Protein AF-0000000076748325 (afdb_homodimer)

InterPro domains:
  IPR000847 LysR, HTH, N-terminal domain [PF00126] (6-63)
  IPR000847 LysR, HTH, N-terminal domain [PS50931] (1-59)
  IPR005119 LysR, substrate-binding [PF03466] (88-290)
  IPR036388 Winged helix-like DNA-binding domain superfamily [G3DSA:1.10.10.10] (3-88)
  IPR036390 Winged helix DNA-binding domain superfamily [SSF46785] (4-88)
  IPR058163 LysR-type transcriptional regulator, proteobacterial-type [PTHR30537] (1-292)

Nearest PDB structures (foldseek):
  3hhg-assembly1_D  TM=6.243E-01  e=2.743E-26  Neisseria meningitidis serogroup B
  3hhf-assembly1_A  TM=8.424E-01  e=1.883E-18  Neisseria meningitidis serogroup B
  3hhf-assembly1_B  TM=8.241E-01  e=3.201E-18  Neisseria meningitidis serogroup B
  5y2v-assembly1_C  TM=5.889E-01  e=2.391E-19  Synechocystis sp. PCC 6803 substr. Kazusa
  5y2w-assembly1_A-2  TM=7.971E-01  e=2.790E-11  Synechocystis sp. PCC 6803 substr. Kazusa

pLDDT: mean 82.69, std 15.55, range [30.55, 98.56]

Foldseek 3Di:
DDLLVLLVLLLVCQLVVDLVVSCVVVVHDSVVSVVSQVVVCVVVVHHQWDDDPPGIDGDPVVVVSSLVSVVVVVVVLLVVLVVVVVVVQDADEAEEEEADLCCVLPVVVLVVVVCVVRVRYHYHYHHDPDDDDQSSDPHQKYKDWFDDDPDLKDKDFLDWWFKFKKAFPVLCVVDDHDAALACLLVWAEEAEDDPDPPPPVVVVLVHPCRDPPNHPHYYNDPVVSVVCRLVNNTMYIDTCSNCVVCCVVRSMDTDPVVRTGDIITMIMIGNDPSDRSNNVSVVVSSNVPSNVVVVD/DDLLVLLVLLLVCQLVVDLVVSCVVVVHDSVVSVVSQVVVCVVVVHHQWDDDPPGIDGDPVVVVSSLVSVVVVVVVLLVVLVVVVVVVQDADEAEEEEADLCCVLPVVVLVVVVCVVRVRYHYHYHHDPDDDDQSSDPHQKYKDWFDDDPDLKDKDFLDWWFKFKKAFPVLCVVDDHDAALACLLVWAEEAEDDPDPPPPVVVVPVHPCRDPPNHPHYYNDPVVSVVCRLVNNTMYIDTCSNCVVCCVVRSMDTDPVVRTGDIIIMIMIGNDPSDRSNNVSVVVSSNVPSNVVVVD

Secondary structure (DSSP, 8-state):
--HHHHHHHHHHHHHH--HHHHHHHHT--HHHHHHHHHHHHHHHTS--EEE-SS-EEE-HHHHHHHHHHHHHHHHHHHHHHHHHHHHT---EEEEEEE-HHHIIIIIHHHHHHHHHH-TTEEEEEEE--SPP-TTT---SEEEEESPPPS-SSEEEEEEEE-EEEEE-HHHHHHS----SGGGGGGS-EEEE---TTS-------S-GGGSTTSSSEEES-HHHHHHHHHTT--EEEEEHHHHHHHHHTTSSEEE-GGGPPPPEEEEEEES-SS--HHHHHHHHHHHHHHHHHT--/--HHHHHHHHHHHHHH--HHHHHHHHT--HHHHHHHHHHHHHHHTS--EEE-SS-EEE-HHHHHHHHHHHHHHHHHHHHHHHHHHHHT---EEEEEEE-HHHIIIIIHHHHHHHHHH-TTEEEEEEE--SPP-TTT---SEEEEESPPPS-SSEEEEEEEE-EEEEE-HHHHHHS----SGGGGGGS-EEEE---TTS-------S-GGGSTTSSSEEES-HHHHHHHHHTT--EEEEEHHHHHHHHHTTSSEEE-GGGPPPPEEEEEEES-SS--HHHHHHHHHHHHHHHHHT--

Organism: NCBI:txid190893

Solvent-accessible surface area (backbone atoms only — not comparable to full-atom values): 31972 Å² total; per-residue (Å²): 130,62,64,64,58,24,42,51,51,44,45,45,26,65,72,65,72,28,59,63,58,40,11,65,72,69,73,42,50,50,68,54,47,52,45,30,44,48,48,50,22,58,76,66,71,43,67,36,64,45,76,52,102,83,52,80,43,70,31,74,60,19,51,53,47,41,54,48,40,52,49,48,53,47,48,49,50,35,51,53,23,50,55,35,50,72,67,70,55,56,56,47,74,43,32,36,34,24,37,46,67,56,30,54,68,51,46,23,56,49,48,29,54,47,42,73,75,32,83,51,41,24,39,36,43,41,63,44,81,63,75,70,54,77,88,74,46,88,47,59,30,33,45,45,77,43,85,76,68,100,53,89,48,44,74,41,85,50,48,72,47,46,49,39,36,33,26,11,58,67,37,55,70,74,45,79,84,70,80,49,71,75,48,40,69,80,45,49,17,37,15,76,42,74,65,94,77,38,68,66,74,54,56,74,56,89,44,75,33,43,34,88,90,54,23,47,34,32,22,63,40,70,65,37,50,50,46,18,19,61,66,40,59,26,36,33,75,43,47,47,82,80,42,46,68,37,45,75,69,58,51,27,41,80,42,53,79,86,71,45,62,77,61,30,44,27,29,44,34,29,67,56,90,80,54,34,46,43,50,43,54,49,51,50,51,49,59,65,50,45,56,52,55,78,70,101,130,63,63,65,59,24,42,50,51,42,45,44,25,65,73,65,70,28,59,63,58,39,11,64,73,69,73,41,51,52,67,53,48,51,44,31,44,47,50,51,22,58,73,67,69,42,68,35,62,45,76,53,101,85,53,81,42,70,31,74,60,21,51,54,47,42,54,48,40,52,50,48,53,48,48,50,51,36,52,54,22,51,56,36,50,72,66,70,55,56,55,47,74,44,32,36,34,24,36,46,68,56,31,55,67,50,46,24,57,50,48,28,53,48,42,72,74,32,83,51,40,24,38,38,43,40,65,45,83,64,75,71,54,76,90,73,46,87,48,59,29,33,45,45,78,42,86,76,67,101,52,88,47,44,75,41,83,50,49,72,48,44,48,39,36,34,27,11,58,67,36,56,70,75,45,77,84,69,80,49,69,77,46,40,68,81,44,49,16,36,14,76,44,72,65,93,75,40,68,66,74,54,55,76,57,88,43,76,32,42,34,88,90,55,23,45,34,31,22,61,41,69,65,39,48,50,45,19,19,62,67,40,56,24,36,34,74,45,47,47,81,80,42,47,68,36,45,76,68,57,48,28,41,82,41,52,80,87,70,45,62,80,63,29,44,28,30,45,32,30,67,56,90,82,55,36,45,43,50,43,54,48,51,51,50,49,57,65,51,43,57,53,54,76,70,101

Structure (mmCIF, N/CA/C/O backbone):
data_AF-0000000076748325-model_v1
#
loop_
_entity.id
_entity.type
_entity.pdbx_description
1 polymer 'LysR family transcriptional regulator'
#
loop_
_atom_site.group_PDB
_atom_site.id
_atom_site.type_symbol
_atom_site.label_atom_id
_atom_site.label_alt_id
_atom_site.label_comp_id
_atom_site.label_asym_id
_atom_site.label_entity_id
_atom_site.label_seq_id
_atom_site.pdbx_PDB_ins_code
_atom_site.Cartn_x
_atom_site.Cartn_y
_atom_site.Cartn_z
_atom_site.occupancy
_atom_site.B_iso_or_equiv
_atom_site.auth_seq_id
_atom_site.auth_comp_id
_atom_site.auth_asym_id
_atom_site.auth_atom_id
_atom_site.pdbx_PDB_model_num
ATOM 1 N N . MET A 1 1 ? 10.641 -13 -40.312 1 70.88 1 MET A N 1
ATOM 2 C CA . MET A 1 1 ? 10.609 -12.828 -38.875 1 70.88 1 MET A CA 1
ATOM 3 C C . MET A 1 1 ? 9.453 -13.594 -38.25 1 70.88 1 MET A C 1
ATOM 5 O O . MET A 1 1 ? 8.422 -13.797 -38.906 1 70.88 1 MET A O 1
ATOM 9 N N . ASP A 1 2 ? 9.656 -14.18 -37.125 1 73.12 2 ASP A N 1
ATOM 10 C CA . ASP A 1 2 ? 8.633 -14.961 -36.406 1 73.12 2 ASP A CA 1
ATOM 11 C C . ASP A 1 2 ? 7.492 -14.062 -35.938 1 73.12 2 ASP A C 1
ATOM 13 O O . ASP A 1 2 ? 7.719 -13.094 -35.219 1 73.12 2 ASP A O 1
ATOM 17 N N . LYS A 1 3 ? 6.336 -14.352 -36.531 1 76.25 3 LYS A N 1
ATOM 18 C CA . LYS A 1 3 ? 5.156 -13.523 -36.312 1 76.25 3 LYS A CA 1
ATOM 19 C C . LYS A 1 3 ? 4.801 -13.492 -34.812 1 76.25 3 LYS A C 1
ATOM 21 O O . LYS A 1 3 ? 4.41 -12.445 -34.281 1 76.25 3 LYS A O 1
ATOM 26 N N . PHE A 1 4 ? 5.066 -14.539 -34.219 1 74.44 4 PHE A N 1
ATOM 27 C CA . PHE A 1 4 ? 4.719 -14.633 -32.812 1 74.44 4 PHE A CA 1
ATOM 28 C C . PHE A 1 4 ? 5.602 -13.711 -31.969 1 74.44 4 PHE A C 1
ATOM 30 O O . PHE A 1 4 ? 5.105 -12.992 -31.094 1 74.44 4 PHE A O 1
ATOM 37 N N . THR A 1 5 ? 6.781 -13.781 -32.25 1 78.56 5 THR A N 1
ATOM 38 C CA . THR A 1 5 ? 7.711 -12.891 -31.562 1 78.56 5 THR A CA 1
ATOM 39 C C . THR A 1 5 ? 7.383 -11.43 -31.859 1 78.56 5 THR A C 1
ATOM 41 O O . THR A 1 5 ? 7.438 -10.586 -30.969 1 78.56 5 THR A O 1
ATOM 44 N N . SER A 1 6 ? 7.031 -11.219 -33.094 1 85.5 6 SER A N 1
ATOM 45 C CA . SER A 1 6 ? 6.688 -9.852 -33.469 1 85.5 6 SER A CA 1
ATOM 46 C C . SER A 1 6 ? 5.449 -9.359 -32.719 1 85.5 6 SER A C 1
ATOM 48 O O . SER A 1 6 ? 5.383 -8.203 -32.312 1 85.5 6 SER A O 1
ATOM 50 N N . MET A 1 7 ? 4.504 -10.273 -32.531 1 81.38 7 MET A N 1
ATOM 51 C CA . MET A 1 7 ? 3.291 -9.93 -31.781 1 81.38 7 MET A CA 1
ATOM 52 C C . MET A 1 7 ? 3.605 -9.617 -30.328 1 81.38 7 MET A C 1
ATOM 54 O O . MET A 1 7 ? 3.061 -8.672 -29.766 1 81.38 7 MET A O 1
ATOM 58 N N . LYS A 1 8 ? 4.484 -10.383 -29.766 1 82.06 8 LYS A N 1
ATOM 59 C CA . LYS A 1 8 ? 4.898 -10.164 -28.391 1 82.06 8 LYS A CA 1
ATOM 60 C C . LYS A 1 8 ? 5.605 -8.82 -28.219 1 82.06 8 LYS A C 1
ATOM 62 O O . LYS A 1 8 ? 5.344 -8.086 -27.266 1 82.06 8 LYS A O 1
ATOM 67 N N . VAL A 1 9 ? 6.508 -8.602 -29.156 1 85.56 9 VAL A N 1
ATOM 68 C CA . VAL A 1 9 ? 7.27 -7.359 -29.141 1 85.56 9 VAL A CA 1
ATOM 69 C C . VAL A 1 9 ? 6.32 -6.172 -29.25 1 85.56 9 VAL A C 1
ATOM 71 O O . VAL A 1 9 ? 6.434 -5.203 -28.5 1 85.56 9 VAL A O 1
ATOM 74 N N . PHE A 1 10 ? 5.375 -6.281 -30.141 1 86.31 10 PHE A N 1
ATOM 75 C CA . PHE A 1 10 ? 4.398 -5.223 -30.359 1 86.31 10 PHE A CA 1
ATOM 76 C C . PHE A 1 10 ? 3.578 -4.977 -29.094 1 86.31 10 PHE A C 1
ATOM 78 O O . PHE A 1 10 ? 3.453 -3.836 -28.641 1 86.31 10 PHE A O 1
ATOM 85 N N . ALA A 1 11 ? 3.082 -6.008 -28.609 1 82.38 11 ALA A N 1
ATOM 86 C CA . ALA A 1 11 ? 2.258 -5.895 -27.406 1 82.38 11 ALA A CA 1
ATOM 87 C C . ALA A 1 11 ? 3.043 -5.254 -26.266 1 82.38 11 ALA A C 1
ATOM 89 O O . ALA A 1 11 ? 2.52 -4.398 -25.547 1 82.38 11 ALA A O 1
ATOM 90 N N . TYR A 1 12 ? 4.258 -5.66 -26.172 1 80.81 12 TYR A N 1
ATOM 91 C CA . TYR A 1 12 ? 5.121 -5.133 -25.125 1 80.81 12 TYR A CA 1
ATOM 92 C C . TYR A 1 12 ? 5.379 -3.643 -25.328 1 80.81 12 TYR A C 1
ATOM 94 O O . TYR A 1 12 ? 5.32 -2.861 -24.375 1 80.81 12 TYR A O 1
ATOM 102 N N . VAL A 1 13 ? 5.699 -3.277 -26.516 1 82.12 13 VAL A N 1
ATOM 103 C CA . VAL A 1 13 ? 6.012 -1.89 -26.844 1 82.12 13 VAL A CA 1
ATOM 104 C C . VAL A 1 13 ? 4.797 -1.009 -26.562 1 82.12 13 VAL A C 1
ATOM 106 O O . VAL A 1 13 ? 4.938 0.119 -26.094 1 82.12 13 VAL A O 1
ATOM 109 N N . VAL A 1 14 ? 3.676 -1.522 -26.844 1 79.44 14 VAL A N 1
ATOM 110 C CA . VAL A 1 14 ? 2.447 -0.765 -26.625 1 79.44 14 VAL A CA 1
ATOM 111 C C . VAL A 1 14 ? 2.215 -0.595 -25.125 1 79.44 14 VAL A C 1
ATOM 113 O O . VAL A 1 14 ? 1.872 0.496 -24.656 1 79.44 14 VAL A O 1
ATOM 116 N N . GLU A 1 15 ? 2.426 -1.67 -24.531 1 71.44 15 GLU A N 1
ATOM 117 C CA . GLU A 1 15 ? 2.158 -1.7 -23.094 1 71.44 15 GLU A CA 1
ATOM 118 C C . GLU A 1 15 ? 3.133 -0.806 -22.328 1 71.44 15 GLU A C 1
ATOM 120 O O . GLU A 1 15 ? 2.746 -0.139 -21.359 1 71.44 15 GLU A O 1
ATOM 125 N N . HIS A 1 16 ? 4.312 -0.84 -22.766 1 69.5 16 HIS A N 1
ATOM 126 C CA . HIS A 1 16 ? 5.355 -0.182 -21.984 1 69.5 16 HIS A CA 1
ATOM 127 C C . HIS A 1 16 ? 5.785 1.126 -22.625 1 69.5 16 HIS A C 1
ATOM 129 O O . HIS A 1 16 ? 6.488 1.931 -22.016 1 69.5 16 HIS A O 1
ATOM 135 N N . GLY A 1 17 ? 5.293 1.409 -23.812 1 69.25 17 GLY A N 1
ATOM 136 C CA . GLY A 1 17 ? 5.504 2.648 -24.547 1 69.25 17 GLY A CA 1
ATOM 137 C C . GLY A 1 17 ? 6.961 2.904 -24.875 1 69.25 17 GLY A C 1
ATOM 138 O O . GLY A 1 17 ? 7.367 4.051 -25.078 1 69.25 17 GLY A O 1
ATOM 139 N N . SER A 1 18 ? 7.805 1.872 -24.766 1 74.12 18 SER A N 1
ATOM 140 C CA . SER A 1 18 ? 9.234 2.088 -24.969 1 74.12 18 SER A CA 1
ATOM 141 C C . SER A 1 18 ? 9.852 0.977 -25.812 1 74.12 18 SER A C 1
ATOM 143 O O . SER A 1 18 ? 9.773 -0.199 -25.453 1 74.12 18 SER A O 1
ATOM 145 N N . PHE A 1 19 ? 10.539 1.426 -26.906 1 77.88 19 PHE A N 1
ATOM 146 C CA . PHE A 1 19 ? 11.273 0.501 -27.766 1 77.88 19 PHE A CA 1
ATOM 147 C C . PHE A 1 19 ? 12.531 0.007 -27.062 1 77.88 19 PHE A C 1
ATOM 149 O O . PHE A 1 19 ? 12.898 -1.163 -27.188 1 77.88 19 PHE A O 1
ATOM 156 N N . ARG A 1 20 ? 13 0.898 -26.328 1 75.44 20 ARG A N 1
ATOM 157 C CA . ARG A 1 20 ? 14.219 0.542 -25.625 1 75.44 20 ARG A CA 1
ATOM 158 C C . ARG A 1 20 ? 13.945 -0.481 -24.516 1 75.44 20 ARG A C 1
ATOM 160 O O . ARG A 1 20 ? 14.703 -1.442 -24.359 1 75.44 20 ARG A O 1
ATOM 167 N N . SER A 1 21 ? 12.922 -0.275 -23.891 1 76.62 21 SER A N 1
ATOM 168 C CA . SER A 1 21 ? 12.555 -1.226 -22.844 1 76.62 21 SER A CA 1
ATOM 169 C C . SER A 1 21 ? 12.227 -2.594 -23.422 1 76.62 21 SER A C 1
ATOM 171 O O . SER A 1 21 ? 12.555 -3.625 -22.828 1 76.62 21 SER A O 1
ATOM 173 N N . ALA A 1 22 ? 11.664 -2.557 -24.484 1 82 22 ALA A N 1
ATOM 174 C CA . ALA A 1 22 ? 11.352 -3.805 -25.172 1 82 22 ALA A CA 1
ATOM 175 C C . ALA A 1 22 ? 12.625 -4.547 -25.578 1 82 22 ALA A C 1
ATOM 177 O O . ALA A 1 22 ? 12.695 -5.773 -25.469 1 82 22 ALA A O 1
ATOM 178 N N . ALA A 1 23 ? 13.594 -3.826 -26 1 83.12 23 ALA A N 1
ATOM 179 C CA . ALA A 1 23 ? 14.859 -4.422 -26.406 1 83.12 23 ALA A CA 1
ATOM 180 C C . ALA A 1 23 ? 15.508 -5.172 -25.25 1 83.12 23 ALA A C 1
ATOM 182 O O . ALA A 1 23 ? 15.961 -6.309 -25.406 1 83.12 23 ALA A O 1
ATOM 183 N N . SER A 1 24 ? 15.453 -4.57 -24.156 1 75.81 24 SER A N 1
ATOM 184 C CA . SER A 1 24 ? 16.016 -5.176 -22.969 1 75.81 24 SER A CA 1
ATOM 185 C C . SER A 1 24 ? 15.219 -6.398 -22.531 1 75.81 24 SER A C 1
ATOM 187 O O . SER A 1 24 ? 15.797 -7.445 -22.219 1 75.81 24 SER A O 1
ATOM 189 N N . HIS A 1 25 ? 13.969 -6.301 -22.688 1 73.62 25 HIS A N 1
ATOM 190 C CA . HIS A 1 25 ? 13.07 -7.352 -22.234 1 73.62 25 HIS A CA 1
ATOM 191 C C . HIS A 1 25 ? 13.188 -8.602 -23.094 1 73.62 25 HIS A C 1
ATOM 193 O O . HIS A 1 25 ? 13.203 -9.719 -22.578 1 73.62 25 HIS A O 1
ATOM 199 N N . PHE A 1 26 ? 13.297 -8.445 -24.297 1 76.56 26 PHE A N 1
ATOM 200 C CA . PHE A 1 26 ? 13.297 -9.562 -25.234 1 76.56 26 PHE A CA 1
ATOM 201 C C . PHE A 1 26 ? 14.719 -9.938 -25.641 1 76.56 26 PHE A C 1
ATOM 203 O O . PHE A 1 26 ? 14.914 -10.828 -26.469 1 76.56 26 PHE A O 1
ATOM 210 N N . ALA A 1 27 ? 15.672 -9.227 -24.984 1 78.56 27 ALA A N 1
ATOM 211 C CA . ALA A 1 27 ? 17.078 -9.438 -25.328 1 78.56 27 ALA A CA 1
ATOM 212 C C . ALA A 1 27 ? 17.312 -9.297 -26.828 1 78.56 27 ALA A C 1
ATOM 214 O O . ALA A 1 27 ? 17.953 -10.141 -27.453 1 78.56 27 ALA A O 1
ATOM 215 N N . LEU A 1 28 ? 16.719 -8.297 -27.375 1 81.12 28 LEU A N 1
ATOM 216 C CA . LEU A 1 28 ? 16.859 -7.934 -28.781 1 81.12 28 LEU A CA 1
ATOM 217 C C . LEU A 1 28 ? 17.375 -6.504 -28.922 1 81.12 28 LEU A C 1
ATOM 219 O O . LEU A 1 28 ? 17.328 -5.723 -27.969 1 81.12 28 LEU A O 1
ATOM 223 N N . SER A 1 29 ? 18.047 -6.191 -29.938 1 82.25 29 SER A N 1
ATOM 224 C CA . SER A 1 29 ? 18.453 -4.816 -30.203 1 82.25 29 SER A CA 1
ATOM 225 C C . SER A 1 29 ? 17.266 -3.928 -30.516 1 82.25 29 SER A C 1
ATOM 227 O O . SER A 1 29 ? 16.234 -4.41 -31 1 82.25 29 SER A O 1
ATOM 229 N N . PRO A 1 30 ? 17.391 -2.666 -30.266 1 85.56 30 PRO A N 1
ATOM 230 C CA . PRO A 1 30 ? 16.312 -1.747 -30.641 1 85.56 30 PRO A CA 1
ATOM 231 C C . PRO A 1 30 ? 15.984 -1.803 -32.125 1 85.56 30 PRO A C 1
ATOM 233 O O . PRO A 1 30 ? 14.82 -1.657 -32.5 1 85.56 30 PRO A O 1
ATOM 236 N N . THR A 1 31 ? 17 -1.973 -32.844 1 87.44 31 THR A N 1
ATOM 237 C CA . THR A 1 31 ? 16.797 -2.109 -34.281 1 87.44 31 THR A CA 1
ATOM 238 C C . THR A 1 31 ? 15.898 -3.303 -34.594 1 87.44 31 THR A C 1
ATOM 240 O O . THR A 1 31 ? 14.992 -3.209 -35.438 1 87.44 31 THR A O 1
ATOM 243 N N . MET A 1 32 ? 16.156 -4.375 -33.969 1 86 32 MET A N 1
ATOM 244 C CA . MET A 1 32 ? 15.352 -5.578 -34.156 1 86 32 MET A CA 1
ATOM 245 C C . MET A 1 32 ? 13.922 -5.359 -33.656 1 86 32 MET A C 1
ATOM 247 O O . MET A 1 32 ? 12.969 -5.859 -34.281 1 86 32 MET A O 1
ATOM 251 N N . ILE A 1 33 ? 13.797 -4.625 -32.594 1 89.06 33 ILE A N 1
ATOM 252 C CA . ILE A 1 33 ? 12.469 -4.297 -32.094 1 89.06 33 ILE A CA 1
ATOM 253 C C . ILE A 1 33 ? 11.68 -3.533 -33.156 1 89.06 33 ILE A C 1
ATOM 255 O O . ILE A 1 33 ? 10.523 -3.852 -33.438 1 89.06 33 ILE A O 1
ATOM 259 N N . SER A 1 34 ? 12.344 -2.549 -33.719 1 87.62 34 SER A N 1
ATOM 260 C CA . SER A 1 34 ? 11.719 -1.754 -34.781 1 87.62 34 SER A CA 1
ATOM 261 C C . SER A 1 34 ? 11.367 -2.613 -36 1 87.62 34 SER A C 1
ATOM 263 O O . SER A 1 34 ? 10.312 -2.43 -36.594 1 87.62 34 SER A O 1
ATOM 265 N N . LYS A 1 35 ? 12.203 -3.541 -36.281 1 88.81 35 LYS A N 1
ATOM 266 C CA . LYS A 1 35 ? 11.969 -4.434 -37.406 1 88.81 35 LYS A CA 1
ATOM 267 C C . LYS A 1 35 ? 10.75 -5.324 -37.156 1 88.81 35 LYS A C 1
ATOM 269 O O . LYS A 1 35 ? 9.969 -5.586 -38.062 1 88.81 35 LYS A O 1
ATOM 274 N N . HIS A 1 36 ? 10.68 -5.809 -35.969 1 89.69 36 HIS A N 1
ATOM 275 C CA . HIS A 1 36 ? 9.523 -6.625 -35.594 1 89.69 36 HIS A CA 1
ATOM 276 C C . HIS A 1 36 ? 8.227 -5.852 -35.781 1 89.69 36 HIS A C 1
ATOM 278 O O . HIS A 1 36 ? 7.242 -6.387 -36.312 1 89.69 36 HIS A O 1
ATOM 284 N N . ILE A 1 37 ? 8.242 -4.602 -35.375 1 88.62 37 ILE A N 1
ATOM 285 C CA . ILE A 1 37 ? 7.051 -3.768 -35.5 1 88.62 37 ILE A CA 1
ATOM 286 C C . ILE A 1 37 ? 6.758 -3.5 -36.969 1 88.62 37 ILE A C 1
ATOM 288 O O . ILE A 1 37 ? 5.613 -3.629 -37.438 1 88.62 37 ILE A O 1
ATOM 292 N N . SER A 1 38 ? 7.805 -3.15 -37.656 1 88.31 38 SER A N 1
ATOM 293 C CA . SER A 1 38 ? 7.66 -2.902 -39.094 1 88.31 38 SER A CA 1
ATOM 294 C C . SER A 1 38 ? 7.18 -4.152 -39.812 1 88.31 38 SER A C 1
ATOM 296 O O . SER A 1 38 ? 6.371 -4.062 -40.75 1 88.31 38 SER A O 1
ATOM 298 N N . HIS A 1 39 ? 7.727 -5.242 -39.438 1 86.06 39 HIS A N 1
ATOM 299 C CA . HIS A 1 39 ? 7.312 -6.516 -40 1 86.06 39 HIS A CA 1
ATOM 300 C C . HIS A 1 39 ? 5.812 -6.734 -39.844 1 86.06 39 HIS A C 1
ATOM 302 O O . HIS A 1 39 ? 5.133 -7.141 -40.781 1 86.06 39 HIS A O 1
ATOM 308 N N . LEU A 1 40 ? 5.324 -6.457 -38.688 1 85.81 40 LEU A N 1
ATOM 309 C CA . LEU A 1 40 ? 3.896 -6.609 -38.438 1 85.81 40 LEU A CA 1
ATOM 310 C C . LEU A 1 40 ? 3.084 -5.629 -39.25 1 85.81 40 LEU A C 1
ATOM 312 O O . LEU A 1 40 ? 2.066 -6 -39.844 1 85.81 40 LEU A O 1
ATOM 316 N N . GLU A 1 41 ? 3.541 -4.418 -39.281 1 87.69 41 GLU A N 1
ATOM 317 C CA . GLU A 1 41 ? 2.836 -3.381 -40.031 1 87.69 41 GLU A CA 1
ATOM 318 C C . GLU A 1 41 ? 2.811 -3.697 -41.531 1 87.69 41 GLU A C 1
ATOM 320 O O . GLU A 1 41 ? 1.789 -3.51 -42.188 1 87.69 41 GLU A O 1
ATOM 325 N N . ASN A 1 42 ? 3.918 -4.176 -42 1 84.44 42 ASN A N 1
ATOM 326 C CA . ASN A 1 42 ? 4 -4.574 -43.406 1 84.44 42 ASN A CA 1
ATOM 327 C C . ASN A 1 42 ? 3.082 -5.754 -43.719 1 84.44 42 ASN A C 1
ATOM 329 O O . ASN A 1 42 ? 2.385 -5.758 -44.719 1 84.44 42 ASN A O 1
ATOM 333 N N . HIS A 1 43 ? 3.119 -6.711 -42.875 1 80.06 43 HIS A N 1
ATOM 334 C CA . HIS A 1 43 ? 2.281 -7.895 -43.031 1 80.06 43 HIS A CA 1
ATOM 335 C C . HIS A 1 43 ? 0.801 -7.527 -43.031 1 80.06 43 HIS A C 1
ATOM 337 O O . HIS A 1 43 ? 0.015 -8.078 -43.781 1 80.06 43 HIS A O 1
ATOM 343 N N . LEU A 1 44 ? 0.477 -6.586 -42.156 1 80.25 44 LEU A N 1
ATOM 344 C CA . LEU A 1 44 ? -0.911 -6.172 -42 1 80.25 44 LEU A CA 1
ATOM 345 C C . LEU A 1 44 ? -1.264 -5.043 -42.969 1 80.25 44 LEU A C 1
ATOM 347 O O . LEU A 1 44 ? -2.43 -4.656 -43.062 1 80.25 44 LEU A O 1
ATOM 351 N N . ALA A 1 45 ? -0.259 -4.613 -43.625 1 83 45 ALA A N 1
ATOM 352 C CA . ALA A 1 45 ? -0.387 -3.512 -44.562 1 83 45 ALA A CA 1
ATOM 353 C C . ALA A 1 45 ? -1.044 -2.297 -43.938 1 83 45 ALA A C 1
ATOM 355 O O . ALA A 1 45 ? -1.877 -1.631 -44.531 1 83 45 ALA A O 1
ATOM 356 N N . THR A 1 46 ? -0.816 -2.133 -42.688 1 81.62 46 THR A N 1
ATOM 357 C CA . THR A 1 46 ? -1.32 -0.98 -41.938 1 81.62 46 THR A CA 1
ATOM 358 C C . THR A 1 46 ? -0.319 -0.542 -40.875 1 81.62 46 THR A C 1
ATOM 360 O O . THR A 1 46 ? 0.472 -1.353 -40.375 1 81.62 46 THR A O 1
ATOM 363 N N . GLN A 1 47 ? -0.367 0.714 -40.562 1 86.5 47 GLN A N 1
ATOM 364 C CA . GLN A 1 47 ? 0.465 1.229 -39.469 1 86.5 47 GLN A CA 1
ATOM 365 C C . GLN A 1 47 ? -0.189 0.988 -38.125 1 86.5 47 GLN A C 1
ATOM 367 O O . GLN A 1 47 ? -1.389 1.216 -37.969 1 86.5 47 GLN A O 1
ATOM 372 N N . LEU A 1 48 ? 0.629 0.424 -37.25 1 87.31 48 LEU A N 1
ATOM 373 C CA . LEU A 1 48 ? 0.11 0.138 -35.938 1 87.31 48 LEU A CA 1
ATOM 374 C C . LEU A 1 48 ? 0.513 1.229 -34.938 1 87.31 48 LEU A C 1
ATOM 376 O O . LEU A 1 48 ? -0.219 1.516 -34 1 87.31 48 LEU A O 1
ATOM 380 N N . ILE A 1 49 ? 1.688 1.788 -35.125 1 85.81 49 ILE A N 1
ATOM 381 C CA . ILE A 1 49 ? 2.213 2.809 -34.25 1 85.81 49 ILE A CA 1
ATOM 382 C C . ILE A 1 49 ? 2.541 4.074 -35.031 1 85.81 49 ILE A C 1
ATOM 384 O O . ILE A 1 49 ? 3.16 4.008 -36.094 1 85.81 49 ILE A O 1
ATOM 388 N N . HIS A 1 50 ? 1.938 5.172 -34.562 1 79.69 50 HIS A N 1
ATOM 389 C CA . HIS A 1 50 ? 2.35 6.461 -35.094 1 79.69 50 HIS A CA 1
ATOM 390 C C . HIS A 1 50 ? 3.629 6.957 -34.438 1 79.69 50 HIS A C 1
ATOM 392 O O . HIS A 1 50 ? 3.682 7.094 -33.188 1 79.69 50 HIS A O 1
ATOM 398 N N . ARG A 1 51 ? 4.645 6.926 -35.188 1 68.31 51 ARG A N 1
ATOM 399 C CA . ARG A 1 51 ? 5.926 7.371 -34.625 1 68.31 51 ARG A CA 1
ATOM 400 C C . ARG A 1 51 ? 6.199 8.828 -35 1 68.31 51 ARG A C 1
ATOM 402 O O . ARG A 1 51 ? 6.121 9.203 -36.156 1 68.31 51 ARG A O 1
ATOM 409 N N . THR A 1 52 ? 5.965 9.703 -34.062 1 59.62 52 THR A N 1
ATOM 410 C CA . THR A 1 52 ? 6.516 11.039 -34.25 1 59.62 52 THR A CA 1
ATOM 411 C C . THR A 1 52 ? 7.805 11.219 -33.438 1 59.62 52 THR A C 1
ATOM 413 O O . THR A 1 52 ? 8.18 10.344 -32.656 1 59.62 52 THR A O 1
ATOM 416 N N . THR A 1 53 ? 8.766 12.18 -33.781 1 54.09 53 THR A N 1
ATOM 417 C CA . THR A 1 53 ? 10.031 12.469 -33.094 1 54.09 53 THR A CA 1
ATOM 418 C C . THR A 1 53 ? 9.844 12.523 -31.594 1 54.09 53 THR A C 1
ATOM 420 O O . THR A 1 53 ? 10.789 12.289 -30.828 1 54.09 53 THR A O 1
ATOM 423 N N . ARG A 1 54 ? 8.664 12.758 -31.047 1 53.28 54 ARG A N 1
ATOM 424 C CA . ARG A 1 54 ? 8.531 13.086 -29.641 1 53.28 54 ARG A CA 1
ATOM 425 C C . ARG A 1 54 ? 7.684 12.047 -28.906 1 53.28 54 ARG A C 1
ATOM 427 O O . ARG A 1 54 ? 7.863 11.82 -27.719 1 53.28 54 ARG A O 1
ATOM 434 N N . LYS A 1 55 ? 6.621 11.5 -29.625 1 61.5 55 LYS A N 1
ATOM 435 C CA . LYS A 1 55 ? 5.699 10.625 -28.922 1 61.5 55 LYS A CA 1
ATOM 436 C C . LYS A 1 55 ? 5.246 9.461 -29.797 1 61.5 55 LYS A C 1
ATOM 438 O O . LYS A 1 55 ? 5.066 9.633 -31.016 1 61.5 55 LYS A O 1
ATOM 443 N N . GLN A 1 56 ? 5.262 8.203 -29.219 1 69.62 56 GLN A N 1
ATOM 444 C CA . GLN A 1 56 ? 4.695 7.035 -29.875 1 69.62 56 GLN A CA 1
ATOM 445 C C . GLN A 1 56 ? 3.254 6.797 -29.438 1 69.62 56 GLN A C 1
ATOM 447 O O . GLN A 1 56 ? 2.963 6.762 -28.234 1 69.62 56 GLN A O 1
ATOM 452 N N . THR A 1 57 ? 2.328 6.941 -30.438 1 77.62 57 THR A N 1
ATOM 453 C CA . THR A 1 57 ? 0.929 6.66 -30.125 1 77.62 57 THR A CA 1
ATOM 454 C C . THR A 1 57 ? 0.402 5.523 -31 1 77.62 57 THR A C 1
ATOM 456 O O . THR A 1 57 ? 0.897 5.305 -32.125 1 77.62 57 THR A O 1
ATOM 459 N N . LEU A 1 58 ? -0.569 4.777 -30.438 1 80.75 58 LEU A N 1
ATOM 460 C CA . LEU A 1 58 ? -1.213 3.707 -31.203 1 80.75 58 LEU A CA 1
ATOM 461 C C . LEU A 1 58 ? -2.203 4.273 -32.219 1 80.75 58 LEU A C 1
ATOM 463 O O . LEU A 1 58 ? -2.92 5.23 -31.906 1 80.75 58 LEU A O 1
ATOM 467 N N . THR A 1 59 ? -2.166 3.744 -33.438 1 79.19 59 THR A N 1
ATOM 468 C CA . THR A 1 59 ? -3.248 3.984 -34.406 1 79.19 59 THR A CA 1
ATOM 469 C C . THR A 1 59 ? -4.508 3.229 -33.969 1 79.19 59 THR A C 1
ATOM 471 O O . THR A 1 59 ? -4.477 2.428 -33.031 1 79.19 59 THR A O 1
ATOM 474 N N . GLU A 1 60 ? -5.633 3.549 -34.625 1 77.62 60 GLU A N 1
ATOM 475 C CA . GLU A 1 60 ? -6.852 2.779 -34.375 1 77.62 60 GLU A CA 1
ATOM 476 C C . GLU A 1 60 ? -6.633 1.297 -34.688 1 77.62 60 GLU A C 1
ATOM 478 O O . GLU A 1 60 ? -7.074 0.438 -33.906 1 77.62 60 GLU A O 1
ATOM 483 N N . SER A 1 61 ? -6.004 1.094 -35.75 1 79.5 61 SER A N 1
ATOM 484 C CA . SER A 1 61 ? -5.656 -0.279 -36.125 1 79.5 61 SER A CA 1
ATOM 485 C C . SER A 1 61 ? -4.719 -0.897 -35.094 1 79.5 61 SER A C 1
ATOM 487 O O . SER A 1 61 ? -4.824 -2.086 -34.781 1 79.5 61 SER A O 1
ATOM 489 N N . GLY A 1 62 ? -3.832 -0.054 -34.562 1 82.56 62 GLY A N 1
ATOM 490 C CA . GLY A 1 62 ? -2.906 -0.515 -33.531 1 82.56 62 GLY A CA 1
ATOM 491 C C . GLY A 1 62 ? -3.596 -0.928 -32.25 1 82.56 62 GLY A C 1
ATOM 492 O O . GLY A 1 62 ? -3.238 -1.942 -31.656 1 82.56 62 GLY A O 1
ATOM 493 N N . GLN A 1 63 ? -4.555 -0.238 -31.969 1 80.44 63 GLN A N 1
ATOM 494 C CA . GLN A 1 63 ? -5.316 -0.549 -30.766 1 80.44 63 GLN A CA 1
ATOM 495 C C . GLN A 1 63 ? -6.059 -1.874 -30.922 1 80.44 63 GLN A C 1
ATOM 497 O O . GLN A 1 63 ? -6.043 -2.705 -30 1 80.44 63 GLN A O 1
ATOM 502 N N . LEU A 1 64 ? -6.684 -2.006 -32.031 1 76.25 64 LEU A N 1
ATOM 503 C CA . LEU A 1 64 ? -7.418 -3.234 -32.312 1 76.25 64 LEU A CA 1
ATOM 504 C C . LEU A 1 64 ? -6.477 -4.434 -32.344 1 76.25 64 LEU A C 1
ATOM 506 O O . LEU A 1 64 ? -6.781 -5.484 -31.781 1 76.25 64 LEU A O 1
ATOM 510 N N . TYR A 1 65 ? -5.406 -4.262 -33.062 1 81.06 65 TYR A N 1
ATOM 511 C CA . TYR A 1 65 ? -4.461 -5.367 -33.188 1 81.06 65 TYR A CA 1
ATOM 512 C C . TYR A 1 65 ? -3.838 -5.715 -31.844 1 81.06 65 TYR A C 1
ATOM 514 O O . TYR A 1 65 ? -3.582 -6.887 -31.562 1 81.06 65 TYR A O 1
ATOM 522 N N . TYR A 1 66 ? -3.582 -4.707 -31.094 1 81.81 66 TYR A N 1
ATOM 523 C CA . TYR A 1 66 ? -3.047 -4.941 -29.75 1 81.81 66 TYR A CA 1
ATOM 524 C C . TYR A 1 66 ? -3.977 -5.84 -28.953 1 81.81 66 TYR A C 1
ATOM 526 O O . TYR A 1 66 ? -3.529 -6.809 -28.328 1 81.81 66 TYR A O 1
ATOM 534 N N . LYS A 1 67 ? -5.211 -5.57 -29.047 1 73.5 67 LYS A N 1
ATOM 535 C CA . LYS A 1 67 ? -6.195 -6.387 -28.344 1 73.5 67 LYS A CA 1
ATOM 536 C C . LYS A 1 67 ? -6.172 -7.828 -28.844 1 73.5 67 LYS A C 1
ATOM 538 O O . LYS A 1 67 ? -6.23 -8.766 -28.047 1 73.5 67 LYS A O 1
ATOM 543 N N . GLU A 1 68 ? -6.078 -7.949 -30.125 1 71.75 68 GLU A N 1
ATOM 544 C CA . GLU A 1 68 ? -6.039 -9.281 -30.719 1 71.75 68 GLU A CA 1
ATOM 545 C C . GLU A 1 68 ? -4.746 -10.008 -30.359 1 71.75 68 GLU A C 1
ATOM 547 O O . GLU A 1 68 ? -4.758 -11.219 -30.094 1 71.75 68 GLU A O 1
ATOM 552 N N . CYS A 1 69 ? -3.643 -9.25 -30.391 1 76.31 69 CYS A N 1
ATOM 553 C CA . CYS A 1 69 ? -2.371 -9.852 -30 1 76.31 69 CYS A CA 1
ATOM 554 C C . CYS A 1 69 ? -2.438 -10.375 -28.562 1 76.31 69 CYS A C 1
ATOM 556 O O . CYS A 1 69 ? -1.966 -11.484 -28.281 1 76.31 69 CYS A O 1
ATOM 558 N N . GLN A 1 70 ? -3.018 -9.586 -27.812 1 71.44 70 GLN A N 1
ATOM 559 C CA . GLN A 1 70 ? -3.158 -10 -26.422 1 71.44 70 GLN A CA 1
ATOM 560 C C . GLN A 1 70 ? -3.955 -11.297 -26.312 1 71.44 70 GLN A C 1
ATOM 562 O O . GLN A 1 70 ? -3.566 -12.211 -25.578 1 71.44 70 GLN A O 1
ATOM 567 N N . ARG A 1 71 ? -5.016 -11.391 -27.031 1 64.25 71 ARG A N 1
ATOM 568 C CA . ARG A 1 71 ? -5.859 -12.578 -27.047 1 64.25 71 ARG A CA 1
ATOM 569 C C . ARG A 1 71 ? -5.09 -13.789 -27.562 1 64.25 71 ARG A C 1
ATOM 571 O O . ARG A 1 71 ? -5.141 -14.867 -26.969 1 64.25 71 ARG A O 1
ATOM 578 N N . ILE A 1 72 ? -4.434 -13.625 -28.625 1 63.81 72 ILE A N 1
ATOM 579 C CA . ILE A 1 72 ? -3.691 -14.711 -29.25 1 63.81 72 ILE A CA 1
ATOM 580 C C . ILE A 1 72 ? -2.574 -15.18 -28.328 1 63.81 72 ILE A C 1
ATOM 582 O O . ILE A 1 72 ? -2.361 -16.391 -28.156 1 63.81 72 ILE A O 1
ATOM 586 N N . LEU A 1 73 ? -1.928 -14.258 -27.828 1 65.44 73 LEU A N 1
ATOM 587 C CA . LEU A 1 73 ? -0.859 -14.625 -26.891 1 65.44 73 LEU A CA 1
ATOM 588 C C . LEU A 1 73 ? -1.413 -15.383 -25.703 1 65.44 73 LEU A C 1
ATOM 590 O O . LEU A 1 73 ? -0.788 -16.328 -25.219 1 65.44 73 LEU A O 1
ATOM 594 N N . GLU A 1 74 ? -2.496 -15.008 -25.422 1 61.66 74 GLU A N 1
ATOM 595 C CA . GLU A 1 74 ? -3.195 -15.727 -24.359 1 61.66 74 GLU A CA 1
ATOM 596 C C . GLU A 1 74 ? -3.574 -17.141 -24.797 1 61.66 74 GLU A C 1
ATOM 598 O O . GLU A 1 74 ? -3.439 -18.094 -24.031 1 61.66 74 GLU A O 1
ATOM 603 N N . ASP A 1 75 ? -4.086 -17.234 -25.984 1 59.66 75 ASP A N 1
ATOM 604 C CA . ASP A 1 75 ? -4.457 -18.531 -26.547 1 59.66 75 ASP A CA 1
ATOM 605 C C . ASP A 1 75 ? -3.238 -19.438 -26.656 1 59.66 75 ASP A C 1
ATOM 607 O O . ASP A 1 75 ? -3.332 -20.641 -26.391 1 59.66 75 ASP A O 1
ATOM 611 N N . LEU A 1 76 ? -2.215 -18.922 -27.094 1 56.88 76 LEU A N 1
ATOM 612 C CA . LEU A 1 76 ? -0.983 -19.703 -27.188 1 56.88 76 LEU A CA 1
ATOM 613 C C . LEU A 1 76 ? -0.527 -20.172 -25.812 1 56.88 76 LEU A C 1
ATOM 615 O O . LEU A 1 76 ? -0.114 -21.328 -25.656 1 56.88 76 LEU A O 1
ATOM 619 N N . ALA A 1 77 ? -0.52 -19.25 -24.969 1 57.84 77 ALA A N 1
ATOM 620 C CA . ALA A 1 77 ? -0.207 -19.625 -23.594 1 57.84 77 ALA A CA 1
ATOM 621 C C . ALA A 1 77 ? -1.112 -20.766 -23.125 1 57.84 77 ALA A C 1
ATOM 623 O O . ALA A 1 77 ? -0.652 -21.703 -22.469 1 57.84 77 ALA A O 1
ATOM 624 N N . ASN A 1 78 ? -2.273 -20.594 -23.547 1 55.66 78 ASN A N 1
ATOM 625 C CA . ASN A 1 78 ? -3.25 -21.641 -23.234 1 55.66 78 ASN A CA 1
ATOM 626 C C . ASN A 1 78 ? -2.893 -22.969 -23.875 1 55.66 78 ASN A C 1
ATOM 628 O O . ASN A 1 78 ? -3.043 -24.016 -23.266 1 55.66 78 ASN A O 1
ATOM 632 N N . ALA A 1 79 ? -2.549 -22.922 -25.094 1 56.56 79 ALA A N 1
ATOM 633 C CA . ALA A 1 79 ? -2.15 -24.125 -25.797 1 56.56 79 ALA A CA 1
ATOM 634 C C . ALA A 1 79 ? -0.947 -24.781 -25.125 1 56.56 79 ALA A C 1
ATOM 636 O O . ALA A 1 79 ? -0.892 -26.016 -25 1 56.56 79 ALA A O 1
ATOM 637 N N . GLU A 1 80 ? -0.002 -23.984 -24.844 1 54.91 80 GLU A N 1
ATOM 638 C CA . GLU A 1 80 ? 1.147 -24.516 -24.125 1 54.91 80 GLU A CA 1
ATOM 639 C C . GLU A 1 80 ? 0.72 -25.156 -22.797 1 54.91 80 GLU A C 1
ATOM 641 O O . GLU A 1 80 ? 1.253 -26.203 -22.406 1 54.91 80 GLU A O 1
ATOM 646 N N . ASN A 1 81 ? -0.167 -24.469 -22.281 1 52.69 81 ASN A N 1
ATOM 647 C CA . ASN A 1 81 ? -0.751 -24.984 -21.047 1 52.69 81 ASN A CA 1
ATOM 648 C C . ASN A 1 81 ? -1.396 -26.344 -21.25 1 52.69 81 ASN A C 1
ATOM 650 O O . ASN A 1 81 ? -1.324 -27.219 -20.375 1 52.69 81 ASN A O 1
ATOM 654 N N . LEU A 1 82 ? -1.993 -26.453 -22.359 1 52.19 82 LEU A N 1
ATOM 655 C CA . LEU A 1 82 ? -2.576 -27.75 -22.688 1 52.19 82 LEU A CA 1
ATOM 656 C C . LEU A 1 82 ? -1.512 -28.844 -22.688 1 52.19 82 LEU A C 1
ATOM 658 O O . LEU A 1 82 ? -1.759 -29.953 -22.203 1 52.19 82 LEU A O 1
ATOM 662 N N . ILE A 1 83 ? -0.43 -28.562 -23.234 1 51.69 83 ILE A N 1
ATOM 663 C CA . ILE A 1 83 ? 0.642 -29.547 -23.234 1 51.69 83 ILE A CA 1
ATOM 664 C C . ILE A 1 83 ? 1.076 -29.828 -21.797 1 51.69 83 ILE A C 1
ATOM 666 O O . ILE A 1 83 ? 1.345 -30.969 -21.422 1 51.69 83 ILE A O 1
ATOM 670 N N . GLN A 1 84 ? 1.168 -28.75 -21.031 1 53.69 84 GLN A N 1
ATOM 671 C CA . GLN A 1 84 ? 1.529 -28.922 -19.625 1 53.69 84 GLN A CA 1
ATOM 672 C C . GLN A 1 84 ? 0.488 -29.766 -18.891 1 53.69 84 GLN A C 1
ATOM 674 O O . GLN A 1 84 ? 0.827 -30.531 -17.984 1 53.69 84 GLN A O 1
ATOM 679 N N . THR A 1 85 ? -0.687 -29.531 -19.266 1 52.59 85 THR A N 1
ATOM 680 C CA . THR A 1 85 ? -1.767 -30.344 -18.703 1 52.59 85 THR A CA 1
ATOM 681 C C . THR A 1 85 ? -1.52 -31.828 -18.969 1 52.59 85 THR A C 1
ATOM 683 O O . THR A 1 85 ? -1.817 -32.656 -18.125 1 52.59 85 THR A O 1
ATOM 686 N N . LEU A 1 86 ? -0.997 -32.094 -20.062 1 51.31 86 LEU A N 1
ATOM 687 C CA . LEU A 1 86 ? -0.692 -33.5 -20.359 1 51.31 86 LEU A CA 1
ATOM 688 C C . LEU A 1 86 ? 0.365 -34.031 -19.391 1 51.31 86 LEU A C 1
ATOM 690 O O . LEU A 1 86 ? 0.304 -35.188 -18.984 1 51.31 86 LEU A O 1
ATOM 694 N N . GLU A 1 87 ? 1.271 -33.188 -19.016 1 55.97 87 GLU A N 1
ATOM 695 C CA . GLU A 1 87 ? 2.283 -33.656 -18.062 1 55.97 87 GLU A CA 1
ATOM 696 C C . GLU A 1 87 ? 1.827 -33.438 -16.625 1 55.97 87 GLU A C 1
ATOM 698 O O . GLU A 1 87 ? 2.465 -33.906 -15.688 1 55.97 87 GLU A O 1
ATOM 703 N N . ASN A 1 88 ? 0.7 -32.938 -16.375 1 64.25 88 ASN A N 1
ATOM 704 C CA . ASN A 1 88 ? 0.033 -32.688 -15.109 1 64.25 88 ASN A CA 1
ATOM 705 C C . ASN A 1 88 ? 0.954 -31.984 -14.117 1 64.25 88 ASN A C 1
ATOM 707 O O . ASN A 1 88 ? 0.99 -32.344 -12.938 1 64.25 88 ASN A O 1
ATOM 711 N N . SER A 1 89 ? 2.064 -31.266 -14.648 1 80.25 89 SER A N 1
ATOM 712 C CA . SER A 1 89 ? 2.961 -30.547 -13.758 1 80.25 89 SER A CA 1
ATOM 713 C C . SER A 1 89 ? 2.883 -29.031 -14 1 80.25 89 SER A C 1
ATOM 715 O O . SER A 1 89 ? 3.572 -28.516 -14.875 1 80.25 89 SER A O 1
ATOM 717 N N . PRO A 1 90 ? 2.041 -28.391 -13.242 1 85.56 90 PRO A N 1
ATOM 718 C CA . PRO A 1 90 ? 1.9 -26.938 -13.43 1 85.56 90 PRO A CA 1
ATOM 719 C C . PRO A 1 90 ? 3.205 -26.188 -13.188 1 85.56 90 PRO A C 1
ATOM 721 O O . PRO A 1 90 ? 3.918 -26.469 -12.219 1 85.56 90 PRO A O 1
ATOM 724 N N . LYS A 1 91 ? 3.557 -25.359 -14.18 1 86.62 91 LYS A N 1
ATOM 725 C CA . LYS A 1 91 ? 4.77 -24.547 -14.062 1 86.62 91 LYS A CA 1
ATOM 726 C C . LYS A 1 91 ? 4.547 -23.156 -14.633 1 86.62 91 LYS A C 1
ATOM 728 O O . LYS A 1 91 ? 3.67 -22.953 -15.477 1 86.62 91 LYS A O 1
ATOM 733 N N . GLY A 1 92 ? 5.289 -22.203 -14.062 1 90.94 92 GLY A N 1
ATOM 734 C CA . GLY A 1 92 ? 5.242 -20.844 -14.602 1 90.94 92 GLY A CA 1
ATOM 735 C C . GLY A 1 92 ? 4.98 -19.797 -13.539 1 90.94 92 GLY A C 1
ATOM 736 O O . GLY A 1 92 ? 5.309 -20 -12.367 1 90.94 92 GLY A O 1
ATOM 737 N N . VAL A 1 93 ? 4.535 -18.641 -14.055 1 92.44 93 VAL A N 1
ATOM 738 C CA . VAL A 1 93 ? 4.312 -17.5 -13.156 1 92.44 93 VAL A CA 1
ATOM 739 C C . VAL A 1 93 ? 2.834 -17.125 -13.156 1 92.44 93 VAL A C 1
ATOM 741 O O . VAL A 1 93 ? 2.232 -16.953 -14.219 1 92.44 93 VAL A O 1
ATOM 744 N N . VAL A 1 94 ? 2.279 -17.078 -12.0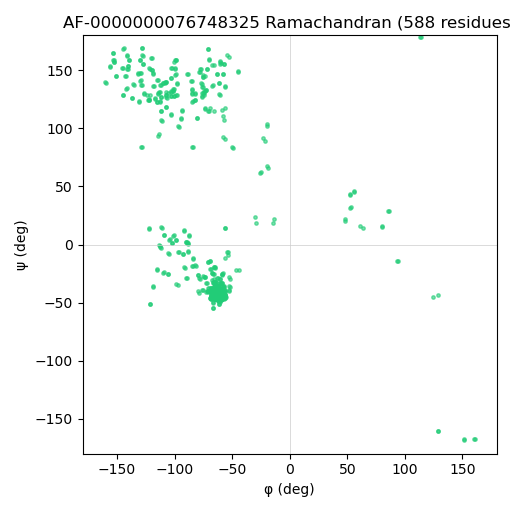08 1 94.75 94 VAL A N 1
ATOM 745 C CA . VAL A 1 94 ? 0.916 -16.594 -11.852 1 94.75 94 VAL A CA 1
ATOM 746 C C . VAL A 1 94 ? 0.945 -15.133 -11.391 1 94.75 94 VAL A C 1
ATOM 748 O O . VAL A 1 94 ? 1.614 -14.797 -10.406 1 94.75 94 VAL A O 1
ATOM 751 N N . LYS A 1 95 ? 0.216 -14.297 -12.102 1 93.94 95 LYS A N 1
ATOM 752 C CA . LYS A 1 95 ? 0.128 -12.883 -11.75 1 93.94 95 LYS A CA 1
ATOM 753 C C . LYS A 1 95 ? -1.235 -12.547 -11.148 1 93.94 95 LYS A C 1
ATOM 755 O O . LYS A 1 95 ? -2.271 -12.812 -11.758 1 93.94 95 LYS A O 1
ATOM 760 N N . ILE A 1 96 ? -1.173 -11.93 -9.93 1 95.62 96 ILE A N 1
ATOM 761 C CA . ILE A 1 96 ? -2.445 -11.641 -9.273 1 95.62 96 ILE A CA 1
ATOM 762 C C . ILE A 1 96 ? -2.426 -10.227 -8.711 1 95.62 96 ILE A C 1
ATOM 764 O O . ILE A 1 96 ? -1.415 -9.781 -8.164 1 95.62 96 ILE A O 1
ATOM 768 N N . ASN A 1 97 ? -3.514 -9.531 -8.883 1 94.12 97 ASN A N 1
ATOM 769 C CA . ASN A 1 97 ? -3.756 -8.219 -8.281 1 94.12 97 ASN A CA 1
ATOM 770 C C . ASN A 1 97 ? -4.777 -8.305 -7.152 1 94.12 97 ASN A C 1
ATOM 772 O O . ASN A 1 97 ? -5.781 -9.008 -7.266 1 94.12 97 ASN A O 1
ATOM 776 N N . CYS A 1 98 ? -4.473 -7.559 -6.125 1 94.56 98 CYS A N 1
ATOM 777 C CA . CYS A 1 98 ? -5.309 -7.645 -4.934 1 94.56 98 CYS A CA 1
ATOM 778 C C . CYS A 1 98 ? -5.316 -6.32 -4.176 1 94.56 98 CYS A C 1
ATOM 780 O O . CYS A 1 98 ? -4.309 -5.613 -4.145 1 94.56 98 CYS A O 1
ATOM 782 N N . PRO A 1 99 ? -6.52 -5.973 -3.551 1 93.31 99 PRO A N 1
ATOM 783 C CA . PRO A 1 99 ? -6.496 -4.82 -2.646 1 93.31 99 PRO A CA 1
ATOM 784 C C . PRO A 1 99 ? -5.484 -4.98 -1.515 1 93.31 99 PRO A C 1
ATOM 786 O O . PRO A 1 99 ? -5.258 -6.094 -1.037 1 93.31 99 PRO A O 1
ATOM 789 N N . VAL A 1 100 ? -5.047 -3.875 -0.991 1 94.25 100 VAL A N 1
ATOM 790 C CA . VAL A 1 100 ? -3.863 -3.838 -0.135 1 94.25 100 VAL A CA 1
ATOM 791 C C . VAL A 1 100 ? -4.141 -4.594 1.163 1 94.25 100 VAL A C 1
ATOM 793 O O . VAL A 1 100 ? -3.424 -5.535 1.506 1 94.25 100 VAL A O 1
ATOM 796 N N . THR A 1 101 ? -5.188 -4.238 1.866 1 94.81 101 THR A N 1
ATOM 797 C CA . THR A 1 101 ? -5.453 -4.824 3.176 1 94.81 101 THR A CA 1
ATOM 798 C C . THR A 1 101 ? -5.738 -6.32 3.053 1 94.81 101 THR A C 1
ATOM 800 O O . THR A 1 101 ? -5.16 -7.129 3.781 1 94.81 101 THR A O 1
ATOM 803 N N . TYR A 1 102 ? -6.562 -6.672 2.137 1 94.81 102 TYR A N 1
ATOM 804 C CA . TYR A 1 102 ? -6.875 -8.086 1.943 1 94.81 102 TYR A CA 1
ATOM 805 C C . TYR A 1 102 ? -5.641 -8.859 1.498 1 94.81 102 TYR A C 1
ATOM 807 O O . TYR A 1 102 ? -5.414 -9.984 1.944 1 94.81 102 TYR A O 1
ATOM 815 N N . GLY A 1 103 ? -4.918 -8.289 0.639 1 96.19 103 GLY A N 1
ATOM 816 C CA . GLY A 1 103 ? -3.686 -8.898 0.168 1 96.19 103 GLY A CA 1
ATOM 817 C C . GLY A 1 103 ? -2.701 -9.195 1.284 1 96.19 103 GLY A C 1
ATOM 818 O O . GLY A 1 103 ? -2.152 -10.297 1.358 1 96.19 103 GLY A O 1
ATOM 819 N N . ASN A 1 104 ? -2.523 -8.258 2.105 1 95.62 104 ASN A N 1
ATOM 820 C CA . ASN A 1 104 ? -1.56 -8.414 3.189 1 95.62 104 ASN A CA 1
ATOM 821 C C . ASN A 1 104 ? -2.059 -9.383 4.25 1 95.62 104 ASN A C 1
ATOM 823 O O . ASN A 1 104 ? -1.305 -10.242 4.719 1 95.62 104 ASN A O 1
ATOM 827 N N . LYS A 1 105 ? -3.293 -9.312 4.559 1 95.19 105 LYS A N 1
ATOM 828 C CA . LYS A 1 105 ? -3.795 -9.992 5.746 1 95.19 105 LYS A CA 1
ATOM 829 C C . LYS A 1 105 ? -4.246 -11.414 5.41 1 95.19 105 LYS A C 1
ATOM 831 O O . LYS A 1 105 ? -4.191 -12.305 6.262 1 95.19 105 LYS A O 1
ATOM 836 N N . VAL A 1 106 ? -4.664 -11.594 4.191 1 95.25 106 VAL A N 1
ATOM 837 C CA . VAL A 1 106 ? -5.277 -12.883 3.881 1 95.25 106 VAL A CA 1
ATOM 838 C C . VAL A 1 106 ? -4.5 -13.57 2.762 1 95.25 106 VAL A C 1
ATOM 840 O O . VAL A 1 106 ? -4.023 -14.695 2.928 1 95.25 106 VAL A O 1
ATOM 843 N N . LEU A 1 107 ? -4.266 -12.898 1.691 1 96.81 107 LEU A N 1
ATOM 844 C CA . LEU A 1 107 ? -3.74 -13.555 0.5 1 96.81 107 LEU A CA 1
ATOM 845 C C . LEU A 1 107 ? -2.256 -13.859 0.662 1 96.81 107 LEU A C 1
ATOM 847 O O . LEU A 1 107 ? -1.784 -14.914 0.22 1 96.81 107 LEU A O 1
ATOM 851 N N . ALA A 1 108 ? -1.52 -12.984 1.257 1 96.5 108 ALA A N 1
ATOM 852 C CA . ALA A 1 108 ? -0.074 -13.148 1.374 1 96.5 108 ALA A CA 1
ATOM 853 C C . ALA A 1 108 ? 0.269 -14.438 2.121 1 96.5 108 ALA A C 1
ATOM 855 O O . ALA A 1 108 ? 1.048 -15.258 1.632 1 96.5 108 ALA A O 1
ATOM 856 N N . PRO A 1 109 ? -0.357 -14.727 3.244 1 95.06 109 PRO A N 1
ATOM 857 C CA . PRO A 1 109 ? -0.092 -16 3.92 1 95.06 109 PRO A CA 1
ATOM 858 C C . PRO A 1 109 ? -0.486 -17.203 3.076 1 95.06 109 PRO A C 1
ATOM 860 O O . PRO A 1 109 ? 0.215 -18.219 3.082 1 95.06 109 PRO A O 1
ATOM 863 N N . LEU A 1 110 ? -1.529 -17.062 2.395 1 96.25 110 LEU A N 1
ATOM 864 C CA . LEU A 1 110 ? -1.973 -18.156 1.545 1 96.25 110 LEU A CA 1
ATOM 865 C C . LEU A 1 110 ? -0.977 -18.406 0.417 1 96.25 110 LEU A C 1
ATOM 867 O O . LEU A 1 110 ? -0.689 -19.562 0.081 1 96.25 110 LEU A O 1
ATOM 871 N N . ILE A 1 111 ? -0.491 -17.359 -0.14 1 97.12 111 ILE A N 1
ATOM 872 C CA . ILE A 1 111 ? 0.465 -17.484 -1.233 1 97.12 111 ILE A CA 1
ATOM 873 C C . ILE A 1 111 ? 1.748 -18.141 -0.724 1 97.12 111 ILE A C 1
ATOM 875 O O . ILE A 1 111 ? 2.354 -18.953 -1.417 1 97.12 111 ILE A O 1
ATOM 879 N N . ALA A 1 112 ? 2.164 -17.766 0.437 1 95.25 112 ALA A N 1
ATOM 880 C CA . ALA A 1 112 ? 3.338 -18.391 1.031 1 95.25 112 ALA A CA 1
ATOM 881 C C . ALA A 1 112 ? 3.158 -19.906 1.126 1 95.25 112 ALA A C 1
ATOM 883 O O . ALA A 1 112 ? 4.047 -20.672 0.744 1 95.25 112 ALA A O 1
ATOM 884 N N . ASP A 1 113 ? 1.999 -20.328 1.542 1 95 113 ASP A N 1
ATOM 885 C CA . ASP A 1 113 ? 1.684 -21.75 1.629 1 95 113 ASP A CA 1
ATOM 886 C C . ASP A 1 113 ? 1.659 -22.391 0.244 1 95 113 ASP A C 1
ATOM 888 O O . ASP A 1 113 ? 2.15 -23.516 0.064 1 95 113 ASP A O 1
ATOM 892 N N . PHE A 1 114 ? 1.073 -21.719 -0.66 1 96.88 114 PHE A N 1
ATOM 893 C CA . PHE A 1 114 ? 0.982 -22.203 -2.031 1 96.88 114 PHE A CA 1
ATOM 894 C C . PHE A 1 114 ? 2.369 -22.453 -2.605 1 96.88 114 PHE A C 1
ATOM 896 O O . PHE A 1 114 ? 2.609 -23.5 -3.221 1 96.88 114 PHE A O 1
ATOM 903 N N . LEU A 1 115 ? 3.248 -21.516 -2.379 1 96.25 115 LEU A N 1
ATOM 904 C CA . LEU A 1 115 ? 4.605 -21.609 -2.904 1 96.25 115 LEU A CA 1
ATOM 905 C C . LEU A 1 115 ? 5.328 -22.812 -2.309 1 96.25 115 LEU A C 1
ATOM 907 O O . LEU A 1 115 ? 6.129 -23.469 -2.988 1 96.25 115 LEU A O 1
ATOM 911 N N . ALA A 1 116 ? 5.066 -23.094 -1.117 1 92.88 116 ALA A N 1
ATOM 912 C CA . ALA A 1 116 ? 5.672 -24.25 -0.454 1 92.88 116 ALA A CA 1
ATOM 913 C C . ALA A 1 116 ? 5.207 -25.562 -1.086 1 92.88 116 ALA A C 1
ATOM 915 O O . ALA A 1 116 ? 5.98 -26.516 -1.195 1 92.88 116 ALA A O 1
ATOM 916 N N . GLN A 1 117 ? 3.988 -25.562 -1.571 1 93.62 117 GLN A N 1
ATOM 917 C CA . GLN A 1 117 ? 3.377 -26.781 -2.098 1 93.62 117 GLN A CA 1
ATOM 918 C C . GLN A 1 117 ? 3.629 -26.922 -3.596 1 93.62 117 GLN A C 1
ATOM 920 O O . GLN A 1 117 ? 3.512 -28.016 -4.152 1 93.62 117 GLN A O 1
ATOM 925 N N . HIS A 1 118 ? 3.945 -25.859 -4.18 1 94.38 118 HIS A N 1
ATOM 926 C CA . HIS A 1 118 ? 4.117 -25.859 -5.625 1 94.38 118 HIS A CA 1
ATOM 927 C C . HIS A 1 118 ? 5.449 -25.234 -6.027 1 94.38 118 HIS A C 1
ATOM 929 O O . HIS A 1 118 ? 5.488 -24.109 -6.539 1 94.38 118 HIS A O 1
ATOM 935 N N . PRO A 1 119 ? 6.496 -25.984 -6.004 1 91 119 PRO A N 1
ATOM 936 C CA . PRO A 1 119 ? 7.848 -25.453 -6.195 1 91 119 PRO A CA 1
ATOM 937 C C . PRO A 1 119 ? 8.094 -24.969 -7.621 1 91 119 PRO A C 1
ATOM 939 O O . PRO A 1 119 ? 9.047 -24.234 -7.871 1 91 119 PRO A O 1
ATOM 942 N N . ASN A 1 120 ? 7.215 -25.328 -8.57 1 90.5 120 ASN A N 1
ATOM 943 C CA . ASN A 1 120 ? 7.473 -24.984 -9.969 1 90.5 120 ASN A CA 1
ATOM 944 C C . ASN A 1 120 ? 6.598 -23.828 -10.422 1 90.5 120 ASN A C 1
ATOM 946 O O . ASN A 1 120 ? 6.578 -23.484 -11.609 1 90.5 120 ASN A O 1
ATOM 950 N N . ILE A 1 121 ? 5.848 -23.281 -9.523 1 93.38 121 ILE A N 1
ATOM 951 C CA . ILE A 1 121 ? 5.027 -22.125 -9.82 1 93.38 121 ILE A CA 1
ATOM 952 C C . ILE A 1 121 ? 5.543 -20.906 -9.047 1 93.38 121 ILE A C 1
ATOM 954 O O . ILE A 1 121 ? 5.75 -20.984 -7.832 1 93.38 121 ILE A O 1
ATOM 958 N N . ASN A 1 122 ? 5.863 -19.875 -9.734 1 95.19 122 ASN A N 1
ATOM 959 C CA . ASN A 1 122 ? 6.172 -18.594 -9.109 1 95.19 122 ASN A CA 1
ATOM 960 C C . ASN A 1 122 ? 4.969 -17.641 -9.148 1 95.19 122 ASN A C 1
ATOM 962 O O . ASN A 1 122 ? 4.039 -17.844 -9.93 1 95.19 122 ASN A O 1
ATOM 966 N N . VAL A 1 123 ? 4.969 -16.672 -8.266 1 97.12 123 VAL A N 1
ATOM 967 C CA . VAL A 1 123 ? 3.832 -15.758 -8.188 1 97.12 123 VAL A CA 1
ATOM 968 C C . VAL A 1 123 ? 4.32 -14.312 -8.25 1 97.12 123 VAL A C 1
ATOM 970 O O . VAL A 1 123 ? 5.34 -13.969 -7.648 1 97.12 123 VAL A O 1
ATOM 973 N N . GLU A 1 124 ? 3.654 -13.5 -8.984 1 95.38 124 GLU A N 1
ATOM 974 C CA . GLU A 1 124 ? 3.76 -12.047 -8.945 1 95.38 124 GLU A CA 1
ATOM 975 C C . GLU A 1 124 ? 2.484 -11.414 -8.398 1 95.38 124 GLU A C 1
ATOM 977 O O . GLU A 1 124 ? 1.42 -11.516 -9.008 1 95.38 124 GLU A O 1
ATOM 982 N N . MET A 1 125 ? 2.65 -10.805 -7.262 1 95.81 125 MET A N 1
ATOM 983 C CA . MET A 1 125 ? 1.497 -10.234 -6.574 1 95.81 125 MET A CA 1
ATOM 984 C C . MET A 1 125 ? 1.605 -8.719 -6.5 1 95.81 125 MET A C 1
ATOM 986 O O . MET A 1 125 ? 2.57 -8.188 -5.949 1 95.81 125 MET A O 1
ATOM 990 N N . GLU A 1 126 ? 0.627 -8.078 -7.031 1 93.44 126 GLU A N 1
ATOM 991 C CA . GLU A 1 126 ? 0.555 -6.621 -6.961 1 93.44 126 GLU A CA 1
ATOM 992 C C . GLU A 1 126 ? -0.597 -6.172 -6.07 1 93.44 126 GLU A C 1
ATOM 994 O O . GLU A 1 126 ? -1.738 -6.598 -6.254 1 93.44 126 GLU A O 1
ATOM 999 N N . LEU A 1 127 ? -0.239 -5.332 -5.117 1 93.25 127 LEU A N 1
ATOM 1000 C CA . LEU A 1 127 ? -1.265 -4.754 -4.254 1 93.25 127 LEU A CA 1
ATOM 1001 C C . LEU A 1 127 ? -1.558 -3.311 -4.652 1 93.25 127 LEU A C 1
ATOM 1003 O O . LEU A 1 127 ? -0.637 -2.504 -4.793 1 93.25 127 LEU A O 1
ATOM 1007 N N . SER A 1 128 ? -2.838 -3.055 -4.852 1 88.75 128 SER A N 1
ATOM 1008 C CA . SER A 1 128 ? -3.271 -1.698 -5.172 1 88.75 128 SER A CA 1
ATOM 1009 C C . SER A 1 128 ? -4.758 -1.509 -4.875 1 88.75 128 SER A C 1
ATOM 1011 O O . SER A 1 128 ? -5.566 -2.402 -5.141 1 88.75 128 SER A O 1
ATOM 1013 N N . ASN A 1 129 ? -5.047 -0.344 -4.324 1 85.38 129 ASN A N 1
ATOM 1014 C CA . ASN A 1 129 ? -6.449 -0.032 -4.07 1 85.38 129 ASN A CA 1
ATOM 1015 C C . ASN A 1 129 ? -7.094 0.668 -5.262 1 85.38 129 ASN A C 1
ATOM 1017 O O . ASN A 1 129 ? -8.281 0.99 -5.23 1 85.38 129 ASN A O 1
ATOM 1021 N N . GLU A 1 130 ? -6.352 0.832 -6.266 1 75.62 130 GLU A N 1
ATOM 1022 C CA . GLU A 1 130 ? -6.887 1.479 -7.461 1 75.62 130 GLU A CA 1
ATOM 1023 C C . GLU A 1 130 ? -7.738 0.514 -8.281 1 75.62 130 GLU A C 1
ATOM 1025 O O . GLU A 1 130 ? -7.512 -0.698 -8.25 1 75.62 130 GLU A O 1
ATOM 1030 N N . LEU A 1 131 ? -8.727 1.157 -8.93 1 68.62 131 LEU A N 1
ATOM 1031 C CA . LEU A 1 131 ? -9.508 0.335 -9.844 1 68.62 131 LEU A CA 1
ATOM 1032 C C . LEU A 1 131 ? -8.711 0.016 -11.109 1 68.62 131 LEU A C 1
ATOM 1034 O O . LEU A 1 131 ? -8.211 0.923 -11.773 1 68.62 131 LEU A O 1
ATOM 1038 N N . ILE A 1 132 ? -8.5 -1.205 -11.242 1 70.25 132 ILE A N 1
ATOM 1039 C CA . ILE A 1 132 ? -7.758 -1.632 -12.422 1 70.25 132 ILE A CA 1
ATOM 1040 C C . ILE A 1 132 ? -8.727 -2.18 -13.469 1 70.25 132 ILE A C 1
ATOM 1042 O O . ILE A 1 132 ? -9.672 -2.9 -13.141 1 70.25 132 ILE A O 1
ATOM 1046 N N . ASP A 1 133 ? -8.477 -1.705 -14.648 1 67.88 133 ASP A N 1
ATOM 1047 C CA . ASP A 1 133 ? -9.227 -2.271 -15.758 1 67.88 133 ASP A CA 1
ATOM 1048 C C . ASP A 1 133 ? -8.781 -3.701 -16.047 1 67.88 133 ASP A C 1
ATOM 1050 O O . ASP A 1 133 ? -7.641 -3.93 -16.469 1 67.88 133 ASP A O 1
ATOM 1054 N N . PRO A 1 134 ? -9.688 -4.539 -15.836 1 67.88 134 PRO A N 1
ATOM 1055 C CA . PRO A 1 134 ? -9.32 -5.941 -16.047 1 67.88 134 PRO A CA 1
ATOM 1056 C C . PRO A 1 134 ? -8.836 -6.223 -17.469 1 67.88 134 PRO A C 1
ATOM 1058 O O . PRO A 1 134 ? -8.141 -7.207 -17.703 1 67.88 134 PRO A O 1
ATOM 1061 N N . HIS A 1 135 ? -9.289 -5.391 -18.344 1 65.06 135 HIS A N 1
ATOM 1062 C CA . HIS A 1 135 ? -8.945 -5.625 -19.734 1 65.06 135 HIS A CA 1
ATOM 1063 C C . HIS A 1 135 ? -7.57 -5.047 -20.078 1 65.06 135 HIS A C 1
ATOM 1065 O O . HIS A 1 135 ? -6.969 -5.398 -21.094 1 65.06 135 HIS A O 1
ATOM 1071 N N . LEU A 1 136 ? -7.113 -4.262 -19.141 1 64.5 136 LEU A N 1
ATOM 1072 C CA . LEU A 1 136 ? -5.84 -3.602 -19.406 1 64.5 136 LEU A CA 1
ATOM 1073 C C . LEU A 1 136 ? -4.75 -4.133 -18.469 1 64.5 136 LEU A C 1
ATOM 1075 O O . LEU A 1 136 ? -3.566 -3.859 -18.688 1 64.5 136 LEU A O 1
ATOM 1079 N N . THR A 1 137 ? -5.246 -4.977 -17.672 1 72.38 137 THR A N 1
ATOM 1080 C CA . THR A 1 137 ? -4.281 -5.465 -16.703 1 72.38 137 THR A CA 1
ATOM 1081 C C . THR A 1 137 ? -3.535 -6.684 -17.234 1 72.38 137 THR A C 1
ATOM 1083 O O . THR A 1 137 ? -4.082 -7.453 -18.031 1 72.38 137 THR A O 1
ATOM 1086 N N . ASP A 1 138 ? -2.223 -6.797 -16.828 1 76.75 138 ASP A N 1
ATOM 1087 C CA . ASP A 1 138 ? -1.439 -7.98 -17.172 1 76.75 138 ASP A CA 1
ATOM 1088 C C . ASP A 1 138 ? -1.624 -9.078 -16.125 1 76.75 138 ASP A C 1
ATOM 1090 O O . ASP A 1 138 ? -1 -10.141 -16.219 1 76.75 138 ASP A O 1
ATOM 1094 N N . ALA A 1 139 ? -2.5 -8.852 -15.273 1 88.94 139 ALA A N 1
ATOM 1095 C CA . ALA A 1 139 ? -2.756 -9.859 -14.234 1 88.94 139 ALA A CA 1
ATOM 1096 C C . ALA A 1 139 ? -3.568 -11.023 -14.789 1 88.94 139 ALA A C 1
ATOM 1098 O O . ALA A 1 139 ? -4.469 -10.828 -15.609 1 88.94 139 ALA A O 1
ATOM 1099 N N . ASP A 1 140 ? -3.162 -12.211 -14.359 1 90.44 140 ASP A N 1
ATOM 1100 C CA . ASP A 1 140 ? -3.936 -13.398 -14.711 1 90.44 140 ASP A CA 1
ATOM 1101 C C . ASP A 1 140 ? -5.266 -13.43 -13.969 1 90.44 140 ASP A C 1
ATOM 1103 O O . ASP A 1 140 ? -6.266 -13.922 -14.484 1 90.44 140 ASP A O 1
ATOM 1107 N N . MET A 1 141 ? -5.176 -12.969 -12.727 1 93.62 141 MET A N 1
ATOM 1108 C CA . MET A 1 141 ? -6.336 -12.961 -11.844 1 93.62 141 MET A CA 1
ATOM 1109 C C . MET A 1 141 ? -6.355 -11.695 -10.984 1 93.62 141 MET A C 1
ATOM 1111 O O . MET A 1 141 ? -5.328 -11.039 -10.82 1 93.62 141 MET A O 1
ATOM 1115 N N . MET A 1 142 ? -7.566 -11.492 -10.469 1 93.31 142 MET A N 1
ATOM 1116 C CA . MET A 1 142 ? -7.73 -10.352 -9.57 1 93.31 142 MET A CA 1
ATOM 1117 C C . MET A 1 142 ? -8.672 -10.688 -8.422 1 93.31 142 MET A C 1
ATOM 1119 O O . MET A 1 142 ? -9.633 -11.445 -8.602 1 93.31 142 MET A O 1
ATOM 1123 N N . ILE A 1 143 ? -8.328 -10.117 -7.344 1 94 143 ILE A N 1
ATOM 1124 C CA . ILE A 1 143 ? -9.289 -10.094 -6.246 1 94 143 ILE A CA 1
ATOM 1125 C C . ILE A 1 143 ? -9.961 -8.727 -6.176 1 94 143 ILE A C 1
ATOM 1127 O O . ILE A 1 143 ? -9.289 -7.691 -6.223 1 94 143 ILE A O 1
ATOM 1131 N N . ARG A 1 144 ? -11.273 -8.773 -6.074 1 91.44 144 ARG A N 1
ATOM 1132 C CA . ARG A 1 144 ? -12.031 -7.527 -5.988 1 91.44 144 ARG A CA 1
ATOM 1133 C C . ARG A 1 144 ? -13.039 -7.578 -4.844 1 91.44 144 ARG A C 1
ATOM 1135 O O . ARG A 1 144 ? -13.609 -8.633 -4.559 1 91.44 144 ARG A O 1
ATOM 1142 N N . ILE A 1 145 ? -13.18 -6.438 -4.336 1 90.62 145 ILE A N 1
ATOM 1143 C CA . ILE A 1 145 ? -14.164 -6.266 -3.271 1 90.62 145 ILE A CA 1
ATOM 1144 C C . ILE A 1 145 ? -15.305 -5.375 -3.762 1 90.62 145 ILE A C 1
ATOM 1146 O O . ILE A 1 145 ? -15.07 -4.273 -4.266 1 90.62 145 ILE A O 1
ATOM 1150 N N . GLY A 1 146 ? -16.484 -5.812 -3.543 1 87 146 GLY A N 1
ATOM 1151 C CA . GLY A 1 146 ? -17.641 -5.062 -3.973 1 87 146 GLY A CA 1
ATOM 1152 C C . GLY A 1 146 ? -18.438 -5.758 -5.062 1 87 146 GLY A C 1
ATOM 1153 O O . GLY A 1 146 ? -18.047 -6.836 -5.523 1 87 146 GLY A O 1
ATOM 1154 N N . ASN A 1 147 ? -19.5 -5.109 -5.43 1 77.81 147 ASN A N 1
ATOM 1155 C CA . ASN A 1 147 ? -20.359 -5.672 -6.465 1 77.81 147 ASN A CA 1
ATOM 1156 C C . ASN A 1 147 ? -19.75 -5.531 -7.852 1 77.81 147 ASN A C 1
ATOM 1158 O O . ASN A 1 147 ? -19.125 -4.512 -8.156 1 77.81 147 ASN A O 1
ATOM 1162 N N . LEU A 1 148 ? -19.75 -6.629 -8.516 1 74.88 148 LEU A N 1
ATOM 1163 C CA . LEU A 1 148 ? -19.156 -6.664 -9.844 1 74.88 148 LEU A CA 1
ATOM 1164 C C . LEU A 1 148 ? -20.125 -6.156 -10.898 1 74.88 148 LEU A C 1
ATOM 1166 O O . LEU A 1 148 ? -21.328 -6.43 -10.82 1 74.88 148 LEU A O 1
ATOM 1170 N N . GLU A 1 149 ? -19.625 -5.156 -11.609 1 66 149 GLU A N 1
ATOM 1171 C CA . GLU A 1 149 ? -20.453 -4.824 -12.766 1 66 149 GLU A CA 1
ATOM 1172 C C . GLU A 1 149 ? -20.375 -5.922 -13.82 1 66 149 GLU A C 1
ATOM 1174 O O . GLU A 1 149 ? -19.484 -6.77 -13.789 1 66 149 GLU A O 1
ATOM 1179 N N . ASP A 1 150 ? -21.406 -5.984 -14.758 1 57.22 150 ASP A N 1
ATOM 1180 C CA . ASP A 1 150 ? -21.531 -6.984 -15.812 1 57.22 150 ASP A CA 1
ATOM 1181 C C . ASP A 1 150 ? -20.234 -7.125 -16.594 1 57.22 150 ASP A C 1
ATOM 1183 O O . ASP A 1 150 ? -19.828 -6.211 -17.328 1 57.22 150 ASP A O 1
ATOM 1187 N N . SER A 1 151 ? -19.359 -7.973 -15.961 1 63.16 151 SER A N 1
ATOM 1188 C CA . SER A 1 151 ? -18.094 -8.102 -16.688 1 63.16 151 SER A CA 1
ATOM 1189 C C . SER A 1 151 ? -17.969 -9.477 -17.344 1 63.16 151 SER A C 1
ATOM 1191 O O . SER A 1 151 ? -18.688 -10.414 -16.969 1 63.16 151 SER A O 1
ATOM 1193 N N . ALA A 1 152 ? -17.469 -9.5 -18.531 1 73.38 152 ALA A N 1
ATOM 1194 C CA . ALA A 1 152 ? -17.109 -10.711 -19.266 1 73.38 152 ALA A CA 1
ATOM 1195 C C . ALA A 1 152 ? -16.125 -11.562 -18.469 1 73.38 152 ALA A C 1
ATOM 1197 O O . ALA A 1 152 ? -15.719 -12.633 -18.922 1 73.38 152 ALA A O 1
ATOM 1198 N N . LEU A 1 153 ? -16.031 -11.211 -17.172 1 83.25 153 LEU A N 1
ATOM 1199 C CA . LEU A 1 153 ? -15.07 -11.938 -16.359 1 83.25 153 LEU A CA 1
ATOM 1200 C C . LEU A 1 153 ? -15.766 -13.039 -15.555 1 83.25 153 LEU A C 1
ATOM 1202 O O . LEU A 1 153 ? -16.938 -12.914 -15.219 1 83.25 153 LEU A O 1
ATOM 1206 N N . VAL A 1 154 ? -15.039 -14.133 -15.359 1 88.38 154 VAL A N 1
ATOM 1207 C CA . VAL A 1 154 ? -15.477 -15.156 -14.414 1 88.38 154 VAL A CA 1
ATOM 1208 C C . VAL A 1 154 ? -15.25 -14.672 -12.984 1 88.38 154 VAL A C 1
ATOM 1210 O O . VAL A 1 154 ? -14.18 -14.164 -12.656 1 88.38 154 VAL A O 1
ATOM 1213 N N . ALA A 1 155 ? -16.297 -14.836 -12.195 1 92 155 ALA A N 1
ATOM 1214 C CA . ALA A 1 155 ? -16.219 -14.398 -10.797 1 92 155 ALA A CA 1
ATOM 1215 C C . ALA A 1 155 ? -16.5 -15.562 -9.852 1 92 155 ALA A C 1
ATOM 1217 O O . ALA A 1 155 ? -17.531 -16.219 -9.953 1 92 155 ALA A O 1
ATOM 1218 N N . ARG A 1 156 ? -15.531 -15.789 -8.938 1 92.69 156 ARG A N 1
ATOM 1219 C CA . ARG A 1 156 ? -15.719 -16.797 -7.895 1 92.69 156 ARG A CA 1
ATOM 1220 C C . ARG A 1 156 ? -15.766 -16.141 -6.516 1 92.69 156 ARG A C 1
ATOM 1222 O O . ARG A 1 156 ? -14.859 -15.391 -6.145 1 92.69 156 ARG A O 1
ATOM 1229 N N . TYR A 1 157 ? -16.781 -16.516 -5.789 1 93.31 157 TYR A N 1
ATOM 1230 C CA . TYR A 1 157 ? -17.016 -15.93 -4.473 1 93.31 157 TYR A CA 1
ATOM 1231 C C . TYR A 1 157 ? -16.031 -16.469 -3.449 1 93.31 157 TYR A C 1
ATOM 1233 O O . TYR A 1 157 ? -15.836 -17.688 -3.342 1 93.31 157 TYR A O 1
ATOM 1241 N N . LEU A 1 158 ? -15.375 -15.531 -2.717 1 94.62 158 LEU A N 1
ATOM 1242 C CA . LEU A 1 158 ? -14.391 -15.93 -1.725 1 94.62 158 LEU A CA 1
ATOM 1243 C C . LEU A 1 158 ? -14.906 -15.688 -0.311 1 94.62 158 LEU A C 1
ATOM 1245 O O . LEU A 1 158 ? -14.406 -16.281 0.647 1 94.62 158 LEU A O 1
ATOM 1249 N N . GLY A 1 159 ? -15.812 -14.812 -0.111 1 92.94 159 GLY A N 1
ATOM 1250 C CA . GLY A 1 159 ? -16.312 -14.43 1.199 1 92.94 159 GLY A CA 1
ATOM 1251 C C . GLY A 1 159 ? -16.812 -13 1.252 1 92.94 159 GLY A C 1
ATOM 1252 O O . GLY A 1 159 ? -17.047 -12.383 0.213 1 92.94 159 GLY A O 1
ATOM 1253 N N . ASP A 1 160 ? -17.047 -12.562 2.52 1 93 160 ASP A N 1
ATOM 1254 C CA . ASP A 1 160 ? -17.562 -11.219 2.727 1 93 160 ASP A CA 1
ATOM 1255 C C . ASP A 1 160 ? -16.531 -10.32 3.385 1 93 160 ASP A C 1
ATOM 1257 O O . ASP A 1 160 ? -15.781 -10.758 4.258 1 93 160 ASP A O 1
ATOM 1261 N N . TYR A 1 161 ? -16.5 -9.172 2.867 1 92.69 161 TYR A N 1
ATOM 1262 C CA . TYR A 1 161 ? -15.68 -8.109 3.434 1 92.69 161 TYR A CA 1
ATOM 1263 C C . TYR A 1 161 ? -16.484 -7.238 4.387 1 92.69 161 TYR A C 1
ATOM 1265 O O . TYR A 1 161 ? -17.312 -6.438 3.953 1 92.69 161 TYR A O 1
ATOM 1273 N N . THR A 1 162 ? -16.188 -7.371 5.711 1 93.19 162 THR A N 1
ATOM 1274 C CA . THR A 1 162 ? -16.984 -6.695 6.734 1 93.19 162 THR A CA 1
ATOM 1275 C C . THR A 1 162 ? -16.203 -5.527 7.336 1 93.19 162 THR A C 1
ATOM 1277 O O . THR A 1 162 ? -15.031 -5.672 7.691 1 93.19 162 THR A O 1
ATOM 1280 N N . LEU A 1 163 ? -16.906 -4.41 7.387 1 93.56 163 LEU A N 1
ATOM 1281 C CA . LEU A 1 163 ? -16.344 -3.234 8.031 1 93.56 163 LEU A CA 1
ATOM 1282 C C . LEU A 1 163 ? -16.953 -3.031 9.414 1 93.56 163 LEU A C 1
ATOM 1284 O O . LEU A 1 163 ? -18.109 -3.369 9.641 1 93.56 163 LEU A O 1
ATOM 1288 N N . ILE A 1 164 ? -16.156 -2.406 10.297 1 95 164 ILE A N 1
ATOM 1289 C CA . ILE A 1 164 ? -16.672 -2.09 11.625 1 95 164 ILE A CA 1
ATOM 1290 C C . ILE A 1 164 ? -16.172 -0.713 12.062 1 95 164 ILE A C 1
ATOM 1292 O O . ILE A 1 164 ? -15.102 -0.269 11.625 1 95 164 ILE A O 1
ATOM 1296 N N . PHE A 1 165 ? -16.953 -0.1 12.922 1 96.06 165 PHE A N 1
ATOM 1297 C CA . PHE A 1 165 ? -16.5 1.081 13.641 1 96.06 165 PHE A CA 1
ATOM 1298 C C . PHE A 1 165 ? -15.711 0.684 14.891 1 96.06 165 PHE A C 1
ATOM 1300 O O . PHE A 1 165 ? -16.141 -0.179 15.656 1 96.06 165 PHE A O 1
ATOM 1307 N N . CYS A 1 166 ? -14.562 1.301 15.094 1 97.44 166 CYS A N 1
ATOM 1308 C CA . CYS A 1 166 ? -13.836 0.991 16.312 1 97.44 166 CYS A CA 1
ATOM 1309 C C . CYS A 1 166 ? -12.969 2.168 16.75 1 97.44 166 CYS A C 1
ATOM 1311 O O . CYS A 1 166 ? -12.703 3.074 15.953 1 97.44 166 CYS A O 1
ATOM 1313 N N . ALA A 1 167 ? -12.633 2.195 17.938 1 98.06 167 ALA A N 1
ATOM 1314 C CA . ALA A 1 167 ? -11.766 3.186 18.578 1 98.06 167 ALA A CA 1
ATOM 1315 C C . ALA A 1 167 ? -11.062 2.596 19.797 1 98.06 167 ALA A C 1
ATOM 1317 O O . ALA A 1 167 ? -11.422 1.513 20.266 1 98.06 167 ALA A O 1
ATOM 1318 N N . SER A 1 168 ? -10.055 3.314 20.219 1 98.44 168 SER A N 1
ATOM 1319 C CA . SER A 1 168 ? -9.359 2.861 21.422 1 98.44 168 SER A CA 1
ATOM 1320 C C . SER A 1 168 ? -10.203 3.082 22.672 1 98.44 168 SER A C 1
ATOM 1322 O O . SER A 1 168 ? -11.023 3.998 22.719 1 98.44 168 SER A O 1
ATOM 1324 N N . PRO A 1 169 ? -10 2.229 23.703 1 98.12 169 PRO A N 1
ATOM 1325 C CA . PRO A 1 169 ? -10.68 2.463 24.984 1 98.12 169 PRO A CA 1
ATOM 1326 C C . PRO A 1 169 ? -10.391 3.85 25.547 1 98.12 169 PRO A C 1
ATOM 1328 O O . PRO A 1 169 ? -11.289 4.488 26.109 1 98.12 169 PRO A O 1
ATOM 1331 N N . ALA A 1 170 ? -9.234 4.258 25.422 1 96.56 170 ALA A N 1
ATOM 1332 C CA . ALA A 1 170 ? -8.844 5.566 25.938 1 96.56 170 ALA A CA 1
ATOM 1333 C C . ALA A 1 170 ? -9.648 6.684 25.281 1 96.56 170 ALA A C 1
ATOM 1335 O O . ALA A 1 170 ? -10.109 7.609 25.953 1 96.56 170 ALA A O 1
ATOM 1336 N N . TYR A 1 171 ? -9.805 6.605 24 1 97.06 171 TYR A N 1
ATOM 1337 C CA . TYR A 1 171 ? -10.594 7.605 23.297 1 97.06 171 TYR A CA 1
ATOM 1338 C C . TYR A 1 171 ? -12.039 7.605 23.781 1 97.06 171 TYR A C 1
ATOM 1340 O O . TYR A 1 171 ? -12.609 8.664 24.047 1 97.06 171 TYR A O 1
ATOM 1348 N N . LEU A 1 172 ? -12.602 6.438 23.875 1 97.12 172 LEU A N 1
ATOM 1349 C CA . LEU A 1 172 ? -14.008 6.301 24.266 1 97.12 172 LEU A CA 1
ATOM 1350 C C . LEU A 1 172 ? -14.227 6.793 25.688 1 97.12 172 LEU A C 1
ATOM 1352 O O . LEU A 1 172 ? -15.281 7.355 26 1 97.12 172 LEU A O 1
ATOM 1356 N N . ALA A 1 173 ? -13.227 6.617 26.516 1 96.56 173 ALA A N 1
ATOM 1357 C CA . ALA A 1 173 ? -13.328 7.055 27.906 1 96.56 173 ALA A CA 1
ATOM 1358 C C . ALA A 1 173 ? -13.227 8.57 28 1 96.56 173 ALA A C 1
ATOM 1360 O O . ALA A 1 173 ? -13.82 9.18 28.891 1 96.56 173 ALA A O 1
ATOM 1361 N N . ALA A 1 174 ? -12.586 9.188 27.125 1 95.25 174 ALA A N 1
ATOM 1362 C CA . ALA A 1 174 ? -12.266 10.609 27.219 1 95.25 174 ALA A CA 1
ATOM 1363 C C . ALA A 1 174 ? -13.281 11.453 26.453 1 95.25 174 ALA A C 1
ATOM 1365 O O . ALA A 1 174 ? -13.25 12.688 26.516 1 95.25 174 ALA A O 1
ATOM 1366 N N . ASN A 1 175 ? -14.172 10.82 25.734 1 95.38 175 ASN A N 1
ATOM 1367 C CA . ASN A 1 175 ? -15.102 11.555 24.875 1 95.38 175 ASN A CA 1
ATOM 1368 C C . ASN A 1 175 ? -16.547 11.133 25.141 1 95.38 175 ASN A C 1
ATOM 1370 O O . ASN A 1 175 ? -16.797 10.18 25.875 1 95.38 175 ASN A O 1
ATOM 1374 N N . ALA A 1 176 ? -17.484 11.906 24.578 1 93.75 176 ALA A N 1
ATOM 1375 C CA . ALA A 1 176 ? -18.906 11.633 24.75 1 93.75 176 ALA A CA 1
ATOM 1376 C C . ALA A 1 176 ? -19.266 10.25 24.219 1 93.75 176 ALA A C 1
ATOM 1378 O O . ALA A 1 176 ? -18.594 9.734 23.312 1 93.75 176 ALA A O 1
ATOM 1379 N N . LEU A 1 177 ? -20.312 9.742 24.734 1 93.94 177 LEU A N 1
ATOM 1380 C CA . LEU A 1 177 ? -20.766 8.422 24.312 1 93.94 177 LEU A CA 1
ATOM 1381 C C . LEU A 1 177 ? -21.25 8.445 22.875 1 93.94 177 LEU A C 1
ATOM 1383 O O . LEU A 1 177 ? -21.922 9.383 22.453 1 93.94 177 LEU A O 1
ATOM 1387 N N . ILE A 1 178 ? -20.844 7.434 22.188 1 95.31 178 ILE A N 1
ATOM 1388 C CA . ILE A 1 178 ? -21.266 7.27 20.797 1 95.31 178 ILE A CA 1
ATOM 1389 C C . ILE A 1 178 ? -22.359 6.203 20.719 1 95.31 178 ILE A C 1
ATOM 1391 O O . ILE A 1 178 ? -22.094 5.016 20.891 1 95.31 178 ILE A O 1
ATOM 1395 N N . GLN A 1 179 ? -23.578 6.598 20.391 1 92.62 179 GLN A N 1
ATOM 1396 C CA . GLN A 1 179 ? -24.703 5.664 20.406 1 92.62 179 GLN A CA 1
ATOM 1397 C C . GLN A 1 179 ? -25.266 5.469 19 1 92.62 179 GLN A C 1
ATOM 1399 O O . GLN A 1 179 ? -25.953 4.488 18.734 1 92.62 179 GLN A O 1
ATOM 1404 N N . SER A 1 180 ? -24.969 6.445 18.172 1 91.56 180 SER A N 1
ATOM 1405 C CA . SER A 1 180 ? -25.438 6.379 16.781 1 91.56 180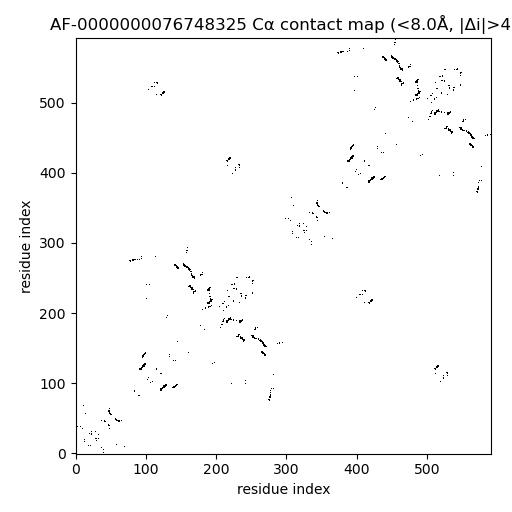 SER A CA 1
ATOM 1406 C C . SER A 1 180 ? -24.406 6.98 15.836 1 91.56 180 SER A C 1
ATOM 1408 O O . SER A 1 180 ? -23.469 7.672 16.266 1 91.56 180 SER A O 1
ATOM 1410 N N . VAL A 1 181 ? -24.594 6.773 14.586 1 90.81 181 VAL A N 1
ATOM 1411 C CA . VAL A 1 181 ? -23.688 7.273 13.562 1 90.81 181 VAL A CA 1
ATOM 1412 C C . VAL A 1 181 ? -23.719 8.797 13.547 1 90.81 181 VAL A C 1
ATOM 1414 O O . VAL A 1 181 ? -22.688 9.438 13.312 1 90.81 181 VAL A O 1
ATOM 1417 N N . SER A 1 182 ? -24.828 9.359 13.852 1 88.38 182 SER A N 1
ATOM 1418 C CA . SER A 1 182 ? -24.953 10.82 13.875 1 88.38 182 SER A CA 1
ATOM 1419 C C . SER A 1 182 ? -24.047 11.43 14.938 1 88.38 182 SER A C 1
ATOM 1421 O O . SER A 1 182 ? -23.578 12.555 14.781 1 88.38 182 SER A O 1
ATOM 1423 N N . ASP A 1 183 ? -23.781 10.672 16 1 92.12 183 ASP A N 1
ATOM 1424 C CA . ASP A 1 183 ? -22.922 11.156 17.078 1 92.12 183 ASP A CA 1
ATOM 1425 C C . ASP A 1 183 ? -21.484 11.359 16.578 1 92.12 183 ASP A C 1
ATOM 1427 O O . ASP A 1 183 ? -20.719 12.125 17.172 1 92.12 183 ASP A O 1
ATOM 1431 N N . LEU A 1 184 ? -21.141 10.742 15.469 1 91.94 184 LEU A N 1
ATOM 1432 C CA . LEU A 1 184 ? -19.766 10.789 14.961 1 91.94 184 LEU A CA 1
ATOM 1433 C C . LEU A 1 184 ? -19.422 12.188 14.461 1 91.94 184 LEU A C 1
ATOM 1435 O O . LEU A 1 184 ? -18.25 12.539 14.375 1 91.94 184 LEU A O 1
ATOM 1439 N N . THR A 1 185 ? -20.375 12.961 14.164 1 87.44 185 THR A N 1
ATOM 1440 C CA . THR A 1 185 ? -20.125 14.328 13.703 1 87.44 185 THR A CA 1
ATOM 1441 C C . THR A 1 185 ? -19.484 15.164 14.805 1 87.44 185 THR A C 1
ATOM 1443 O O . THR A 1 185 ? -18.875 16.203 14.539 1 87.44 185 THR A O 1
ATOM 1446 N N . GLN A 1 186 ? -19.641 14.711 16.062 1 89.44 186 GLN A N 1
ATOM 1447 C CA . GLN A 1 186 ? -19.062 15.414 17.203 1 89.44 186 GLN A CA 1
ATOM 1448 C C . GLN A 1 186 ? -17.781 14.758 17.672 1 89.44 186 GLN A C 1
ATOM 1450 O O . GLN A 1 186 ? -17.25 15.094 18.734 1 89.44 186 GLN A O 1
ATOM 1455 N N . HIS A 1 187 ? -17.359 13.828 16.891 1 93.38 187 HIS A N 1
ATOM 1456 C CA . HIS A 1 187 ? -16.156 13.086 17.25 1 93.38 187 HIS A CA 1
ATOM 1457 C C . HIS A 1 187 ? -15.078 13.227 16.188 1 93.38 187 HIS A C 1
ATOM 1459 O O . HIS A 1 187 ? -15.352 13.703 15.078 1 93.38 187 HIS A O 1
ATOM 1465 N N . GLN A 1 188 ? -13.898 12.945 16.625 1 94.12 188 GLN A N 1
ATOM 1466 C CA . GLN A 1 188 ? -12.805 12.836 15.656 1 94.12 188 GLN A CA 1
ATOM 1467 C C . GLN A 1 188 ? -12.875 11.523 14.891 1 94.12 188 GLN A C 1
ATOM 1469 O O . GLN A 1 188 ? -13.047 10.461 15.484 1 94.12 188 GLN A O 1
ATOM 1474 N N . CYS A 1 189 ? -12.836 11.719 13.578 1 95.38 189 CYS A N 1
ATOM 1475 C CA . CYS A 1 189 ? -12.914 10.523 12.734 1 95.38 189 CYS A CA 1
ATOM 1476 C C . CYS A 1 189 ? -11.656 10.383 11.875 1 95.38 189 CYS A C 1
ATOM 1478 O O . CYS A 1 189 ? -11 11.375 11.555 1 95.38 189 CYS A O 1
ATOM 1480 N N . LEU A 1 190 ? -11.289 9.18 11.633 1 96.25 190 LEU A N 1
ATOM 1481 C CA . LEU A 1 190 ? -10.18 8.805 10.758 1 96.25 190 LEU A CA 1
ATOM 1482 C C . LEU A 1 190 ? -10.703 8.211 9.453 1 96.25 190 LEU A C 1
ATOM 1484 O O . LEU A 1 190 ? -11.32 7.148 9.453 1 96.25 190 LEU A O 1
ATOM 1488 N N . GLY A 1 191 ? -10.367 8.891 8.352 1 93.31 191 GLY A N 1
ATOM 1489 C CA . GLY A 1 191 ? -11.031 8.547 7.105 1 93.31 191 GLY A CA 1
ATOM 1490 C C . GLY A 1 191 ? -10.117 7.867 6.109 1 93.31 191 GLY A C 1
ATOM 1491 O O . GLY A 1 191 ? -8.945 8.234 5.98 1 93.31 191 GLY A O 1
ATOM 1492 N N . PHE A 1 192 ? -10.648 6.883 5.477 1 91.62 192 PHE A N 1
ATOM 1493 C CA . PHE A 1 192 ? -9.938 6.246 4.375 1 91.62 192 PHE A CA 1
ATOM 1494 C C . PHE A 1 192 ? -10.172 7 3.072 1 91.62 192 PHE A C 1
ATOM 1496 O O . PHE A 1 192 ? -11.312 7.289 2.713 1 91.62 192 PHE A O 1
ATOM 1503 N N . SER A 1 193 ? -9.023 7.285 2.406 1 86.19 193 SER A N 1
ATOM 1504 C CA . SER A 1 193 ? -9.109 8.023 1.152 1 86.19 193 SER A CA 1
ATOM 1505 C C . SER A 1 193 ? -8.812 7.125 -0.043 1 86.19 193 SER A C 1
ATOM 1507 O O . SER A 1 193 ? -7.848 6.359 -0.028 1 86.19 193 SER A O 1
ATOM 1509 N N . TYR A 1 194 ? -9.648 7.137 -0.973 1 74.06 194 TYR A N 1
ATOM 1510 C CA . TYR A 1 194 ? -9.453 6.41 -2.223 1 74.06 194 TYR A CA 1
ATOM 1511 C C . TYR A 1 194 ? -8.977 7.34 -3.328 1 74.06 194 TYR A C 1
ATOM 1513 O O . TYR A 1 194 ? -9.266 8.539 -3.309 1 74.06 194 TYR A O 1
ATOM 1521 N N . SER A 1 195 ? -7.836 7 -4.059 1 58.66 195 SER A N 1
ATOM 1522 C CA . SER A 1 195 ? -7.363 7.84 -5.156 1 58.66 195 SER A CA 1
ATOM 1523 C C . SER A 1 195 ? -8.516 8.266 -6.059 1 58.66 195 SER A C 1
ATOM 1525 O O . SER A 1 195 ? -9.531 7.57 -6.152 1 58.66 195 SER A O 1
ATOM 1527 N N . GLU A 1 196 ? -8.32 9.469 -6.602 1 44.66 196 GLU A N 1
ATOM 1528 C CA . GLU A 1 196 ? -9.258 10.156 -7.488 1 44.66 196 GLU A CA 1
ATOM 1529 C C . GLU A 1 196 ? -9.578 9.312 -8.719 1 44.66 196 GLU A C 1
ATOM 1531 O O . GLU A 1 196 ? -8.688 8.68 -9.289 1 44.66 196 GLU A O 1
ATOM 1536 N N . GLY A 1 197 ? -10.797 8.672 -8.922 1 42.25 197 GLY A N 1
ATOM 1537 C CA . GLY A 1 197 ? -11.438 7.844 -9.93 1 42.25 197 GLY A CA 1
ATOM 1538 C C . GLY A 1 197 ? -12.031 6.57 -9.367 1 42.25 197 GLY A C 1
ATOM 1539 O O . GLY A 1 197 ? -12.695 5.816 -10.086 1 42.25 197 GLY A O 1
ATOM 1540 N N . SER A 1 198 ? -11.234 6.148 -8.633 1 40.34 198 SER A N 1
ATOM 1541 C CA . SER A 1 198 ? -11.891 4.973 -8.078 1 40.34 198 SER A CA 1
ATOM 1542 C C . SER A 1 198 ? -13.211 5.344 -7.406 1 40.34 198 SER A C 1
ATOM 1544 O O . SER A 1 198 ? -13.258 6.262 -6.582 1 40.34 198 SER A O 1
ATOM 1546 N N . ALA A 1 199 ? -14.164 5.266 -8.102 1 36.06 199 ALA A N 1
ATOM 1547 C CA . ALA A 1 199 ? -15.5 5.391 -7.527 1 36.06 199 ALA A CA 1
ATOM 1548 C C . ALA A 1 199 ? -15.484 5.121 -6.027 1 36.06 199 ALA A C 1
ATOM 1550 O O . ALA A 1 199 ? -14.891 4.141 -5.57 1 36.06 199 ALA A O 1
ATOM 1551 N N . SER A 1 200 ? -15.523 6.223 -5.285 1 38.78 200 SER A N 1
ATOM 1552 C CA . SER A 1 200 ? -15.75 6.148 -3.846 1 38.78 200 SER A CA 1
ATOM 1553 C C . SER A 1 200 ? -16.391 4.824 -3.453 1 38.78 200 SER A C 1
ATOM 1555 O O . SER A 1 200 ? -17.5 4.5 -3.918 1 38.78 200 SER A O 1
ATOM 1557 N N . ILE A 1 201 ? -15.727 3.785 -3.582 1 37.94 201 ILE A N 1
ATOM 1558 C CA . ILE A 1 201 ? -16.469 2.926 -2.658 1 37.94 201 ILE A CA 1
ATOM 1559 C C . ILE A 1 201 ? -17.078 3.771 -1.545 1 37.94 201 ILE A C 1
ATOM 1561 O O . ILE A 1 201 ? -16.438 4.023 -0.521 1 37.94 201 ILE A O 1
ATOM 1565 N N . THR A 1 202 ? -17.234 4.988 -1.891 1 38 202 THR A N 1
ATOM 1566 C CA . THR A 1 202 ? -18.062 5.672 -0.903 1 38 202 THR A CA 1
ATOM 1567 C C . THR A 1 202 ? -18.969 4.676 -0.175 1 38 202 THR A C 1
ATOM 1569 O O . THR A 1 202 ? -19.875 4.105 -0.772 1 38 202 THR A O 1
ATOM 1572 N N . THR A 1 203 ? -18.25 3.826 0.45 1 43.06 203 THR A N 1
ATOM 1573 C CA . THR A 1 203 ? -19.141 3.213 1.439 1 43.06 203 THR A CA 1
ATOM 1574 C C . THR A 1 203 ? -20.312 4.133 1.761 1 43.06 203 THR A C 1
ATOM 1576 O O . THR A 1 203 ? -20.141 5.344 1.906 1 43.06 203 THR A O 1
ATOM 1579 N N . GLN A 1 204 ? -21.219 3.945 1.094 1 46.69 204 GLN A N 1
ATOM 1580 C CA . GLN A 1 204 ? -22.469 4.43 1.688 1 46.69 204 GLN A CA 1
ATOM 1581 C C . GLN A 1 204 ? -22.281 4.723 3.176 1 46.69 204 GLN A C 1
ATOM 1583 O O . GLN A 1 204 ? -22.797 3.982 4.023 1 46.69 204 GLN A O 1
ATOM 1588 N N . ILE A 1 205 ? -21.016 4.855 3.498 1 51.59 205 ILE A N 1
ATOM 1589 C CA . ILE A 1 205 ? -21.062 5.156 4.926 1 51.59 205 ILE A CA 1
ATOM 1590 C C . ILE A 1 205 ? -21.875 6.418 5.168 1 51.59 205 ILE A C 1
ATOM 1592 O O . ILE A 1 205 ? -21.625 7.457 4.547 1 51.59 205 ILE A O 1
ATOM 1596 N N . ALA A 1 206 ? -22.875 6.234 5.801 1 53.34 206 ALA A N 1
ATOM 1597 C CA . ALA A 1 206 ? -23.984 7.121 6.148 1 53.34 206 ALA A CA 1
ATOM 1598 C C . ALA A 1 206 ? -23.469 8.391 6.824 1 53.34 206 ALA A C 1
ATOM 1600 O O . ALA A 1 206 ? -24.25 9.281 7.156 1 53.34 206 ALA A O 1
ATOM 1601 N N . SER A 1 207 ? -22.125 8.422 7.168 1 63.16 207 SER A N 1
ATOM 1602 C CA . SER A 1 207 ? -21.938 9.656 7.926 1 63.16 207 SER A CA 1
ATOM 1603 C C . SER A 1 207 ? -20.906 10.562 7.262 1 63.16 207 SER A C 1
ATOM 1605 O O . SER A 1 207 ? -19.844 10.086 6.824 1 63.16 207 SER A O 1
ATOM 1607 N N . SER A 1 208 ? -21.188 11.75 7.031 1 67.25 208 SER A N 1
ATOM 1608 C CA . SER A 1 208 ? -20.312 12.82 6.531 1 67.25 208 SER A CA 1
ATOM 1609 C C . SER A 1 208 ? -19.078 12.977 7.402 1 67.25 208 SER A C 1
ATOM 1611 O O . SER A 1 208 ? -18.109 13.609 6.988 1 67.25 208 SER A O 1
ATOM 1613 N N . ALA A 1 209 ? -19.031 12.266 8.492 1 70 209 ALA A N 1
ATOM 1614 C CA . ALA A 1 209 ? -17.953 12.398 9.453 1 70 209 ALA A CA 1
ATOM 1615 C C . ALA A 1 209 ? -16.641 11.812 8.906 1 70 209 ALA A C 1
ATOM 1617 O O . ALA A 1 209 ? -15.562 12.156 9.375 1 70 209 ALA A O 1
ATOM 1618 N N . PHE A 1 210 ? -16.766 11.031 7.844 1 73.25 210 PHE A N 1
ATOM 1619 C CA . PHE A 1 210 ? -15.586 10.344 7.355 1 73.25 210 PHE A CA 1
ATOM 1620 C C . PHE A 1 210 ? -15.125 10.938 6.023 1 73.25 210 PHE A C 1
ATOM 1622 O O . PHE A 1 210 ? -14.203 10.414 5.395 1 73.25 210 PHE A O 1
ATOM 1629 N N . LEU A 1 211 ? -15.734 11.992 5.695 1 68.81 211 LEU A N 1
ATOM 1630 C CA . LEU A 1 211 ? -15.375 12.633 4.434 1 68.81 211 LEU A CA 1
ATOM 1631 C C . LEU A 1 211 ? -14.062 13.398 4.562 1 68.81 211 LEU A C 1
ATOM 1633 O O . LEU A 1 211 ? -13.75 13.914 5.641 1 68.81 211 LEU A O 1
ATOM 1637 N N . ARG A 1 212 ? -13.484 13.414 3.441 1 65.19 212 ARG A N 1
ATOM 1638 C CA . ARG A 1 212 ? -12.25 14.188 3.369 1 65.19 212 ARG A CA 1
ATOM 1639 C C . ARG A 1 212 ? -12.477 15.633 3.797 1 65.19 212 ARG A C 1
ATOM 1641 O O . ARG A 1 212 ? -13.477 16.25 3.42 1 65.19 212 ARG A O 1
ATOM 1648 N N . GLY A 1 213 ? -11.578 16.109 4.59 1 68.5 213 GLY A N 1
ATOM 1649 C CA . GLY A 1 213 ? -11.703 17.469 5.09 1 68.5 213 GLY A CA 1
ATOM 1650 C C . GLY A 1 213 ? -12.383 17.531 6.445 1 68.5 213 GLY A C 1
ATOM 1651 O O . GLY A 1 213 ? -12.289 18.562 7.133 1 68.5 213 GLY A O 1
ATOM 1652 N N . GLN A 1 214 ? -12.992 16.422 6.777 1 77.81 214 GLN A N 1
ATOM 1653 C CA . GLN A 1 214 ? -13.688 16.422 8.062 1 77.81 214 GLN A CA 1
ATOM 1654 C C . GLN A 1 214 ? -13.016 15.469 9.047 1 77.81 214 GLN A C 1
ATOM 1656 O O . GLN A 1 214 ? -13.438 15.359 10.195 1 77.81 214 GLN A O 1
ATOM 1661 N N . THR A 1 215 ? -12.016 14.891 8.531 1 90.94 215 THR A N 1
ATOM 1662 C CA . THR A 1 215 ? -11.367 13.883 9.359 1 90.94 215 THR A CA 1
ATOM 1663 C C . THR A 1 215 ? -10.117 14.445 10.023 1 90.94 215 THR A C 1
ATOM 1665 O O . THR A 1 215 ? -9.492 15.367 9.5 1 90.94 215 THR A O 1
ATOM 1668 N N . ARG A 1 216 ? -9.836 13.859 11.164 1 94.88 216 ARG A N 1
ATOM 1669 C CA . ARG A 1 216 ? -8.586 14.148 11.867 1 94.88 216 ARG A CA 1
ATOM 1670 C C . ARG A 1 216 ? -7.383 13.672 11.07 1 94.88 216 ARG A C 1
ATOM 1672 O O . ARG A 1 216 ? -6.336 14.32 11.062 1 94.88 216 ARG A O 1
ATOM 1679 N N . LEU A 1 217 ? -7.539 12.586 10.461 1 96.69 217 LEU A N 1
ATOM 1680 C CA . LEU A 1 217 ? -6.566 11.938 9.594 1 96.69 217 LEU A CA 1
ATOM 1681 C C . LEU A 1 217 ? -7.258 11.234 8.43 1 96.69 217 LEU A C 1
ATOM 1683 O O . LEU A 1 217 ? -8.242 10.516 8.625 1 96.69 217 LEU A O 1
ATOM 1687 N N . ALA A 1 218 ? -6.801 11.523 7.27 1 95.12 218 ALA A N 1
ATOM 1688 C CA . ALA A 1 218 ? -7.227 10.781 6.078 1 95.12 218 ALA A CA 1
ATOM 1689 C C . ALA A 1 218 ? -6.043 10.07 5.422 1 95.12 218 ALA A C 1
ATOM 1691 O O . ALA A 1 218 ? -4.949 10.633 5.336 1 95.12 218 ALA A O 1
ATOM 1692 N N . SER A 1 219 ? -6.273 8.82 5.023 1 95.25 219 SER A N 1
ATOM 1693 C CA . SER A 1 219 ? -5.207 8.07 4.375 1 95.25 219 SER A CA 1
ATOM 1694 C C . SER A 1 219 ? -5.77 7.008 3.436 1 95.25 219 SER A C 1
ATOM 1696 O O . SER A 1 219 ? -6.895 6.535 3.627 1 95.25 219 SER A O 1
ATOM 1698 N N . ASN A 1 220 ? -4.941 6.637 2.486 1 91.81 220 ASN A N 1
ATOM 1699 C CA . ASN A 1 220 ? -5.297 5.547 1.582 1 91.81 220 ASN A CA 1
ATOM 1700 C C . ASN A 1 220 ? -4.797 4.203 2.1 1 91.81 220 ASN A C 1
ATOM 1702 O O . ASN A 1 220 ? -4.773 3.217 1.359 1 91.81 220 ASN A O 1
ATOM 1706 N N . ASN A 1 221 ? -4.402 4.227 3.27 1 94.69 221 ASN A N 1
ATOM 1707 C CA . ASN A 1 221 ? -3.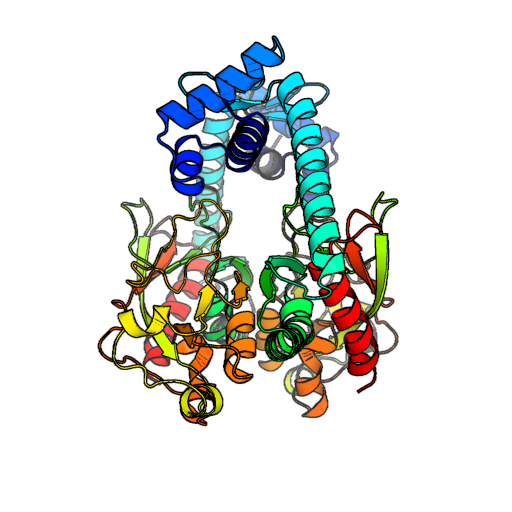824 3.025 3.867 1 94.69 221 ASN A CA 1
ATOM 1708 C C . ASN A 1 221 ? -4.438 2.73 5.234 1 94.69 221 ASN A C 1
ATOM 1710 O O . ASN A 1 221 ? -4.363 3.559 6.145 1 94.69 221 ASN A O 1
ATOM 1714 N N . GLY A 1 222 ? -4.965 1.535 5.324 1 95.75 222 GLY A N 1
ATOM 1715 C CA . GLY A 1 222 ? -5.664 1.158 6.543 1 95.75 222 GLY A CA 1
ATOM 1716 C C . GLY A 1 222 ? -4.75 1.054 7.746 1 95.75 222 GLY A C 1
ATOM 1717 O O . GLY A 1 222 ? -5.156 1.352 8.875 1 95.75 222 GLY A O 1
ATOM 1718 N N . GLU A 1 223 ? -3.535 0.658 7.574 1 96.31 223 GLU A N 1
ATOM 1719 C CA . GLU A 1 223 ? -2.586 0.516 8.672 1 96.31 223 GLU A CA 1
ATOM 1720 C C . GLU A 1 223 ? -2.281 1.865 9.32 1 96.31 223 GLU A C 1
ATOM 1722 O O . GLU A 1 223 ? -2.088 1.95 10.531 1 96.31 223 GLU A O 1
ATOM 1727 N N . VAL A 1 224 ? -2.238 2.857 8.484 1 96.88 224 VAL A N 1
ATOM 1728 C CA . VAL A 1 224 ? -2.025 4.211 8.984 1 96.88 224 VAL A CA 1
ATOM 1729 C C . VAL A 1 224 ? -3.162 4.602 9.93 1 96.88 224 VAL A C 1
ATOM 1731 O O . VAL A 1 224 ? -2.922 5.098 11.031 1 96.88 224 VAL A O 1
ATOM 1734 N N . LEU A 1 225 ? -4.332 4.355 9.516 1 97.31 225 LEU A N 1
ATOM 1735 C CA . LEU A 1 225 ? -5.508 4.695 10.312 1 97.31 225 LEU A CA 1
ATOM 1736 C C . LEU A 1 225 ? -5.562 3.859 11.586 1 97.31 225 LEU A C 1
ATOM 1738 O O . LEU A 1 225 ? -5.918 4.367 12.656 1 97.31 225 LEU A O 1
ATOM 1742 N N . ARG A 1 226 ? -5.215 2.617 11.445 1 97.69 226 ARG A N 1
ATOM 1743 C CA . ARG A 1 226 ? -5.164 1.738 12.609 1 97.69 226 ARG A CA 1
ATOM 1744 C C . ARG A 1 226 ? -4.191 2.273 13.656 1 97.69 226 ARG A C 1
ATOM 1746 O O . ARG A 1 226 ? -4.523 2.342 14.844 1 97.69 226 ARG A O 1
ATOM 1753 N N . SER A 1 227 ? -3.037 2.686 13.219 1 96.44 227 SER A N 1
ATOM 1754 C CA . SER A 1 227 ? -2.031 3.23 14.125 1 96.44 227 SER A CA 1
ATOM 1755 C C . SER A 1 227 ? -2.555 4.457 14.859 1 96.44 227 SER A C 1
ATOM 1757 O O . SER A 1 227 ? -2.375 4.582 16.078 1 96.44 227 SER A O 1
ATOM 1759 N N . ALA A 1 228 ? -3.201 5.258 14.133 1 97.12 228 ALA A N 1
ATOM 1760 C CA . ALA A 1 228 ? -3.756 6.473 14.719 1 97.12 228 ALA A CA 1
ATOM 1761 C C . ALA A 1 228 ? -4.855 6.145 15.727 1 97.12 228 ALA A C 1
ATOM 1763 O O . ALA A 1 228 ? -4.91 6.734 16.812 1 97.12 228 ALA A O 1
ATOM 1764 N N . ALA A 1 229 ? -5.699 5.211 15.383 1 97.88 229 ALA A N 1
ATOM 1765 C CA . ALA A 1 229 ? -6.781 4.82 16.281 1 97.88 229 ALA A CA 1
ATOM 1766 C C . ALA A 1 229 ? -6.234 4.238 17.578 1 97.88 229 ALA A C 1
ATOM 1768 O O . ALA A 1 229 ? -6.727 4.559 18.656 1 97.88 229 ALA A O 1
ATOM 1769 N N . LEU A 1 230 ? -5.242 3.434 17.453 1 97.56 230 LEU A N 1
ATOM 1770 C CA . LEU A 1 230 ? -4.617 2.812 18.609 1 97.56 230 LEU A CA 1
ATOM 1771 C C . LEU A 1 230 ? -4.047 3.869 19.547 1 97.56 230 LEU A C 1
ATOM 1773 O O . LEU A 1 230 ? -4.031 3.682 20.766 1 97.56 230 LEU A O 1
ATOM 1777 N N . SER A 1 231 ? -3.666 4.965 18.984 1 95.56 231 SER A N 1
ATOM 1778 C CA . SER A 1 231 ? -3.076 6.051 19.766 1 95.56 231 SER A CA 1
ATOM 1779 C C . SER A 1 231 ? -4.148 6.996 20.297 1 95.56 231 SER A C 1
ATOM 1781 O O . SER A 1 231 ? -3.834 8.031 20.891 1 95.56 231 SER A O 1
ATOM 1783 N N . GLY A 1 232 ? -5.324 6.676 20 1 96.25 232 GLY A N 1
ATOM 1784 C CA . GLY A 1 232 ? -6.43 7.445 20.547 1 96.25 232 GLY A CA 1
ATOM 1785 C C . GLY A 1 232 ? -6.758 8.68 19.719 1 96.25 232 GLY A C 1
ATOM 1786 O O . GLY A 1 232 ? -7.262 9.672 20.25 1 96.25 232 GLY A O 1
ATOM 1787 N N . ALA A 1 233 ? -6.496 8.609 18.438 1 95.88 233 ALA A N 1
ATOM 1788 C CA . ALA A 1 233 ? -6.668 9.805 17.609 1 95.88 233 ALA A CA 1
ATOM 1789 C C . ALA A 1 233 ? -8.117 9.953 17.156 1 95.88 233 ALA A C 1
ATOM 1791 O O . ALA A 1 233 ? -8.523 11.023 16.703 1 95.88 233 ALA A O 1
ATOM 1792 N N . GLY A 1 234 ? -8.867 8.867 17.234 1 96.56 234 GLY A N 1
ATOM 1793 C CA . GLY A 1 234 ? -10.25 8.984 16.812 1 96.56 234 GLY A CA 1
ATOM 1794 C C . GLY A 1 234 ? -10.898 7.652 16.484 1 96.56 234 GLY A C 1
ATOM 1795 O O . GLY A 1 234 ? -10.352 6.598 16.812 1 96.56 234 GLY A O 1
ATOM 1796 N N . VAL A 1 235 ? -12.117 7.789 15.812 1 96.5 235 VAL A N 1
ATOM 1797 C CA . VAL A 1 235 ? -12.922 6.648 15.398 1 96.5 235 VAL A CA 1
ATOM 1798 C C . VAL A 1 235 ? -12.664 6.34 13.93 1 96.5 235 VAL A C 1
ATOM 1800 O O . VAL A 1 235 ? -12.555 7.254 13.109 1 96.5 235 VAL A O 1
ATOM 1803 N N . MET A 1 236 ? -12.578 5.094 13.656 1 95.94 236 MET A N 1
ATOM 1804 C CA . MET A 1 236 ? -12.398 4.723 12.25 1 95.94 236 MET A CA 1
ATOM 1805 C C . MET A 1 236 ? -13.398 3.65 11.844 1 95.94 236 MET A C 1
ATOM 1807 O O . MET A 1 236 ? -14.023 3.021 12.695 1 95.94 236 MET A O 1
ATOM 1811 N N . LEU A 1 237 ? -13.633 3.543 10.523 1 94.62 237 LEU A N 1
ATOM 1812 C CA . LEU A 1 237 ? -14.344 2.459 9.859 1 94.62 237 LEU A CA 1
ATOM 1813 C C . LEU A 1 237 ? -13.391 1.633 9 1 94.62 237 LEU A C 1
ATOM 1815 O O . LEU A 1 237 ? -12.922 2.104 7.961 1 94.62 237 LEU A O 1
ATOM 1819 N N . GLN A 1 238 ? -13.094 0.416 9.5 1 95.25 238 GLN A N 1
ATOM 1820 C CA . GLN A 1 238 ? -12.094 -0.401 8.82 1 95.25 238 GLN A CA 1
ATOM 1821 C C . GLN A 1 238 ? -12.516 -1.868 8.781 1 95.25 238 GLN A C 1
ATOM 1823 O O . GLN A 1 238 ? -13.367 -2.293 9.562 1 95.25 238 GLN A O 1
ATOM 1828 N N . PRO A 1 239 ? -11.938 -2.643 7.84 1 95.38 239 PRO A N 1
ATOM 1829 C CA . PRO A 1 239 ? -12.281 -4.066 7.793 1 95.3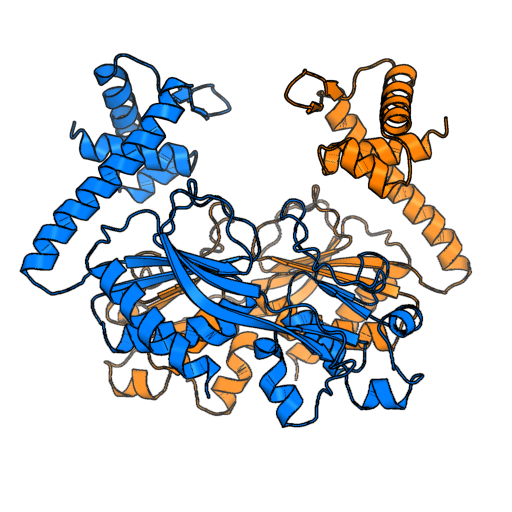8 239 PRO A CA 1
ATOM 1830 C C . PRO A 1 239 ? -11.859 -4.816 9.055 1 95.38 239 PRO A C 1
ATOM 1832 O O . PRO A 1 239 ? -10.797 -4.543 9.609 1 95.38 239 PRO A O 1
ATOM 1835 N N . THR A 1 240 ? -12.656 -5.812 9.406 1 96 240 THR A N 1
ATOM 1836 C CA . THR A 1 240 ? -12.406 -6.625 10.594 1 96 240 THR A CA 1
ATOM 1837 C C . THR A 1 240 ? -11.055 -7.328 10.492 1 96 240 THR A C 1
ATOM 1839 O O . THR A 1 240 ? -10.344 -7.461 11.484 1 96 240 THR A O 1
ATOM 1842 N N . ILE A 1 241 ? -10.664 -7.688 9.352 1 95 241 ILE A N 1
ATOM 1843 C CA . ILE A 1 241 ? -9.438 -8.453 9.164 1 95 241 ILE A CA 1
ATOM 1844 C C . ILE A 1 241 ? -8.227 -7.594 9.516 1 95 241 ILE A C 1
ATOM 1846 O O . ILE A 1 241 ? -7.16 -8.117 9.836 1 95 241 ILE A O 1
ATOM 1850 N N . LEU A 1 242 ? -8.375 -6.312 9.43 1 96.62 242 LEU A N 1
ATOM 1851 C CA . LEU A 1 242 ? -7.281 -5.402 9.734 1 96.62 242 LEU A CA 1
ATOM 1852 C C . LEU A 1 242 ? -7.117 -5.238 11.242 1 96.62 242 LEU A C 1
ATOM 1854 O O . LEU A 1 242 ? -6.008 -4.996 11.727 1 96.62 242 LEU A O 1
ATOM 1858 N N . VAL A 1 243 ? -8.219 -5.383 12.023 1 97.69 243 VAL A N 1
ATOM 1859 C CA . VAL A 1 243 ? -8.172 -4.961 13.422 1 97.69 243 VAL A CA 1
ATOM 1860 C C . VAL A 1 243 ? -8.516 -6.137 14.328 1 97.69 243 VAL A C 1
ATOM 1862 O O . VAL A 1 243 ? -8.75 -5.957 15.523 1 97.69 243 VAL A O 1
ATOM 1865 N N . GLU A 1 244 ? -8.516 -7.32 13.828 1 96.25 244 GLU A N 1
ATOM 1866 C CA . GLU A 1 244 ? -8.945 -8.5 14.578 1 96.25 244 GLU A CA 1
ATOM 1867 C C . GLU A 1 244 ? -8.102 -8.688 15.836 1 96.25 244 GLU A C 1
ATOM 1869 O O . GLU A 1 244 ? -8.641 -8.898 16.922 1 96.25 244 GLU A O 1
ATOM 1874 N N . ASP A 1 245 ? -6.82 -8.586 15.711 1 95.62 245 ASP A N 1
ATOM 1875 C CA . ASP A 1 245 ? -5.926 -8.773 16.844 1 95.62 245 ASP A CA 1
ATOM 1876 C C . ASP A 1 245 ? -6.141 -7.691 17.906 1 95.62 245 ASP A C 1
ATOM 1878 O O . ASP A 1 245 ? -6.082 -7.965 19.109 1 95.62 245 ASP A O 1
ATOM 1882 N N . ASP A 1 246 ? -6.367 -6.516 17.422 1 97.94 246 ASP A N 1
ATOM 1883 C CA . ASP A 1 246 ? -6.559 -5.391 18.328 1 97.94 246 ASP A CA 1
ATOM 1884 C C . ASP A 1 246 ? -7.871 -5.527 19.109 1 97.94 246 ASP A C 1
ATOM 1886 O O . ASP A 1 246 ? -7.934 -5.203 20.297 1 97.94 246 ASP A O 1
ATOM 1890 N N . LEU A 1 247 ? -8.867 -6.02 18.453 1 97.81 247 LEU A N 1
ATOM 1891 C CA . LEU A 1 247 ? -10.141 -6.266 19.125 1 97.81 247 LEU A CA 1
ATOM 1892 C C . LEU A 1 247 ? -10.016 -7.383 20.141 1 97.81 247 LEU A C 1
ATOM 1894 O O . LEU A 1 247 ? -10.477 -7.246 21.281 1 97.81 247 LEU A O 1
ATOM 1898 N N . ALA A 1 248 ? -9.32 -8.383 19.812 1 97.38 248 ALA A N 1
ATOM 1899 C CA . ALA A 1 248 ? -9.164 -9.562 20.672 1 97.38 248 ALA A CA 1
ATOM 1900 C C . ALA A 1 248 ? -8.375 -9.211 21.922 1 97.38 248 ALA A C 1
ATOM 1902 O O . ALA A 1 248 ? -8.648 -9.758 23 1 97.38 248 ALA A O 1
ATOM 1903 N N . ASN A 1 249 ? -7.496 -8.273 21.828 1 97.56 249 ASN A N 1
ATOM 1904 C CA . ASN A 1 249 ? -6.629 -7.926 22.953 1 97.56 249 ASN A CA 1
ATOM 1905 C C . ASN A 1 249 ? -7.109 -6.66 23.656 1 97.56 249 ASN A C 1
ATOM 1907 O O . ASN A 1 249 ? -6.43 -6.145 24.547 1 97.56 249 ASN A O 1
ATOM 1911 N N . GLY A 1 250 ? -8.141 -6.184 23.172 1 97.69 250 GLY A N 1
ATOM 1912 C CA . GLY A 1 250 ? -8.781 -5.062 23.859 1 97.69 250 GLY A CA 1
ATOM 1913 C C . GLY A 1 250 ? -8.109 -3.732 23.562 1 97.69 250 GLY A C 1
ATOM 1914 O O . GLY A 1 250 ? -8.328 -2.756 24.281 1 97.69 250 GLY A O 1
ATOM 1915 N N . ARG A 1 251 ? -7.305 -3.689 22.562 1 98.25 251 ARG A N 1
ATOM 1916 C CA . ARG A 1 251 ? -6.629 -2.447 22.203 1 98.25 251 ARG A CA 1
ATOM 1917 C C . ARG A 1 251 ? -7.559 -1.521 21.422 1 98.25 251 ARG A C 1
ATOM 1919 O O . ARG A 1 251 ? -7.379 -0.302 21.438 1 98.25 251 ARG A O 1
ATOM 1926 N N . LEU A 1 252 ? -8.516 -2.119 20.75 1 98.5 252 LEU A N 1
ATOM 1927 C CA . LEU A 1 252 ? -9.633 -1.425 20.109 1 98.5 252 LEU A CA 1
ATOM 1928 C C . LEU A 1 252 ? -10.969 -2.016 20.547 1 98.5 252 LEU A C 1
ATOM 1930 O O . LEU A 1 252 ? -11.031 -3.182 20.938 1 98.5 252 LEU A O 1
ATOM 1934 N N . VAL A 1 253 ? -11.961 -1.189 20.453 1 98.31 253 VAL A N 1
ATOM 1935 C CA . VAL A 1 253 ? -13.312 -1.604 20.812 1 98.31 253 VAL A CA 1
ATOM 1936 C C . VAL A 1 253 ? -14.266 -1.314 19.656 1 98.31 253 VAL A C 1
ATOM 1938 O O . VAL A 1 253 ? -14.273 -0.207 19.109 1 98.31 253 VAL A O 1
ATOM 1941 N N . GLU A 1 254 ? -15.023 -2.34 19.328 1 97.75 254 GLU A N 1
ATOM 1942 C CA . GLU A 1 254 ? -16.062 -2.148 18.312 1 97.75 254 GLU A CA 1
ATOM 1943 C C . GLU A 1 254 ? -17.219 -1.331 18.859 1 97.75 254 GLU A C 1
ATOM 1945 O O . GLU A 1 254 ? -17.688 -1.576 19.969 1 97.75 254 GLU A O 1
ATOM 1950 N N . ILE A 1 255 ? -17.625 -0.387 18.109 1 96.75 255 ILE A N 1
ATOM 1951 C CA . ILE A 1 255 ? -18.766 0.437 18.484 1 96.75 255 ILE A CA 1
ATOM 1952 C C . ILE A 1 255 ? -19.781 0.473 17.344 1 96.75 255 ILE A C 1
ATOM 1954 O O . ILE A 1 255 ? -19.484 0.043 16.219 1 96.75 255 ILE A O 1
ATOM 1958 N N . LEU A 1 256 ? -21.047 0.889 17.672 1 94.44 256 LEU A N 1
ATOM 1959 C CA . LEU A 1 256 ? -22.094 1.04 16.688 1 94.44 256 LEU A CA 1
ATOM 1960 C C . LEU A 1 256 ? -22.312 -0.261 15.914 1 94.44 256 LEU A C 1
ATOM 1962 O O . LEU A 1 256 ? -22.359 -0.26 14.68 1 94.44 256 LEU A O 1
ATOM 1966 N N . LYS A 1 257 ? -22.359 -1.322 16.562 1 93.31 257 LYS A N 1
ATOM 1967 C CA . LYS A 1 257 ? -22.422 -2.662 15.984 1 93.31 257 LYS A CA 1
ATOM 1968 C C . LYS A 1 257 ? -23.641 -2.822 15.086 1 93.31 257 LYS A C 1
ATOM 1970 O O . LYS A 1 257 ? -23.609 -3.604 14.133 1 93.31 257 LYS A O 1
ATOM 1975 N N . GLN A 1 258 ? -24.625 -2.086 15.336 1 89.94 258 GLN A N 1
ATOM 1976 C CA . GLN A 1 258 ? -25.875 -2.238 14.594 1 89.94 258 GLN A CA 1
ATOM 1977 C C . GLN A 1 258 ? -25.906 -1.31 13.383 1 89.94 258 GLN A C 1
ATOM 1979 O O . GLN A 1 258 ? -26.812 -1.396 12.555 1 89.94 258 GLN A O 1
ATOM 1984 N N . ASP A 1 259 ? -24.984 -0.458 13.25 1 88.31 259 ASP A N 1
ATOM 1985 C CA . ASP A 1 259 ? -25.016 0.565 12.211 1 88.31 259 ASP A CA 1
ATOM 1986 C C . ASP A 1 259 ? -23.922 0.32 11.172 1 88.31 259 ASP A C 1
ATOM 1988 O O . ASP A 1 259 ? -23.656 1.181 10.328 1 88.31 259 ASP A O 1
ATOM 1992 N N . VAL A 1 260 ? -23.406 -0.821 11.195 1 87.12 260 VAL A N 1
ATOM 1993 C CA . VAL A 1 260 ? -22.312 -1.104 10.273 1 87.12 260 VAL A CA 1
ATOM 1994 C C . VAL A 1 260 ? -22.859 -1.29 8.859 1 87.12 260 VAL A C 1
ATOM 1996 O O . VAL A 1 260 ? -23.984 -1.773 8.68 1 87.12 260 VAL A O 1
ATOM 1999 N N . PRO A 1 261 ? -22.031 -0.845 7.848 1 87.06 261 PRO A N 1
ATOM 2000 C CA . PRO A 1 261 ? -22.469 -1.088 6.469 1 87.06 261 PRO A CA 1
ATOM 2001 C C . PRO A 1 261 ? -22.625 -2.574 6.152 1 87.06 261 PRO A C 1
ATOM 2003 O O . PRO A 1 261 ? -22 -3.416 6.801 1 87.06 261 PRO A O 1
ATOM 2006 N N . ALA A 1 262 ? -23.438 -2.787 5.137 1 88.62 262 ALA A N 1
ATOM 2007 C CA . ALA A 1 262 ? -23.578 -4.164 4.668 1 88.62 262 ALA A CA 1
ATOM 2008 C C . ALA A 1 262 ? -22.25 -4.711 4.168 1 88.62 262 ALA A C 1
ATOM 2010 O O . ALA A 1 262 ? -21.484 -3.994 3.518 1 88.62 262 ALA A O 1
ATOM 2011 N N . PRO A 1 263 ? -22.031 -5.965 4.535 1 91.81 263 PRO A N 1
ATOM 2012 C CA . PRO A 1 263 ? -20.812 -6.57 4.008 1 91.81 263 PRO A CA 1
ATOM 2013 C C . PRO A 1 263 ? -20.75 -6.559 2.482 1 91.81 263 PRO A C 1
ATOM 2015 O O . PRO A 1 263 ? -21.797 -6.648 1.822 1 91.81 263 PRO A O 1
ATOM 2018 N N . LYS A 1 264 ? -19.547 -6.43 1.995 1 90.94 264 LYS A N 1
ATOM 2019 C CA . LYS A 1 264 ? -19.312 -6.484 0.553 1 90.94 264 LYS A CA 1
ATOM 2020 C C . LYS A 1 264 ? -18.734 -7.832 0.141 1 90.94 264 LYS A C 1
ATOM 2022 O O . LYS A 1 264 ? -17.875 -8.383 0.837 1 90.94 264 LYS A O 1
ATOM 2027 N N . PRO A 1 265 ? -19.141 -8.297 -0.988 1 91.81 265 PRO A N 1
ATOM 2028 C CA . PRO A 1 265 ? -18.578 -9.578 -1.431 1 91.81 265 PRO A CA 1
ATOM 2029 C C . PRO A 1 265 ? -17.156 -9.445 -1.951 1 91.81 265 PRO A C 1
ATOM 2031 O O . PRO A 1 265 ? -16.797 -8.43 -2.561 1 91.81 265 PRO A O 1
ATOM 2034 N N . ILE A 1 266 ? -16.375 -10.469 -1.666 1 94 266 ILE A N 1
ATOM 2035 C CA . ILE A 1 266 ? -15.039 -10.617 -2.227 1 94 266 ILE A CA 1
ATOM 2036 C C . ILE A 1 266 ? -15.055 -11.664 -3.338 1 94 266 ILE A C 1
ATOM 2038 O O . ILE A 1 266 ? -15.602 -12.758 -3.16 1 94 266 ILE A O 1
ATOM 2042 N N . HIS A 1 267 ? -14.453 -11.289 -4.496 1 93.25 267 HIS A N 1
ATOM 2043 C CA . HIS A 1 267 ? -14.43 -12.242 -5.602 1 93.25 267 HIS A CA 1
ATOM 2044 C C . HIS A 1 267 ? -13.023 -12.406 -6.164 1 93.25 267 HIS A C 1
ATOM 2046 O O . HIS A 1 267 ? -12.25 -11.445 -6.211 1 93.25 267 HIS A O 1
ATOM 2052 N N . LEU A 1 268 ? -12.719 -13.648 -6.504 1 94.62 268 LEU A N 1
ATOM 2053 C CA . LEU A 1 268 ? -11.617 -13.93 -7.422 1 94.62 268 LEU A CA 1
ATOM 2054 C C . LEU A 1 268 ? -12.078 -13.82 -8.875 1 94.62 268 LEU A C 1
ATOM 2056 O O . LEU A 1 268 ? -13.016 -14.5 -9.289 1 94.62 268 LEU A O 1
ATOM 2060 N N . LEU A 1 269 ? -11.414 -12.961 -9.633 1 92.62 269 LEU A N 1
ATOM 2061 C CA . LEU A 1 269 ? -11.82 -12.703 -11.008 1 92.62 269 LEU A CA 1
ATOM 2062 C C . LEU A 1 269 ? -10.75 -13.172 -11.992 1 92.62 269 LEU A C 1
ATOM 2064 O O . LEU A 1 269 ? -9.555 -13 -11.734 1 92.62 269 LEU A O 1
ATOM 2068 N N . TYR A 1 270 ? -11.156 -13.719 -13.07 1 90.12 270 TYR A N 1
ATOM 2069 C CA . TYR A 1 270 ? -10.258 -14.016 -14.172 1 90.12 270 TYR A CA 1
ATOM 2070 C C . TYR A 1 270 ? -11.016 -14.094 -15.492 1 90.12 270 TYR A C 1
ATOM 2072 O O . TYR 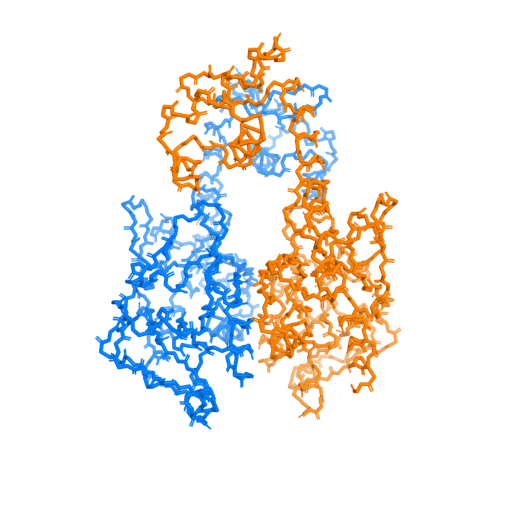A 1 270 ? -12.242 -14.203 -15.5 1 90.12 270 TYR A O 1
ATOM 2080 N N . LYS A 1 271 ? -10.336 -13.797 -16.625 1 79.81 271 LYS A N 1
ATOM 2081 C CA . LYS A 1 271 ? -10.914 -13.508 -17.938 1 79.81 271 LYS A CA 1
ATOM 2082 C C . LYS A 1 271 ? -11.609 -14.734 -18.516 1 79.81 271 LYS A C 1
ATOM 2084 O O . LYS A 1 271 ? -12.633 -14.609 -19.188 1 79.81 271 LYS A O 1
ATOM 2089 N N . SER A 1 272 ? -11.031 -15.922 -18.5 1 74.88 272 SER A N 1
ATOM 2090 C CA . SER A 1 272 ? -11.641 -17.062 -19.172 1 74.88 272 SER A CA 1
ATOM 2091 C C . SER A 1 272 ? -11.742 -18.266 -18.25 1 74.88 272 SER A C 1
ATOM 2093 O O . SER A 1 272 ? -10.922 -18.438 -17.344 1 74.88 272 SER A O 1
ATOM 2095 N N . LYS A 1 273 ? -12.789 -18.953 -18.531 1 69.5 273 LYS A N 1
ATOM 2096 C CA . LYS A 1 273 ? -12.938 -20.219 -17.812 1 69.5 273 LYS A CA 1
ATOM 2097 C C . LYS A 1 273 ? -11.844 -21.203 -18.203 1 69.5 273 LYS A C 1
ATOM 2099 O O . LYS A 1 273 ? -11.57 -22.156 -17.453 1 69.5 273 LYS A O 1
ATOM 2104 N N . ARG A 1 274 ? -11.383 -20.984 -19.344 1 76.5 274 ARG A N 1
ATOM 2105 C CA . ARG A 1 274 ? -10.289 -21.859 -19.766 1 76.5 274 ARG A CA 1
ATOM 2106 C C . ARG A 1 274 ? -8.945 -21.344 -19.266 1 76.5 274 ARG A C 1
ATOM 2108 O O . ARG A 1 274 ? -8.227 -20.656 -20 1 76.5 274 ARG A O 1
ATOM 2115 N N . LEU A 1 275 ? -8.664 -21.734 -17.969 1 82.75 275 LEU A N 1
ATOM 2116 C CA . LEU A 1 275 ? -7.43 -21.312 -17.328 1 82.75 275 LEU A CA 1
ATOM 2117 C C . LEU A 1 275 ? -6.281 -22.25 -17.672 1 82.75 275 LEU A C 1
ATOM 2119 O O . LEU A 1 275 ? -6.488 -23.453 -17.828 1 82.75 275 LEU A O 1
ATOM 2123 N N . SER A 1 276 ? -5.078 -21.656 -17.891 1 83.19 276 SER A N 1
ATOM 2124 C CA . SER A 1 276 ? -3.895 -22.5 -17.906 1 83.19 276 SER A CA 1
ATOM 2125 C C . SER A 1 276 ? -3.801 -23.359 -16.656 1 83.19 276 SER A C 1
ATOM 2127 O O . SER A 1 276 ? -4.449 -23.062 -15.648 1 83.19 276 SER A O 1
ATOM 2129 N N . LEU A 1 277 ? -3.043 -24.375 -16.688 1 83.81 277 LEU A N 1
ATOM 2130 C CA . LEU A 1 277 ? -2.947 -25.281 -15.562 1 83.81 277 LEU A CA 1
ATOM 2131 C C . LEU A 1 277 ? -2.412 -24.562 -14.328 1 83.81 277 LEU A C 1
ATOM 2133 O O . LEU A 1 277 ? -2.887 -24.797 -13.211 1 83.81 277 LEU A O 1
ATOM 2137 N N . LYS A 1 278 ? -1.356 -23.75 -14.453 1 90 278 LYS A N 1
ATOM 2138 C CA . LYS A 1 278 ? -0.807 -23.016 -13.32 1 90 278 LYS A CA 1
ATOM 2139 C C . LYS A 1 278 ? -1.859 -22.109 -12.688 1 90 278 LYS A C 1
ATOM 2141 O O . LYS A 1 278 ? -1.968 -22.031 -11.461 1 90 278 LYS A O 1
ATOM 2146 N N . ASN A 1 279 ? -2.627 -21.453 -13.562 1 93.88 279 ASN A N 1
ATOM 2147 C CA . ASN A 1 279 ? -3.654 -20.547 -13.062 1 93.88 279 ASN A CA 1
ATOM 2148 C C . ASN A 1 279 ? -4.793 -21.297 -12.383 1 93.88 279 ASN A C 1
ATOM 2150 O O . ASN A 1 279 ? -5.324 -20.859 -11.367 1 93.88 279 ASN A O 1
ATOM 2154 N N . ARG A 1 280 ? -5.16 -22.391 -12.953 1 91 280 ARG A N 1
ATOM 2155 C CA . ARG A 1 280 ? -6.199 -23.219 -12.352 1 91 280 ARG A CA 1
ATOM 2156 C C . ARG A 1 280 ? -5.75 -23.766 -10.992 1 91 280 ARG A C 1
ATOM 2158 O O . ARG A 1 280 ? -6.52 -23.75 -10.031 1 91 280 ARG A O 1
ATOM 2165 N N . THR A 1 281 ? -4.539 -24.25 -10.992 1 92.81 281 THR A N 1
ATOM 2166 C CA . THR A 1 281 ? -3.982 -24.766 -9.742 1 92.81 281 THR A CA 1
ATOM 2167 C C . THR A 1 281 ? -3.99 -23.688 -8.656 1 92.81 281 THR A C 1
ATOM 2169 O O . THR A 1 281 ? -4.375 -23.953 -7.52 1 92.81 281 THR A O 1
ATOM 2172 N N . PHE A 1 282 ? -3.611 -22.547 -9.039 1 96.38 282 PHE A N 1
ATOM 2173 C CA . PHE A 1 282 ? -3.572 -21.422 -8.109 1 96.38 282 PHE A CA 1
ATOM 2174 C C . PHE A 1 282 ? -4.98 -21.047 -7.664 1 96.38 282 PHE A C 1
ATOM 2176 O O . PHE A 1 282 ? -5.238 -20.906 -6.465 1 96.38 282 PHE A O 1
ATOM 2183 N N . ALA A 1 283 ? -5.871 -20.891 -8.594 1 95.06 283 ALA A N 1
ATOM 2184 C CA . ALA A 1 283 ? -7.254 -20.516 -8.289 1 95.06 283 ALA A CA 1
ATOM 2185 C C . ALA A 1 283 ? -7.895 -21.531 -7.344 1 95.06 283 ALA A C 1
ATOM 2187 O O . ALA A 1 283 ? -8.531 -21.156 -6.359 1 95.06 283 ALA A O 1
ATOM 2188 N N . ASP A 1 284 ? -7.723 -22.781 -7.625 1 93.31 284 ASP A N 1
ATOM 2189 C CA . ASP A 1 284 ? -8.281 -23.828 -6.781 1 93.31 284 ASP A CA 1
ATOM 2190 C C . ASP A 1 284 ? -7.719 -23.766 -5.367 1 93.31 284 ASP A C 1
ATOM 2192 O O . ASP A 1 284 ? -8.453 -23.938 -4.391 1 93.31 284 ASP A O 1
ATOM 2196 N N . PHE A 1 285 ? -6.473 -23.516 -5.289 1 95.69 285 PHE A N 1
ATOM 2197 C CA . PHE A 1 285 ? -5.836 -23.406 -3.982 1 95.69 285 PHE A CA 1
ATOM 2198 C C . PHE A 1 285 ? -6.449 -22.281 -3.166 1 95.69 285 PHE A C 1
ATOM 2200 O O . PHE A 1 285 ? -6.777 -22.453 -1.993 1 95.69 285 PHE A O 1
ATOM 2207 N N . ILE A 1 286 ? -6.562 -21.125 -3.797 1 96.25 286 ILE A N 1
ATOM 2208 C CA . ILE A 1 286 ? -7.109 -19.969 -3.111 1 96.25 286 ILE A CA 1
ATOM 2209 C C . ILE A 1 286 ? -8.547 -20.25 -2.688 1 96.25 286 ILE A C 1
ATOM 2211 O O . ILE A 1 286 ? -8.938 -19.969 -1.55 1 96.25 286 ILE A O 1
ATOM 2215 N N . LEU A 1 287 ? -9.32 -20.797 -3.564 1 94.06 287 LEU A N 1
ATOM 2216 C CA . LEU A 1 287 ? -10.727 -21.078 -3.295 1 94.06 287 LEU A CA 1
ATOM 2217 C C . LEU A 1 287 ? -10.883 -22.062 -2.148 1 94.06 287 LEU A C 1
ATOM 2219 O O . LEU A 1 287 ? -11.766 -21.922 -1.302 1 94.06 287 LEU A O 1
ATOM 2223 N N . ASN A 1 288 ? -10.023 -23.031 -2.092 1 92.12 288 ASN A N 1
ATOM 2224 C CA . ASN A 1 288 ? -10.109 -24.062 -1.078 1 92.12 288 ASN A CA 1
ATOM 2225 C C . ASN A 1 288 ? -9.664 -23.562 0.29 1 92.12 288 ASN A C 1
ATOM 2227 O O . ASN A 1 288 ? -10.133 -24.047 1.32 1 92.12 288 ASN A O 1
ATOM 2231 N N . ASN A 1 289 ? -8.773 -22.562 0.335 1 91.94 289 ASN A N 1
ATOM 2232 C CA . ASN A 1 289 ? -8.172 -22.156 1.602 1 91.94 289 ASN A CA 1
ATOM 2233 C C . ASN A 1 289 ? -8.75 -20.844 2.105 1 91.94 289 ASN A C 1
ATOM 2235 O O . ASN A 1 289 ? -8.57 -20.484 3.273 1 91.94 289 ASN A O 1
ATOM 2239 N N . CYS A 1 290 ? -9.258 -19.984 1.265 1 85.38 290 CYS A N 1
ATOM 2240 C CA . CYS A 1 290 ? -9.898 -18.766 1.725 1 85.38 290 CYS A CA 1
ATOM 2241 C C . CYS A 1 290 ? -11.203 -19.078 2.453 1 85.38 290 CYS A C 1
ATOM 2243 O O . CYS A 1 290 ? -11.57 -18.375 3.404 1 85.38 290 CYS A O 1
ATOM 2245 N N . ARG A 1 291 ? -12.055 -20 1.919 1 59.88 291 ARG A N 1
ATOM 2246 C CA . ARG A 1 291 ? -13.32 -20.375 2.549 1 59.88 291 ARG A CA 1
ATOM 2247 C C . ARG A 1 291 ? -13.109 -20.766 4.008 1 59.88 291 ARG A C 1
ATOM 2249 O O . ARG A 1 291 ? -13.953 -20.469 4.859 1 59.88 291 ARG A O 1
ATOM 2256 N N . GLN A 1 292 ? -11.977 -21.422 4.273 1 49.66 292 GLN A N 1
ATOM 2257 C CA . GLN A 1 292 ? -11.742 -21.922 5.625 1 49.66 292 GLN A CA 1
ATOM 2258 C C . GLN A 1 292 ? -11.273 -20.797 6.551 1 49.66 292 GLN A C 1
ATOM 2260 O O . GLN A 1 292 ? -11.547 -20.828 7.75 1 49.66 292 GLN A O 1
ATOM 2265 N N . GLY A 1 293 ? -10.453 -19.906 6.25 1 46.94 293 GLY A N 1
ATOM 2266 C CA . GLY A 1 293 ? -9.875 -18.875 7.105 1 46.94 293 GLY A CA 1
ATOM 2267 C C . GLY A 1 293 ? -10.891 -17.859 7.57 1 46.94 293 GLY A C 1
ATOM 2268 O O . GLY A 1 293 ? -10.641 -17.109 8.516 1 46.94 293 GLY A O 1
ATOM 2269 N N . GLN A 1 294 ? -11.773 -17.359 6.785 1 44.62 294 GLN A N 1
ATOM 2270 C CA . GLN A 1 294 ? -12.875 -16.578 7.324 1 44.62 294 GLN A CA 1
ATOM 2271 C C . GLN A 1 294 ? -13.594 -17.328 8.445 1 44.62 294 GLN A C 1
ATOM 2273 O O . GLN A 1 294 ? -14.273 -16.703 9.273 1 44.62 294 GLN A O 1
ATOM 2278 N N . LEU A 1 295 ? -13.656 -18.625 8.492 1 34.78 295 LEU A N 1
ATOM 2279 C CA . LEU A 1 295 ? -14.281 -19.406 9.562 1 34.78 295 LEU A CA 1
ATOM 2280 C C . LEU A 1 295 ? -13.336 -19.547 10.75 1 34.78 295 LEU A C 1
ATOM 2282 O O . LEU A 1 295 ? -13.703 -20.125 11.781 1 34.78 295 LEU A O 1
ATOM 2286 N N . ARG A 1 296 ? -12.016 -19.344 10.641 1 30.66 296 ARG A N 1
ATOM 2287 C CA . ARG A 1 296 ? -11.367 -19.438 11.945 1 30.66 296 ARG A CA 1
ATOM 2288 C C . ARG A 1 296 ? -11.438 -18.109 12.688 1 30.66 296 ARG A C 1
ATOM 2290 O O . ARG A 1 296 ? -11.266 -17.047 12.086 1 30.66 296 ARG A O 1
ATOM 2297 N N . MET B 1 1 ? -17.203 38.406 -11.141 1 71 1 MET B N 1
ATOM 2298 C CA . MET B 1 1 ? -16.875 37.156 -10.445 1 71 1 MET B CA 1
ATOM 2299 C C . MET B 1 1 ? -15.539 37.281 -9.734 1 71 1 MET B C 1
ATOM 2301 O O . MET B 1 1 ? -14.648 38 -10.18 1 71 1 MET B O 1
ATOM 2305 N N . ASP B 1 2 ? -15.438 36.688 -8.562 1 72.81 2 ASP B N 1
ATOM 2306 C CA . ASP B 1 2 ? -14.211 36.75 -7.766 1 72.81 2 ASP B CA 1
ATOM 2307 C C . ASP B 1 2 ? -13.094 35.938 -8.438 1 72.81 2 ASP B C 1
ATOM 2309 O O . ASP B 1 2 ? -13.266 34.75 -8.734 1 72.81 2 ASP B O 1
ATOM 2313 N N . LYS B 1 3 ? -12.062 36.688 -8.797 1 76.12 3 LYS B N 1
ATOM 2314 C CA . LYS B 1 3 ? -10.961 36.125 -9.555 1 76.12 3 LYS B CA 1
ATOM 2315 C C . LYS B 1 3 ? -10.305 34.969 -8.797 1 76.12 3 LYS B C 1
ATOM 2317 O O . LYS B 1 3 ? -9.93 33.969 -9.391 1 76.12 3 LYS B O 1
ATOM 2322 N N . PHE B 1 4 ? -10.32 35.125 -7.57 1 74.25 4 PHE B N 1
ATOM 2323 C CA . PHE B 1 4 ? -9.672 34.094 -6.75 1 74.25 4 PHE B CA 1
ATOM 2324 C C . PHE B 1 4 ? -10.453 32.781 -6.797 1 74.25 4 PHE B C 1
ATOM 2326 O O . PHE B 1 4 ? -9.875 31.719 -6.957 1 74.25 4 PHE B O 1
ATOM 2333 N N . THR B 1 5 ? -11.648 32.938 -6.652 1 78.31 5 THR B N 1
ATOM 2334 C CA . THR B 1 5 ? -12.508 31.75 -6.75 1 78.31 5 THR B CA 1
ATOM 2335 C C . THR B 1 5 ? -12.406 31.125 -8.141 1 78.31 5 THR B C 1
ATOM 2337 O O . THR B 1 5 ? -12.367 29.906 -8.266 1 78.31 5 THR B O 1
ATOM 2340 N N . SER B 1 6 ? -12.352 31.984 -9.102 1 85.31 6 SER B N 1
ATOM 2341 C CA . SER B 1 6 ? -12.242 31.484 -10.461 1 85.31 6 SER B CA 1
ATOM 2342 C C . SER B 1 6 ? -10.938 30.734 -10.68 1 85.31 6 SER B C 1
ATOM 2344 O O . SER B 1 6 ? -10.906 29.719 -11.367 1 85.31 6 SER B O 1
ATOM 2346 N N . MET B 1 7 ? -9.875 31.234 -10.055 1 81.12 7 MET B N 1
ATOM 2347 C CA . MET B 1 7 ? -8.578 30.578 -10.156 1 81.12 7 MET B CA 1
ATOM 2348 C C . MET B 1 7 ? -8.609 29.203 -9.477 1 81.12 7 MET B C 1
ATOM 2350 O O . MET B 1 7 ? -8.062 28.234 -10.008 1 81.12 7 MET B O 1
ATOM 2354 N N . LYS B 1 8 ? -9.266 29.125 -8.367 1 81.75 8 LYS B N 1
ATOM 2355 C CA . LYS B 1 8 ? -9.406 27.875 -7.641 1 81.75 8 LYS B CA 1
ATOM 2356 C C . LYS B 1 8 ? -10.203 26.859 -8.453 1 81.75 8 LYS B C 1
ATOM 2358 O O . LYS B 1 8 ? -9.828 25.688 -8.523 1 81.75 8 LYS B O 1
ATOM 2363 N N . VAL B 1 9 ? -11.297 27.359 -8.969 1 85.38 9 VAL B N 1
ATOM 2364 C CA . VAL B 1 9 ? -12.172 26.516 -9.781 1 85.38 9 VAL B CA 1
ATOM 2365 C C . VAL B 1 9 ? -11.398 25.984 -10.984 1 85.38 9 VAL B C 1
ATOM 2367 O O . VAL B 1 9 ? -11.453 24.781 -11.281 1 85.38 9 VAL B O 1
ATOM 2370 N N . PHE B 1 10 ? -10.656 26.844 -11.625 1 86.31 10 PHE B N 1
ATOM 2371 C CA . PHE B 1 10 ? -9.867 26.469 -12.789 1 86.31 10 PHE B CA 1
ATOM 2372 C C . PHE B 1 10 ? -8.836 25.422 -12.422 1 86.31 10 PHE B C 1
ATOM 2374 O O . PHE B 1 10 ? -8.75 24.375 -13.086 1 86.31 10 PHE B O 1
ATOM 2381 N N . ALA B 1 11 ? -8.133 25.703 -11.43 1 82.06 11 ALA B N 1
ATOM 2382 C CA . ALA B 1 11 ? -7.094 24.781 -11 1 82.06 11 ALA B CA 1
ATOM 2383 C C . ALA B 1 11 ? -7.688 23.406 -10.672 1 82.06 11 ALA B C 1
ATOM 2385 O O . ALA B 1 11 ? -7.121 22.375 -11.031 1 82.06 11 ALA B O 1
ATOM 2386 N N . TYR B 1 12 ? -8.805 23.453 -10.047 1 80.75 12 TYR B N 1
ATOM 2387 C CA . TYR B 1 12 ? -9.484 22.219 -9.664 1 80.75 12 TYR B CA 1
ATOM 2388 C C . TYR B 1 12 ? -9.938 21.438 -10.898 1 80.75 12 TYR B C 1
ATOM 2390 O O . TYR B 1 12 ? -9.766 20.219 -10.977 1 80.75 12 TYR B O 1
ATOM 2398 N N . VAL B 1 13 ? -10.547 22.125 -11.805 1 81.94 13 VAL B N 1
ATOM 2399 C CA . VAL B 1 13 ? -11.062 21.516 -13.023 1 81.94 13 VAL B CA 1
ATOM 2400 C C . VAL B 1 13 ? -9.922 20.875 -13.812 1 81.94 13 VAL B C 1
ATOM 2402 O O . VAL B 1 13 ? -10.086 19.797 -14.383 1 81.94 13 VAL B O 1
ATOM 2405 N N . VAL B 1 14 ? -8.836 21.516 -13.812 1 79.31 14 VAL B N 1
ATOM 2406 C CA . VAL B 1 14 ? -7.68 21 -14.531 1 79.31 14 VAL B CA 1
ATOM 2407 C C . VAL B 1 14 ? -7.16 19.75 -13.844 1 79.31 14 VAL B C 1
ATOM 2409 O O . VAL B 1 14 ? -6.848 18.75 -14.508 1 79.31 14 VAL B O 1
ATOM 2412 N N . GLU B 1 15 ? -7.117 19.906 -12.602 1 71.69 15 GLU B N 1
ATOM 2413 C CA . GLU B 1 15 ? -6.555 18.828 -11.797 1 71.69 15 GLU B CA 1
ATOM 2414 C C . GLU B 1 15 ? -7.438 17.578 -11.852 1 71.69 15 GLU B C 1
ATOM 2416 O O . GLU B 1 15 ? -6.934 16.453 -11.898 1 71.69 15 GLU B O 1
ATOM 2421 N N . HIS B 1 16 ? -8.672 17.812 -11.82 1 69.38 16 HIS B N 1
ATOM 2422 C CA . HIS B 1 16 ? -9.594 16.703 -11.664 1 69.38 16 HIS B CA 1
ATOM 2423 C C . HIS B 1 16 ? -10.289 16.359 -12.977 1 69.38 16 HIS B C 1
ATOM 2425 O O . HIS B 1 16 ? -10.922 15.32 -13.102 1 69.38 16 HIS B O 1
ATOM 2431 N N . GLY B 1 17 ? -10.094 17.188 -13.992 1 69.62 17 GLY B N 1
ATOM 2432 C CA . GLY B 1 17 ? -10.578 16.969 -15.352 1 69.62 17 GLY B CA 1
ATOM 2433 C C . GLY B 1 17 ? -12.094 16.938 -15.438 1 69.62 17 GLY B C 1
ATOM 2434 O O . GLY B 1 17 ? -12.648 16.359 -16.375 1 69.62 17 GLY B O 1
ATOM 2435 N N . SER B 1 18 ? -12.781 17.391 -14.398 1 74.25 18 SER B N 1
ATOM 2436 C CA . SER B 1 18 ? -14.242 17.266 -14.383 1 74.25 18 SER B CA 1
ATOM 2437 C C . SER B 1 18 ? -14.891 18.547 -13.875 1 74.25 18 SER B C 1
ATOM 2439 O O . SER B 1 18 ? -14.625 18.984 -12.758 1 74.25 18 SER B O 1
ATOM 2441 N N . PHE B 1 19 ? -15.828 19.078 -14.711 1 77.94 19 PHE B N 1
ATOM 2442 C CA . PHE B 1 19 ? -16.625 20.234 -14.328 1 77.94 19 PHE B CA 1
ATOM 2443 C C . PHE B 1 19 ? -17.656 19.859 -13.273 1 77.94 19 PHE B C 1
ATOM 2445 O O . PHE B 1 19 ? -17.922 20.625 -12.352 1 77.94 19 PHE B O 1
ATOM 2452 N N . ARG B 1 20 ? -18.047 18.688 -13.461 1 75.69 20 ARG B N 1
ATOM 2453 C CA . ARG B 1 20 ? -19.062 18.234 -12.516 1 75.69 20 ARG B CA 1
ATOM 2454 C C . ARG B 1 20 ? -18.453 18.016 -11.125 1 75.69 20 ARG B C 1
ATOM 2456 O O 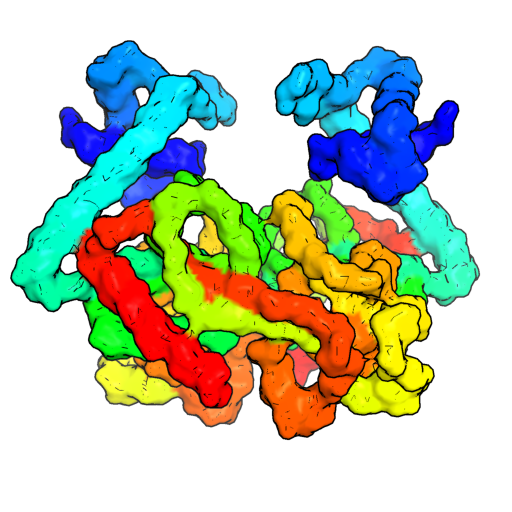. ARG B 1 20 ? -19.062 18.406 -10.117 1 75.69 20 ARG B O 1
ATOM 2463 N N . SER B 1 21 ? -17.344 17.5 -11.125 1 76.88 21 SER B N 1
ATOM 2464 C CA . SER B 1 21 ? -16.672 17.281 -9.844 1 76.88 21 SER B CA 1
ATOM 2465 C C . SER B 1 21 ? -16.328 18.625 -9.18 1 76.88 21 SER B C 1
ATOM 2467 O O . SER B 1 21 ? -16.406 18.75 -7.953 1 76.88 21 SER B O 1
ATOM 2469 N N . ALA B 1 22 ? -16 19.484 -9.938 1 82 22 ALA B N 1
ATOM 2470 C CA . ALA B 1 22 ? -15.695 20.812 -9.43 1 82 22 ALA B CA 1
ATOM 2471 C C . ALA B 1 22 ? -16.938 21.453 -8.812 1 82 22 ALA B C 1
ATOM 2473 O O . ALA B 1 22 ? -16.859 22.109 -7.77 1 82 22 ALA B O 1
ATOM 2474 N N . ALA B 1 23 ? -18.047 21.25 -9.422 1 83.31 23 ALA B N 1
ATOM 2475 C CA . ALA B 1 23 ? -19.312 21.812 -8.93 1 83.31 23 ALA B CA 1
ATOM 2476 C C . ALA B 1 23 ? -19.625 21.281 -7.527 1 83.31 23 ALA B C 1
ATOM 2478 O O . ALA B 1 23 ? -19.969 22.062 -6.633 1 83.31 23 ALA B O 1
ATOM 2479 N N . SER B 1 24 ? -19.391 20.078 -7.387 1 76.06 24 SER B N 1
ATOM 2480 C CA . SER B 1 24 ? -19.625 19.438 -6.094 1 76.06 24 SER B CA 1
ATOM 2481 C C . SER B 1 24 ? -18.625 19.938 -5.051 1 76.06 24 SER B C 1
ATOM 2483 O O . SER B 1 24 ? -19.016 20.281 -3.93 1 76.06 24 SER B O 1
ATOM 2485 N N . HIS B 1 25 ? -17.469 20.125 -5.477 1 73.81 25 HIS B N 1
ATOM 2486 C CA . HIS B 1 25 ? -16.391 20.5 -4.57 1 73.81 25 HIS B CA 1
ATOM 2487 C C . HIS B 1 25 ? -16.547 21.922 -4.07 1 73.81 25 HIS B C 1
ATOM 2489 O O . HIS B 1 25 ? -16.328 22.203 -2.889 1 73.81 25 HIS B O 1
ATOM 2495 N N . PHE B 1 26 ? -16.922 22.766 -4.871 1 77.06 26 PHE B N 1
ATOM 2496 C CA . PHE B 1 26 ? -17 24.188 -4.547 1 77.06 26 PHE B CA 1
ATOM 2497 C C . PHE B 1 26 ? -18.422 24.594 -4.191 1 77.06 26 PHE B C 1
ATOM 2499 O O . PHE B 1 26 ? -18.688 25.766 -3.928 1 77.06 26 PHE B O 1
ATOM 2506 N N . ALA B 1 27 ? -19.297 23.531 -4.164 1 78.38 27 ALA B N 1
ATOM 2507 C CA . ALA B 1 27 ? -20.703 23.797 -3.9 1 78.38 27 ALA B CA 1
ATOM 2508 C C . ALA B 1 27 ? -21.25 24.859 -4.836 1 78.38 27 ALA B C 1
ATOM 2510 O O . ALA B 1 27 ? -21.922 25.797 -4.391 1 78.38 27 ALA B O 1
ATOM 2511 N N . LEU B 1 28 ? -20.891 24.75 -6.059 1 81.31 28 LEU B N 1
ATOM 2512 C CA . LEU B 1 28 ? -21.359 25.625 -7.129 1 81.31 28 LEU B CA 1
ATOM 2513 C C . LEU B 1 28 ? -22.047 24.828 -8.227 1 81.31 28 LEU B C 1
ATOM 2515 O O . LEU B 1 28 ? -21.891 23.594 -8.297 1 81.31 28 LEU B O 1
ATOM 2519 N N . SER B 1 29 ? -22.953 25.359 -8.914 1 81.75 29 SER B N 1
ATOM 2520 C CA . SER B 1 29 ? -23.547 24.703 -10.062 1 81.75 29 SER B CA 1
ATOM 2521 C C . SER B 1 29 ? -22.547 24.516 -11.195 1 81.75 29 SER B C 1
ATOM 2523 O O . SER B 1 29 ? -21.594 25.281 -11.305 1 81.75 29 SER B O 1
ATOM 2525 N N . PRO B 1 30 ? -22.781 23.531 -12.016 1 85.62 30 PRO B N 1
ATOM 2526 C CA . PRO B 1 30 ? -21.906 23.375 -13.18 1 85.62 30 PRO B CA 1
ATOM 2527 C C . PRO B 1 30 ? -21.875 24.609 -14.07 1 85.62 30 PRO B C 1
ATOM 2529 O O . PRO B 1 30 ? -20.844 24.938 -14.648 1 85.62 30 PRO B O 1
ATOM 2532 N N . THR B 1 31 ? -23 25.188 -14.148 1 87.31 31 THR B N 1
ATOM 2533 C CA . THR B 1 31 ? -23.078 26.422 -14.914 1 87.31 31 THR B CA 1
ATOM 2534 C C . THR B 1 31 ? -22.141 27.484 -14.344 1 87.31 31 THR B C 1
ATOM 2536 O O . THR B 1 31 ? -21.453 28.172 -15.094 1 87.31 31 THR B O 1
ATOM 2539 N N . MET B 1 32 ? -22.141 27.594 -13.07 1 86.19 32 MET B N 1
ATOM 2540 C CA . MET B 1 32 ? -21.266 28.562 -12.414 1 86.19 32 MET B CA 1
ATOM 2541 C C . MET B 1 32 ? -19.797 28.203 -12.602 1 86.19 32 MET B C 1
ATOM 2543 O O . MET B 1 32 ? -18.953 29.078 -12.758 1 86.19 32 MET B O 1
ATOM 2547 N N . ILE B 1 33 ? -19.547 26.938 -12.578 1 89 33 ILE B N 1
ATOM 2548 C CA . ILE B 1 33 ? -18.188 26.469 -12.82 1 89 33 ILE B CA 1
ATOM 2549 C C . ILE B 1 33 ? -17.719 26.922 -14.203 1 89 33 ILE B C 1
ATOM 2551 O O . ILE B 1 33 ? -16.609 27.438 -14.352 1 89 33 ILE B O 1
ATOM 2555 N N . SER B 1 34 ? -18.594 26.703 -15.172 1 87.5 34 SER B N 1
ATOM 2556 C CA . SER B 1 34 ? -18.281 27.109 -16.531 1 87.5 34 SER B CA 1
ATOM 2557 C C . SER B 1 34 ? -18.094 28.609 -16.641 1 87.5 34 SER B C 1
ATOM 2559 O O . SER B 1 34 ? -17.219 29.094 -17.359 1 87.5 34 SER B O 1
ATOM 2561 N N . LYS B 1 35 ? -18.859 29.312 -15.898 1 88.75 35 LYS B N 1
ATOM 2562 C CA . LYS B 1 35 ? -18.781 30.766 -15.906 1 88.75 35 LYS B CA 1
ATOM 2563 C C . LYS B 1 35 ? -17.453 31.234 -15.32 1 88.75 35 LYS B C 1
ATOM 2565 O O . LYS B 1 35 ? -16.859 32.188 -15.805 1 88.75 35 LYS B O 1
ATOM 2570 N N . HIS B 1 36 ? -17.078 30.594 -14.25 1 89.56 36 HIS B N 1
ATOM 2571 C CA . HIS B 1 36 ? -15.797 30.938 -13.641 1 89.56 36 HIS B CA 1
ATOM 2572 C C . HIS B 1 36 ? -14.648 30.734 -14.625 1 89.56 36 HIS B C 1
ATOM 2574 O O . HIS B 1 36 ? -13.75 31.562 -14.719 1 89.56 36 HIS B O 1
ATOM 2580 N N . ILE B 1 37 ? -14.727 29.656 -15.375 1 88.44 37 ILE B N 1
ATOM 2581 C CA . ILE B 1 37 ? -13.68 29.359 -16.359 1 88.44 37 ILE B CA 1
ATOM 2582 C C . ILE B 1 37 ? -13.727 30.391 -17.484 1 88.44 37 ILE B C 1
ATOM 2584 O O . ILE B 1 37 ? -12.695 30.938 -17.875 1 88.44 37 ILE B O 1
ATOM 2588 N N . SER B 1 38 ? -14.922 30.609 -17.938 1 88.06 38 SER B N 1
ATOM 2589 C CA . SER B 1 38 ? -15.102 31.594 -18.984 1 88.06 38 SER B CA 1
ATOM 2590 C C . SER B 1 38 ? -14.648 32.969 -18.531 1 88.06 38 SER B C 1
ATOM 2592 O O . SER B 1 38 ? -14.07 33.719 -19.312 1 88.06 38 SER B O 1
ATOM 2594 N N . HIS B 1 39 ? -14.977 33.281 -17.344 1 85.81 39 HIS B N 1
ATOM 2595 C CA . HIS B 1 39 ? -14.562 34.562 -16.766 1 85.81 39 HIS B CA 1
ATOM 2596 C C . HIS B 1 39 ? -13.047 34.719 -16.812 1 85.81 39 HIS B C 1
ATOM 2598 O O . HIS B 1 39 ? -12.539 35.781 -17.188 1 85.81 39 HIS B O 1
ATOM 2604 N N . LEU B 1 40 ? -12.367 33.688 -16.453 1 85.56 40 LEU B N 1
ATOM 2605 C CA . LEU B 1 40 ? -10.906 33.719 -16.484 1 85.56 40 LEU B CA 1
ATOM 2606 C C . LEU B 1 40 ? -10.391 33.844 -17.906 1 85.56 40 LEU B C 1
ATOM 2608 O O . LEU B 1 40 ? -9.484 34.656 -18.172 1 85.56 40 LEU B O 1
ATOM 2612 N N . GLU B 1 41 ? -10.984 33.094 -18.781 1 87.38 41 GLU B N 1
ATOM 2613 C CA . GLU B 1 41 ? -10.562 33.125 -20.188 1 87.38 41 GLU B CA 1
ATOM 2614 C C . GLU B 1 41 ? -10.812 34.5 -20.812 1 87.38 41 GLU B C 1
ATOM 2616 O O . GLU B 1 41 ? -9.977 35 -21.547 1 87.38 41 GLU B O 1
ATOM 2621 N N . ASN B 1 42 ? -11.938 35.031 -20.484 1 84 42 ASN B N 1
ATOM 2622 C CA . ASN B 1 42 ? -12.266 36.375 -20.969 1 84 42 ASN B CA 1
ATOM 2623 C C . ASN B 1 42 ? -11.312 37.438 -20.406 1 84 42 ASN B C 1
ATOM 2625 O O . ASN B 1 42 ? -10.836 38.312 -21.141 1 84 42 ASN B O 1
ATOM 2629 N N . HIS B 1 43 ? -11.07 37.344 -19.141 1 79.62 43 HIS B N 1
ATOM 2630 C CA . HIS B 1 43 ? -10.164 38.281 -18.5 1 79.62 43 HIS B CA 1
ATOM 2631 C C . HIS B 1 43 ? -8.758 38.188 -19.094 1 79.62 43 HIS B C 1
ATOM 2633 O O . HIS B 1 43 ? -8.094 39.219 -19.266 1 79.62 43 HIS B O 1
ATOM 2639 N N . LEU B 1 44 ? -8.359 36.969 -19.391 1 80 44 LEU B N 1
ATOM 2640 C CA . LEU B 1 44 ? -7.02 36.719 -19.906 1 80 44 LEU B CA 1
ATOM 2641 C C . LEU B 1 44 ? -6.996 36.844 -21.438 1 80 44 LEU B C 1
ATOM 2643 O O . LEU B 1 44 ? -5.926 36.781 -22.047 1 80 44 LEU B O 1
ATOM 2647 N N . ALA B 1 45 ? -8.156 37 -21.938 1 82.44 45 ALA B N 1
ATOM 2648 C CA . ALA B 1 45 ? -8.352 37.094 -23.391 1 82.44 45 ALA B CA 1
ATOM 2649 C C . ALA B 1 45 ? -7.707 35.906 -24.109 1 82.44 45 ALA B C 1
ATOM 2651 O O . ALA B 1 45 ? -7.098 36.062 -25.172 1 82.44 45 ALA B O 1
ATOM 2652 N N . THR B 1 46 ? -7.691 34.781 -23.469 1 81.19 46 THR B N 1
ATOM 2653 C CA . THR B 1 46 ? -7.176 33.562 -24.062 1 81.19 46 THR B CA 1
ATOM 2654 C C . THR B 1 46 ? -7.977 32.344 -23.562 1 81.19 46 THR B C 1
ATOM 2656 O O . THR B 1 46 ? -8.562 32.406 -22.484 1 81.19 46 THR B O 1
ATOM 2659 N N . GLN B 1 47 ? -8.016 31.359 -24.391 1 85.94 47 GLN B N 1
ATOM 2660 C CA . GLN B 1 47 ? -8.656 30.109 -23.984 1 85.94 47 GLN B CA 1
ATOM 2661 C C . GLN B 1 47 ? -7.707 29.25 -23.156 1 85.94 47 GLN B C 1
ATOM 2663 O O . GLN B 1 47 ? -6.531 29.109 -23.484 1 85.94 47 GLN B O 1
ATOM 2668 N N . LEU B 1 48 ? -8.242 28.844 -22.047 1 87.12 48 LEU B N 1
ATOM 2669 C CA . LEU B 1 48 ? -7.43 28.016 -21.156 1 87.12 48 LEU B CA 1
ATOM 2670 C C . LEU B 1 48 ? -7.738 26.531 -21.359 1 87.12 48 LEU B C 1
ATOM 2672 O O . LEU B 1 48 ? -6.859 25.688 -21.188 1 87.12 48 LEU B O 1
ATOM 2676 N N . ILE B 1 49 ? -8.977 26.219 -21.641 1 85.56 49 ILE B N 1
ATOM 2677 C CA . ILE B 1 49 ? -9.414 24.844 -21.812 1 85.56 49 ILE B CA 1
ATOM 2678 C C . ILE B 1 49 ? -10.031 24.656 -23.203 1 85.56 49 ILE B C 1
ATOM 2680 O O . ILE B 1 49 ? -10.852 25.469 -23.625 1 85.56 49 ILE B O 1
ATOM 2684 N N . HIS B 1 50 ? -9.469 23.688 -23.922 1 79.12 50 HIS B N 1
ATOM 2685 C CA . HIS B 1 50 ? -10.117 23.281 -25.156 1 79.12 50 HIS B CA 1
ATOM 2686 C C . HIS B 1 50 ? -11.273 22.328 -24.891 1 79.12 50 HIS B C 1
ATOM 2688 O O . HIS B 1 50 ? -11.094 21.281 -24.297 1 79.12 50 HIS B O 1
ATOM 2694 N N . ARG B 1 51 ? -12.406 22.828 -25.094 1 67.88 51 ARG B N 1
ATOM 2695 C CA . ARG B 1 51 ? -13.594 22 -24.859 1 67.88 51 ARG B CA 1
ATOM 2696 C C . ARG B 1 51 ? -14.078 21.375 -26.156 1 67.88 51 ARG B C 1
ATOM 2698 O O . ARG B 1 51 ? -14.289 22.078 -27.156 1 67.88 51 ARG B O 1
ATOM 2705 N N . THR B 1 52 ? -13.75 20.125 -26.344 1 59.16 52 THR B N 1
ATOM 2706 C CA . THR B 1 52 ? -14.453 19.406 -27.391 1 59.16 52 THR B CA 1
ATOM 2707 C C . THR B 1 52 ? -15.562 18.547 -26.797 1 59.16 52 THR B C 1
ATOM 2709 O O . THR B 1 52 ? -15.68 18.422 -25.578 1 59.16 52 THR B O 1
ATOM 2712 N N . THR B 1 53 ? -16.656 18.094 -27.547 1 54.09 53 THR B N 1
ATOM 2713 C CA . THR B 1 53 ? -17.781 17.266 -27.125 1 54.09 53 THR B CA 1
ATOM 2714 C C . THR B 1 53 ? -17.297 16.062 -26.328 1 54.09 53 THR B C 1
ATOM 2716 O O . THR B 1 53 ? -18.047 15.508 -25.516 1 54.09 53 THR B O 1
ATOM 2719 N N . ARG B 1 54 ? -16.078 15.617 -26.438 1 53.59 54 ARG B N 1
ATOM 2720 C CA . ARG B 1 54 ? -15.688 14.32 -25.891 1 53.59 54 ARG B CA 1
ATOM 2721 C C . ARG B 1 54 ? -14.609 14.469 -24.828 1 53.59 54 ARG B C 1
ATOM 2723 O O . ARG B 1 54 ? -14.531 13.656 -23.891 1 53.59 54 ARG B O 1
ATOM 2730 N N . LYS B 1 55 ? -13.648 15.453 -25.047 1 61.47 55 LYS B N 1
ATOM 2731 C CA . LYS B 1 55 ? -12.523 15.523 -24.125 1 61.47 55 LYS B CA 1
ATOM 2732 C C . LYS B 1 55 ? -12.141 16.969 -23.828 1 61.47 55 LYS B C 1
ATOM 2734 O O . LYS B 1 55 ? -12.211 17.828 -24.703 1 61.47 55 LYS B O 1
ATOM 2739 N N . GLN B 1 56 ? -11.906 17.297 -22.484 1 69.31 56 GLN B N 1
ATOM 2740 C CA . GLN B 1 56 ? -11.367 18.578 -22.078 1 69.31 56 GLN B CA 1
ATOM 2741 C C . GLN B 1 56 ? -9.852 18.531 -21.938 1 69.31 56 GLN B C 1
ATOM 2743 O O . GLN B 1 56 ? -9.312 17.641 -21.266 1 69.31 56 GLN B O 1
ATOM 2748 N N . THR B 1 57 ? -9.18 19.328 -22.828 1 77.62 57 THR B N 1
ATOM 2749 C CA . THR B 1 57 ? -7.73 19.391 -22.734 1 77.62 57 THR B CA 1
ATOM 2750 C C . THR B 1 57 ? -7.277 20.828 -22.453 1 77.62 57 THR B C 1
ATOM 2752 O O . THR B 1 57 ? -7.961 21.781 -22.828 1 77.62 57 THR B O 1
ATOM 2755 N N . LEU B 1 58 ? -6.137 20.938 -21.75 1 80.44 58 LEU B N 1
ATOM 2756 C CA . LEU B 1 58 ? -5.551 22.25 -21.484 1 80.44 58 LEU B CA 1
ATOM 2757 C C . LEU B 1 58 ? -4.859 22.797 -22.734 1 80.44 58 LEU B C 1
ATOM 2759 O O . LEU B 1 58 ? -4.203 22.047 -23.469 1 80.44 58 LEU B O 1
ATOM 2763 N N . THR B 1 59 ? -5.094 24.078 -23.016 1 79.19 59 THR B N 1
ATOM 2764 C CA . THR B 1 59 ? -4.266 24.797 -23.984 1 79.19 59 THR B CA 1
ATOM 2765 C C . THR B 1 59 ? -2.873 25.047 -23.422 1 79.19 59 THR B C 1
ATOM 2767 O O . THR B 1 59 ? -2.621 24.797 -22.234 1 79.19 59 THR B O 1
ATOM 2770 N N . GLU B 1 60 ? -1.952 25.469 -24.266 1 77.44 60 GLU B N 1
ATOM 2771 C CA . GLU B 1 60 ? -0.637 25.875 -23.797 1 77.44 60 GLU B CA 1
ATOM 2772 C C . GLU B 1 60 ? -0.75 26.984 -22.75 1 77.44 60 GLU B C 1
ATOM 2774 O O . GLU B 1 60 ? -0.067 26.953 -21.734 1 77.44 60 GLU B O 1
ATOM 2779 N N . SER B 1 61 ? -1.562 27.906 -23.094 1 79.19 61 SER B N 1
ATOM 2780 C CA . SER B 1 61 ? -1.825 28.984 -22.141 1 79.19 61 SER B CA 1
ATOM 2781 C C . SER B 1 61 ? -2.459 28.469 -20.859 1 79.19 61 SER B C 1
ATOM 2783 O O . SER B 1 61 ? -2.162 28.953 -19.766 1 79.19 61 SER B O 1
ATOM 2785 N N . GLY B 1 62 ? -3.301 27.453 -21.031 1 82.38 62 GLY B N 1
ATOM 2786 C CA . GLY B 1 62 ? -3.936 26.844 -19.875 1 82.38 62 GLY B CA 1
ATOM 2787 C C . GLY B 1 62 ? -2.951 26.156 -18.953 1 82.38 62 GLY B C 1
ATOM 2788 O O . GLY B 1 62 ? -3.062 26.266 -17.734 1 82.38 62 GLY B O 1
ATOM 2789 N N . GLN B 1 63 ? -2.035 25.609 -19.531 1 80.38 63 GLN B N 1
ATOM 2790 C CA . GLN B 1 63 ? -1.01 24.922 -18.75 1 80.38 63 GLN B CA 1
ATOM 2791 C C . GLN B 1 63 ? -0.175 25.922 -17.953 1 80.38 63 GLN B C 1
ATOM 2793 O O . GLN B 1 63 ? 0.091 25.703 -16.766 1 80.38 63 GLN B O 1
ATOM 2798 N N . LEU B 1 64 ? 0.214 26.953 -18.641 1 76.06 64 LEU B N 1
ATOM 2799 C CA . LEU B 1 64 ? 1.003 27.984 -17.984 1 76.06 64 LEU B CA 1
ATOM 2800 C C . LEU B 1 64 ? 0.211 28.656 -16.859 1 76.06 64 LEU B C 1
ATOM 2802 O O . LEU B 1 64 ? 0.74 28.875 -15.773 1 76.06 64 LEU B O 1
ATOM 2806 N N . TYR B 1 65 ? -0.998 28.984 -17.188 1 80.88 65 TYR B N 1
ATOM 2807 C CA . TYR B 1 65 ? -1.823 29.672 -16.188 1 80.88 65 TYR B CA 1
ATOM 2808 C C . TYR B 1 65 ? -2.107 28.766 -15.008 1 80.88 65 TYR B C 1
ATOM 2810 O O . TYR B 1 65 ? -2.166 29.219 -13.859 1 80.88 65 TYR B O 1
ATOM 2818 N N . TYR B 1 66 ? -2.312 27.531 -15.297 1 81.75 66 TYR B N 1
ATOM 2819 C CA . TYR B 1 66 ? -2.525 26.562 -14.219 1 81.75 66 TYR B CA 1
ATOM 2820 C C . TYR B 1 66 ? -1.355 26.578 -13.242 1 81.75 66 TYR B C 1
ATOM 2822 O O . TYR B 1 66 ? -1.554 26.625 -12.031 1 81.75 66 TYR B O 1
ATOM 2830 N N . LYS B 1 67 ? -0.208 26.609 -13.781 1 73.38 67 LYS B N 1
ATOM 2831 C CA . LYS B 1 67 ? 0.987 26.656 -12.945 1 73.38 67 LYS B CA 1
ATOM 2832 C C . LYS B 1 67 ? 1.019 27.922 -12.094 1 73.38 67 LYS B C 1
ATOM 2834 O O . LYS B 1 67 ? 1.346 27.875 -10.906 1 73.38 67 LYS B O 1
ATOM 2839 N N . GLU B 1 68 ? 0.685 29 -12.719 1 71 68 GLU B N 1
ATOM 2840 C CA . GLU B 1 68 ? 0.666 30.266 -12.008 1 71 68 GLU B CA 1
ATOM 2841 C C . GLU B 1 68 ? -0.436 30.297 -10.953 1 71 68 GLU B C 1
ATOM 2843 O O . GLU B 1 68 ? -0.24 30.828 -9.859 1 71 68 GLU B O 1
ATOM 2848 N N . CYS B 1 69 ? -1.597 29.75 -11.336 1 75.75 69 CYS B N 1
ATOM 2849 C CA . CYS B 1 69 ? -2.686 29.688 -10.367 1 75.75 69 CYS B CA 1
ATOM 2850 C C . CYS B 1 69 ? -2.27 28.891 -9.141 1 75.75 69 CYS B C 1
ATOM 2852 O O . CYS B 1 69 ? -2.551 29.297 -8.008 1 75.75 69 CYS B O 1
ATOM 2854 N N . GLN B 1 70 ? -1.634 27.875 -9.445 1 71.12 70 GLN B N 1
ATOM 2855 C CA . GLN B 1 70 ? -1.163 27.031 -8.344 1 71.12 70 GLN B CA 1
ATOM 2856 C C . GLN B 1 70 ? -0.223 27.812 -7.43 1 71.12 70 GLN B C 1
ATOM 2858 O O . GLN B 1 70 ? -0.35 27.75 -6.203 1 71.12 70 GLN B O 1
ATOM 2863 N N . ARG B 1 71 ? 0.669 28.547 -7.996 1 64.25 71 ARG B N 1
ATOM 2864 C CA . ARG B 1 71 ? 1.615 29.375 -7.246 1 64.25 71 ARG B CA 1
ATOM 2865 C C . ARG B 1 71 ? 0.89 30.438 -6.426 1 64.25 71 ARG B C 1
ATOM 2867 O O . ARG B 1 71 ? 1.181 30.625 -5.242 1 64.25 71 ARG B O 1
ATOM 2874 N N . ILE B 1 72 ? 0.017 31.109 -7.035 1 63.53 72 ILE B N 1
ATOM 2875 C CA . ILE B 1 72 ? -0.717 32.188 -6.387 1 63.53 72 ILE B CA 1
ATOM 2876 C C . ILE B 1 72 ? -1.561 31.625 -5.246 1 63.53 72 ILE B C 1
ATOM 2878 O O . ILE B 1 72 ? -1.604 32.219 -4.156 1 63.53 72 ILE B O 1
ATOM 2882 N N . LEU B 1 73 ? -2.197 30.609 -5.543 1 65 73 LEU B N 1
ATOM 2883 C CA . LEU B 1 73 ? -3.004 30 -4.496 1 65 73 LEU B CA 1
ATOM 2884 C C . LEU B 1 73 ? -2.133 29.578 -3.316 1 65 73 LEU B C 1
ATOM 2886 O O . LEU B 1 73 ? -2.535 29.703 -2.16 1 65 73 LEU B O 1
ATOM 2890 N N . GLU B 1 74 ? -1.063 29.234 -3.678 1 61.19 74 GLU B N 1
ATOM 2891 C CA . GLU B 1 74 ? -0.082 28.906 -2.648 1 61.19 74 GLU B CA 1
ATOM 2892 C C . GLU B 1 74 ? 0.348 30.156 -1.878 1 61.19 74 GLU B C 1
ATOM 2894 O O . GLU B 1 74 ? 0.483 30.125 -0.653 1 61.19 74 GLU B O 1
ATOM 2899 N N . ASP B 1 75 ? 0.617 31.188 -2.59 1 59.25 75 ASP B N 1
ATOM 2900 C CA . ASP B 1 75 ? 1 32.469 -1.976 1 59.25 75 ASP B CA 1
ATOM 2901 C C . ASP B 1 75 ? -0.107 32.969 -1.065 1 59.25 75 ASP B C 1
ATOM 2903 O O . ASP B 1 75 ? 0.168 33.5 0.014 1 59.25 75 ASP B O 1
ATOM 2907 N N . LEU B 1 76 ? -1.253 32.906 -1.51 1 56.09 76 LEU B N 1
ATOM 2908 C CA . LEU B 1 76 ? -2.385 33.344 -0.695 1 56.09 76 LEU B CA 1
ATOM 2909 C C . LEU B 1 76 ? -2.492 32.5 0.57 1 56.09 76 LEU B C 1
ATOM 2911 O O . LEU B 1 76 ? -2.738 33.031 1.656 1 56.09 76 LEU B O 1
ATOM 2915 N N . ALA B 1 77 ? -2.418 31.266 0.335 1 57.44 77 ALA B N 1
ATOM 2916 C CA . ALA B 1 77 ? -2.393 30.375 1.501 1 57.44 77 ALA B CA 1
ATOM 2917 C C . ALA B 1 77 ? -1.289 30.797 2.473 1 57.44 77 ALA B C 1
ATOM 2919 O O . ALA B 1 77 ? -1.498 30.797 3.688 1 57.44 77 ALA B O 1
ATOM 2920 N N . ASN B 1 78 ? -0.273 31.156 1.843 1 54.94 78 ASN B N 1
ATOM 2921 C CA . ASN B 1 78 ? 0.857 31.625 2.635 1 54.94 78 ASN B CA 1
ATOM 2922 C C . ASN B 1 78 ? 0.519 32.906 3.377 1 54.94 78 ASN B C 1
ATOM 2924 O O . ASN B 1 78 ? 0.912 33.094 4.531 1 54.94 78 ASN B O 1
ATOM 2928 N N . ALA B 1 79 ? -0.072 33.781 2.713 1 55.94 79 ALA B N 1
ATOM 2929 C CA . ALA B 1 79 ? -0.476 35.062 3.334 1 55.94 79 ALA B CA 1
ATOM 2930 C C . ALA B 1 79 ? -1.434 34.812 4.496 1 55.94 79 ALA B C 1
ATOM 2932 O O . ALA B 1 79 ? -1.329 35.438 5.543 1 55.94 79 ALA B O 1
ATOM 2933 N N . GLU B 1 80 ? -2.385 34 4.242 1 54.22 80 GLU B N 1
ATOM 2934 C CA . GLU B 1 80 ? -3.291 33.625 5.328 1 54.22 80 GLU B CA 1
ATOM 2935 C C . GLU B 1 80 ? -2.529 33.031 6.508 1 54.22 80 GLU B C 1
ATOM 2937 O O . GLU B 1 80 ? -2.852 33.312 7.664 1 54.22 80 GLU B O 1
ATOM 2942 N N . ASN B 1 81 ? -1.628 32.281 6.09 1 52.09 81 ASN B N 1
ATOM 2943 C CA . ASN B 1 81 ? -0.747 31.688 7.082 1 52.09 81 ASN B CA 1
ATOM 2944 C C . ASN B 1 81 ? -0.008 32.75 7.895 1 52.09 81 ASN B C 1
ATOM 2946 O O . ASN B 1 81 ? 0.201 32.594 9.094 1 52.09 81 ASN B O 1
ATOM 2950 N N . LEU B 1 82 ? 0.349 33.75 7.199 1 51.5 82 LEU B N 1
ATOM 2951 C CA . LEU B 1 82 ? 0.991 34.875 7.898 1 51.5 82 LEU B CA 1
ATOM 2952 C C . LEU B 1 82 ? 0.083 35.406 8.992 1 51.5 82 LEU B C 1
ATOM 2954 O O . LEU B 1 82 ? 0.549 35.75 10.086 1 51.5 82 LEU B O 1
ATOM 2958 N N . ILE B 1 83 ? -1.104 35.562 8.688 1 50.88 83 ILE B N 1
ATOM 2959 C CA . ILE B 1 83 ? -2.031 36.062 9.695 1 50.88 83 ILE B CA 1
ATOM 2960 C C . ILE B 1 83 ? -2.125 35.062 10.844 1 50.88 83 ILE B C 1
ATOM 2962 O O . ILE B 1 83 ? -2.182 35.438 12.016 1 50.88 83 ILE B O 1
ATOM 2966 N N . GLN B 1 84 ? -2.182 33.781 10.469 1 52.91 84 GLN B N 1
ATOM 2967 C CA . GLN B 1 84 ? -2.225 32.75 11.5 1 52.91 84 GLN B CA 1
ATOM 2968 C C . GLN B 1 84 ? -0.965 32.781 12.359 1 52.91 84 GLN B C 1
ATOM 2970 O O . GLN B 1 84 ? -1.019 32.5 13.555 1 52.91 84 GLN B O 1
ATOM 2975 N N . THR B 1 85 ? 0.074 33.062 11.695 1 51.94 85 THR B N 1
ATOM 2976 C CA . THR B 1 85 ? 1.328 33.219 12.43 1 51.94 85 THR B CA 1
ATOM 2977 C C . THR B 1 85 ? 1.198 34.312 13.492 1 51.94 85 THR B C 1
ATOM 2979 O O . THR B 1 85 ? 1.761 34.188 14.578 1 51.94 85 THR B O 1
ATOM 2982 N N . LEU B 1 86 ? 0.481 35.281 13.18 1 51 86 LEU B N 1
ATOM 2983 C CA . LEU B 1 86 ? 0.28 36.344 14.18 1 51 86 LEU B CA 1
ATOM 2984 C C . LEU B 1 86 ? -0.488 35.812 15.383 1 51 86 LEU B C 1
ATOM 2986 O O . LEU B 1 86 ? -0.209 36.188 16.516 1 51 86 LEU B O 1
ATOM 2990 N N . GLU B 1 87 ? -1.397 34.906 15.133 1 55.53 87 GLU B N 1
ATOM 2991 C CA . GLU B 1 87 ? -2.121 34.344 16.266 1 55.53 87 GLU B CA 1
ATOM 2992 C C . GLU B 1 87 ? -1.391 33.125 16.828 1 55.53 87 GLU B C 1
ATOM 2994 O O . GLU B 1 87 ? -1.756 32.594 17.875 1 55.53 87 GLU B O 1
ATOM 2999 N N . ASN B 1 88 ? -0.294 32.75 16.344 1 63.59 88 ASN B N 1
ATOM 3000 C CA . ASN B 1 88 ? 0.609 31.672 16.75 1 63.59 88 ASN B CA 1
ATOM 3001 C C . ASN B 1 88 ? -0.137 30.359 16.969 1 63.59 88 ASN B C 1
ATOM 3003 O O . ASN B 1 88 ? 0.122 29.656 17.938 1 63.59 88 ASN B O 1
ATOM 3007 N N . SER B 1 89 ? -1.41 30.219 16.359 1 80 89 SER B N 1
ATOM 3008 C CA . SER B 1 89 ? -2.148 28.969 16.5 1 80 89 SER B CA 1
ATOM 3009 C C . SER B 1 89 ? -2.283 28.25 15.156 1 80 89 SER B C 1
ATOM 3011 O O . SER B 1 89 ? -3.205 28.531 14.391 1 80 89 SER B O 1
ATOM 3013 N N . PRO B 1 90 ? -1.373 27.344 14.914 1 85.62 90 PRO B N 1
ATOM 3014 C CA . PRO B 1 90 ? -1.432 26.625 13.641 1 85.62 90 PRO B CA 1
ATOM 3015 C C . PRO B 1 90 ? -2.727 25.828 13.469 1 85.62 90 PRO B C 1
ATOM 3017 O O . PRO B 1 90 ? -3.182 25.172 14.406 1 85.62 90 PRO B O 1
ATOM 3020 N N . LYS B 1 91 ? -3.359 26.047 12.312 1 86.75 91 LYS B N 1
ATOM 3021 C CA . LYS B 1 91 ? -4.598 25.344 12 1 86.75 91 LYS B CA 1
ATOM 3022 C C . LYS B 1 91 ? -4.66 24.953 10.523 1 86.75 91 LYS B C 1
ATOM 3024 O O . LYS B 1 91 ? -4.004 25.578 9.688 1 86.75 91 LYS B O 1
ATOM 3029 N N . GLY B 1 92 ? -5.363 23.859 10.266 1 91.06 92 GLY B N 1
ATOM 3030 C CA . GLY B 1 92 ? -5.578 23.453 8.883 1 91.06 92 GLY B CA 1
ATOM 3031 C C . GLY B 1 92 ? -5.207 22 8.617 1 91.06 92 GLY B C 1
ATOM 3032 O O . GLY B 1 92 ? -5.254 21.172 9.523 1 91.06 92 GLY B O 1
ATOM 3033 N N . VAL B 1 93 ? -5.008 21.75 7.312 1 92.5 93 VAL B N 1
ATOM 3034 C CA . VAL B 1 93 ? -4.719 20.391 6.898 1 92.5 93 VAL B CA 1
ATOM 3035 C C . VAL B 1 93 ? -3.326 20.312 6.277 1 92.5 93 VAL B C 1
ATOM 3037 O O . VAL B 1 93 ? -2.988 21.109 5.402 1 92.5 93 VAL B O 1
ATOM 3040 N N . VAL B 1 94 ? -2.541 19.453 6.793 1 94.75 94 VAL B N 1
ATOM 3041 C CA . VAL B 1 94 ? -1.238 19.172 6.199 1 94.75 94 VAL B CA 1
ATOM 3042 C C . VAL B 1 94 ? -1.326 17.906 5.328 1 94.75 94 VAL B C 1
ATOM 3044 O O . VAL B 1 94 ? -1.804 16.875 5.777 1 94.75 94 VAL B O 1
ATOM 3047 N N . LYS B 1 95 ? -0.864 18.047 4.102 1 94 95 LYS B N 1
ATOM 3048 C CA . LYS B 1 95 ? -0.854 16.906 3.176 1 94 95 LYS B CA 1
ATOM 3049 C C . LYS B 1 95 ? 0.563 16.391 2.969 1 94 95 LYS B C 1
ATOM 3051 O O . LYS B 1 95 ? 1.465 17.141 2.598 1 94 95 LYS B O 1
ATOM 3056 N N . ILE B 1 96 ? 0.693 15.047 3.195 1 95.62 96 ILE B N 1
ATOM 3057 C CA . ILE B 1 96 ? 2.039 14.492 3.078 1 95.62 96 ILE B CA 1
ATOM 3058 C C . ILE B 1 96 ? 1.991 13.18 2.299 1 95.62 96 ILE B C 1
ATOM 3060 O O . ILE B 1 96 ? 1.081 12.367 2.492 1 95.62 96 ILE B O 1
ATOM 3064 N N . ASN B 1 97 ? 2.939 13.008 1.423 1 94.12 97 ASN B N 1
ATOM 3065 C CA . ASN B 1 97 ? 3.164 11.766 0.691 1 94.12 97 ASN B CA 1
ATOM 3066 C C . ASN B 1 97 ? 4.41 11.039 1.19 1 94.12 97 ASN B C 1
ATOM 3068 O O . ASN B 1 97 ? 5.434 11.664 1.465 1 94.12 97 ASN B O 1
ATOM 3072 N N . CYS B 1 98 ? 4.254 9.75 1.268 1 94.5 98 CYS B N 1
ATOM 3073 C CA . CYS B 1 98 ? 5.336 8.961 1.843 1 94.5 98 CYS B CA 1
ATOM 3074 C C . CYS B 1 98 ? 5.359 7.555 1.248 1 94.5 98 CYS B C 1
ATOM 3076 O O . CYS B 1 98 ? 4.312 6.992 0.931 1 94.5 98 CYS B O 1
ATOM 3078 N N . PRO B 1 99 ? 6.625 6.984 1.076 1 93.25 99 PRO B N 1
ATOM 3079 C CA . PRO B 1 99 ? 6.676 5.566 0.704 1 93.25 99 PRO B CA 1
ATOM 3080 C C . PRO B 1 99 ? 5.957 4.668 1.705 1 93.25 99 PRO B C 1
ATOM 3082 O O . PRO B 1 99 ? 5.957 4.949 2.906 1 93.25 99 PRO B O 1
ATOM 3085 N N . VAL B 1 100 ? 5.527 3.527 1.245 1 94.25 100 VAL B N 1
ATOM 3086 C CA . VAL B 1 100 ? 4.562 2.703 1.967 1 94.25 100 VAL B CA 1
ATOM 3087 C C . VAL B 1 100 ? 5.195 2.178 3.254 1 94.25 100 VAL B C 1
ATOM 3089 O O . VAL B 1 100 ? 4.672 2.404 4.348 1 94.25 100 VAL B O 1
ATOM 3092 N N . THR B 1 101 ? 6.324 1.527 3.16 1 94.88 101 THR B N 1
ATOM 3093 C CA . THR B 1 101 ? 6.93 0.887 4.324 1 94.88 101 THR B CA 1
ATOM 3094 C C . THR B 1 101 ? 7.34 1.928 5.363 1 94.88 101 THR B C 1
ATOM 3096 O O . THR B 1 101 ? 7.023 1.788 6.547 1 94.88 101 THR B O 1
ATOM 3099 N N . TYR B 1 102 ? 7.98 2.955 4.926 1 94.81 102 TYR B N 1
ATOM 3100 C CA . TYR B 1 102 ? 8.391 4.004 5.855 1 94.81 102 TYR B CA 1
ATOM 3101 C C . TYR B 1 102 ? 7.18 4.691 6.469 1 94.81 102 TYR B C 1
ATOM 3103 O O . TYR B 1 102 ? 7.172 5.004 7.664 1 94.81 102 TYR B O 1
ATOM 3111 N N . GLY B 1 103 ? 6.227 4.934 5.676 1 96.19 103 GLY B N 1
ATOM 3112 C CA . GLY B 1 103 ? 4.996 5.547 6.148 1 96.19 103 GLY B CA 1
ATOM 3113 C C . GLY B 1 103 ? 4.312 4.746 7.242 1 96.19 103 GLY B C 1
ATOM 3114 O O . GLY B 1 103 ? 3.908 5.305 8.266 1 96.19 103 GLY B O 1
ATOM 3115 N N . ASN B 1 104 ? 4.227 3.504 7.027 1 95.62 104 ASN B N 1
ATOM 3116 C CA . ASN B 1 104 ? 3.543 2.643 7.984 1 95.62 104 ASN B CA 1
ATOM 3117 C C . ASN B 1 104 ? 4.363 2.461 9.258 1 95.62 104 ASN B C 1
ATOM 3119 O O . ASN B 1 104 ? 3.824 2.531 10.367 1 95.62 104 ASN B O 1
ATOM 3123 N N . LYS B 1 105 ? 5.617 2.301 9.109 1 95.25 105 LYS B N 1
ATOM 3124 C CA . LYS B 1 105 ? 6.434 1.844 10.227 1 95.25 105 LYS B CA 1
ATOM 3125 C C . LYS B 1 105 ? 6.953 3.021 11.047 1 95.25 105 LYS B C 1
ATOM 3127 O O . LYS B 1 105 ? 7.176 2.896 12.258 1 95.25 105 LYS B O 1
ATOM 3132 N N . VAL B 1 106 ? 7.117 4.137 10.391 1 95.25 106 VAL B N 1
ATOM 3133 C CA . VAL B 1 106 ? 7.781 5.23 11.086 1 95.25 106 VAL B CA 1
ATOM 3134 C C . VAL B 1 106 ? 6.859 6.445 11.141 1 95.25 106 VAL B C 1
ATOM 3136 O O . VAL B 1 106 ? 6.559 6.957 12.227 1 95.25 106 VAL B O 1
ATOM 3139 N N . LEU B 1 107 ? 6.324 6.852 10.047 1 96.81 107 LEU B N 1
ATOM 3140 C CA . LEU B 1 107 ? 5.625 8.125 9.984 1 96.81 107 LEU B CA 1
ATOM 3141 C C . LEU B 1 107 ? 4.254 8.031 10.641 1 96.81 107 LEU B C 1
ATOM 3143 O O . LEU B 1 107 ? 3.814 8.969 11.312 1 96.81 107 LEU B O 1
ATOM 3147 N N . ALA B 1 108 ? 3.576 6.945 10.461 1 96.5 108 ALA B N 1
ATOM 3148 C CA . ALA B 1 108 ? 2.217 6.801 10.977 1 96.5 108 ALA B CA 1
ATOM 3149 C C . ALA B 1 108 ? 2.184 6.965 12.492 1 96.5 108 ALA B C 1
ATOM 3151 O O . ALA B 1 108 ? 1.409 7.766 13.016 1 96.5 108 ALA B O 1
ATOM 3152 N N . PRO B 1 109 ? 3.061 6.332 13.234 1 95.12 109 PRO B N 1
ATOM 3153 C CA . PRO B 1 109 ? 3.088 6.551 14.688 1 95.12 109 PRO B CA 1
ATOM 3154 C C . PRO B 1 109 ? 3.418 7.992 15.055 1 95.12 109 PRO B C 1
ATOM 3156 O O . PRO B 1 109 ? 2.848 8.539 16.016 1 95.12 109 PRO B O 1
ATOM 3159 N N . LEU B 1 110 ? 4.262 8.547 14.32 1 96.25 110 LEU B N 1
ATOM 3160 C CA . LEU B 1 110 ? 4.629 9.93 14.594 1 96.25 110 LEU B CA 1
ATOM 3161 C C . LEU B 1 110 ? 3.445 10.867 14.352 1 96.25 110 LEU B C 1
ATOM 3163 O O . LEU B 1 110 ? 3.221 11.805 15.117 1 96.25 110 LEU B O 1
ATOM 3167 N N . ILE B 1 111 ? 2.738 10.609 13.305 1 97.19 111 ILE B N 1
ATOM 3168 C CA . ILE B 1 111 ? 1.588 11.445 12.977 1 97.19 111 ILE B CA 1
ATOM 3169 C C . ILE B 1 111 ? 0.524 11.305 14.062 1 97.19 111 ILE B C 1
ATOM 3171 O O . ILE B 1 111 ? -0.123 12.289 14.438 1 97.19 111 ILE B O 1
ATOM 3175 N N . ALA B 1 112 ? 0.338 10.117 14.531 1 95.31 112 ALA B N 1
ATOM 3176 C CA . ALA B 1 112 ? -0.603 9.914 15.633 1 95.31 112 ALA B CA 1
ATOM 3177 C C . ALA B 1 112 ? -0.242 10.781 16.828 1 95.31 112 ALA B C 1
ATOM 3179 O O . ALA B 1 112 ? -1.105 11.445 17.406 1 95.31 112 ALA B O 1
ATOM 3180 N N . ASP B 1 113 ? 1.009 10.836 17.156 1 95.06 113 ASP B N 1
ATOM 3181 C CA . ASP B 1 113 ? 1.491 11.672 18.25 1 95.06 113 ASP B CA 1
ATOM 3182 C C . ASP B 1 113 ? 1.282 13.156 17.938 1 95.06 113 ASP B C 1
ATOM 3184 O O . ASP B 1 113 ? 0.887 13.922 18.812 1 95.06 113 ASP B O 1
ATOM 3188 N N . PHE B 1 114 ? 1.581 13.508 16.75 1 96.88 114 PHE B N 1
ATOM 3189 C CA . PHE B 1 114 ? 1.426 14.891 16.312 1 96.88 114 PHE B CA 1
ATOM 3190 C C . PHE B 1 114 ? -0.017 15.352 16.484 1 96.88 114 PHE B C 1
ATOM 3192 O O . PHE B 1 114 ? -0.268 16.453 17 1 96.88 114 PHE B O 1
ATOM 3199 N N . LEU B 1 115 ? -0.921 14.5 16.078 1 96.25 115 LEU B N 1
ATOM 3200 C CA . LEU B 1 115 ? -2.342 14.828 16.141 1 96.25 115 LEU B CA 1
ATOM 3201 C C . LEU B 1 115 ? -2.787 15.016 17.594 1 96.25 115 LEU B C 1
ATOM 3203 O O . LEU B 1 115 ? -3.643 15.859 17.875 1 96.25 115 LEU B O 1
ATOM 3207 N N . ALA B 1 116 ? -2.244 14.289 18.453 1 92.94 116 ALA B N 1
ATOM 3208 C CA . ALA B 1 116 ? -2.566 14.406 19.859 1 92.94 116 ALA B CA 1
ATOM 3209 C C . ALA B 1 116 ? -2.105 15.75 20.422 1 92.94 116 ALA B C 1
ATOM 3211 O O . ALA B 1 116 ? -2.775 16.328 21.281 1 92.94 116 ALA B O 1
ATOM 3212 N N . GLN B 1 117 ? -1.028 16.266 19.891 1 93.62 117 GLN B N 1
ATOM 3213 C CA . GLN B 1 117 ? -0.417 17.484 20.406 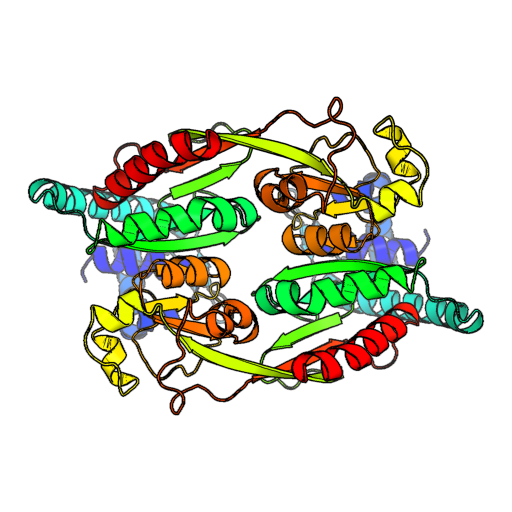1 93.62 117 GLN B CA 1
ATOM 3214 C C . GLN B 1 117 ? -0.971 18.719 19.703 1 93.62 117 GLN B C 1
ATOM 3216 O O . GLN B 1 117 ? -0.856 19.844 20.203 1 93.62 117 GLN B O 1
ATOM 3221 N N . HIS B 1 118 ? -1.521 18.484 18.578 1 94.38 118 HIS B N 1
ATOM 3222 C CA . HIS B 1 118 ? -2.004 19.609 17.781 1 94.38 118 HIS B CA 1
ATOM 3223 C C . HIS B 1 118 ? -3.449 19.406 17.344 1 94.38 118 HIS B C 1
ATOM 3225 O O . HIS B 1 118 ? -3.717 19.109 16.172 1 94.38 118 HIS B O 1
ATOM 3231 N N . PRO B 1 119 ? -4.375 19.734 18.188 1 90.94 119 PRO B N 1
ATOM 3232 C CA . PRO B 1 119 ? -5.785 19.406 17.953 1 90.94 119 PRO B CA 1
ATOM 3233 C C . PRO B 1 119 ? -6.387 20.203 16.797 1 90.94 119 PRO B C 1
ATOM 3235 O O . PRO B 1 119 ? -7.445 19.844 16.281 1 90.94 119 PRO B O 1
ATOM 3238 N N . ASN B 1 120 ? -5.707 21.266 16.344 1 90.5 120 ASN B N 1
ATOM 3239 C CA . ASN B 1 120 ? -6.297 22.109 15.312 1 90.5 120 ASN B CA 1
ATOM 3240 C C . ASN B 1 120 ? -5.672 21.859 13.945 1 90.5 120 ASN B C 1
ATOM 3242 O O . ASN B 1 120 ? -5.953 22.578 12.984 1 90.5 120 ASN B O 1
ATOM 3246 N N . ILE B 1 121 ? -4.805 20.906 13.883 1 93.38 121 ILE B N 1
ATOM 3247 C CA . ILE B 1 121 ? -4.203 20.516 12.609 1 93.38 121 ILE B CA 1
ATOM 3248 C C . ILE B 1 121 ? -4.664 19.109 12.227 1 93.38 121 ILE B C 1
ATOM 3250 O O . ILE B 1 121 ? -4.598 18.188 13.047 1 93.38 121 ILE B O 1
ATOM 3254 N N . ASN B 1 122 ? -5.234 18.984 11.078 1 95.19 122 ASN B N 1
ATOM 3255 C CA . ASN B 1 122 ? -5.535 17.672 10.5 1 95.19 122 ASN B CA 1
ATOM 3256 C C . ASN B 1 122 ? -4.48 17.25 9.484 1 95.19 122 ASN B C 1
ATOM 3258 O O . ASN B 1 122 ? -3.727 18.094 8.984 1 95.19 122 ASN B O 1
ATOM 3262 N N . VAL B 1 123 ? -4.398 15.969 9.227 1 97.19 123 VAL B N 1
ATOM 3263 C CA . VAL B 1 123 ? -3.375 15.477 8.312 1 97.19 123 VAL B CA 1
ATOM 3264 C C . VAL B 1 123 ? -4.02 14.586 7.246 1 97.19 123 VAL B C 1
ATOM 3266 O O . VAL B 1 123 ? -4.914 13.797 7.551 1 97.19 123 VAL B O 1
ATOM 3269 N N . GLU B 1 124 ? -3.619 14.75 6.039 1 95.44 124 GLU B N 1
ATOM 3270 C CA . GLU B 1 124 ? -3.869 13.812 4.941 1 95.44 124 GLU B CA 1
ATOM 3271 C C . GLU B 1 124 ? -2.58 13.141 4.492 1 95.44 124 GLU B C 1
ATOM 3273 O O . GLU B 1 124 ? -1.672 13.797 3.979 1 95.44 124 GLU B O 1
ATOM 3278 N N . MET B 1 125 ? -2.557 11.859 4.699 1 95.81 125 MET B N 1
ATOM 3279 C CA . MET B 1 125 ? -1.351 11.094 4.402 1 95.81 125 MET B CA 1
ATOM 3280 C C . MET B 1 125 ? -1.604 10.102 3.275 1 95.81 125 MET B C 1
ATOM 3282 O O . MET B 1 125 ? -2.479 9.242 3.389 1 95.81 125 MET B O 1
ATOM 3286 N N . GLU B 1 126 ? -0.839 10.234 2.256 1 93.44 126 GLU B N 1
ATOM 3287 C CA . GLU B 1 126 ? -0.91 9.297 1.139 1 93.44 126 GLU B CA 1
ATOM 3288 C C . GLU B 1 126 ? 0.352 8.445 1.053 1 93.44 126 GLU B C 1
ATOM 3290 O O . GLU B 1 126 ? 1.465 8.977 1.028 1 93.44 126 GLU B O 1
ATOM 3295 N N . LEU B 1 127 ? 0.114 7.145 1.028 1 93.25 127 LEU B N 1
ATOM 3296 C CA . LEU B 1 127 ? 1.233 6.227 0.853 1 93.25 127 LEU B CA 1
ATOM 3297 C C . LEU B 1 127 ? 1.274 5.684 -0.573 1 93.25 127 LEU B C 1
ATOM 3299 O O . LEU B 1 127 ? 0.263 5.203 -1.088 1 93.25 127 LEU B O 1
ATOM 3303 N N . SER B 1 128 ? 2.453 5.82 -1.165 1 88.75 128 SER B N 1
ATOM 3304 C CA . SER B 1 128 ? 2.66 5.285 -2.506 1 88.75 128 SER B CA 1
ATOM 3305 C C . SER B 1 128 ? 4.145 5.102 -2.805 1 88.75 128 SER B C 1
ATOM 3307 O O . SER B 1 128 ? 4.965 5.941 -2.436 1 88.75 128 SER B O 1
ATOM 3309 N N . ASN B 1 129 ? 4.43 3.99 -3.471 1 85.5 129 ASN B N 1
ATOM 3310 C CA . ASN B 1 129 ? 5.812 3.754 -3.875 1 85.5 129 ASN B CA 1
ATOM 3311 C C . ASN B 1 129 ? 6.098 4.336 -5.258 1 85.5 129 ASN B C 1
ATOM 3313 O O . ASN B 1 129 ? 7.223 4.242 -5.75 1 85.5 129 ASN B O 1
ATOM 3317 N N . GLU B 1 130 ? 5.141 4.945 -5.801 1 75.5 130 GLU B N 1
ATOM 3318 C CA . GLU B 1 130 ? 5.324 5.547 -7.121 1 75.5 130 GLU B CA 1
ATOM 3319 C C . GLU B 1 130 ? 6.082 6.867 -7.027 1 75.5 130 GLU B C 1
ATOM 3321 O O . GLU B 1 130 ? 6.004 7.562 -6.012 1 75.5 130 GLU B O 1
ATOM 3326 N N . LEU B 1 131 ? 6.832 7.086 -8.125 1 68.5 131 LEU B N 1
ATOM 3327 C CA . LEU B 1 131 ? 7.484 8.391 -8.188 1 68.5 131 LEU B CA 1
ATOM 3328 C C . LEU B 1 131 ? 6.477 9.484 -8.492 1 68.5 131 LEU B C 1
ATOM 3330 O O . LEU B 1 131 ? 5.742 9.406 -9.477 1 68.5 131 LEU B O 1
ATOM 3334 N N . ILE B 1 132 ? 6.371 10.312 -7.562 1 70.19 132 ILE B N 1
ATOM 3335 C CA . ILE B 1 132 ? 5.441 11.422 -7.75 1 70.19 132 ILE B CA 1
ATOM 3336 C C . ILE B 1 132 ? 6.211 12.68 -8.141 1 70.19 132 ILE B C 1
ATOM 3338 O O . ILE B 1 132 ? 7.281 12.961 -7.59 1 70.19 132 ILE B O 1
ATOM 3342 N N . ASP B 1 133 ? 5.668 13.297 -9.141 1 67.94 133 ASP B N 1
ATOM 3343 C CA . ASP B 1 133 ? 6.219 14.594 -9.508 1 67.94 133 ASP B CA 1
ATOM 3344 C C . ASP B 1 133 ? 5.875 15.656 -8.453 1 67.94 133 ASP B C 1
ATOM 3346 O O . ASP B 1 133 ? 4.703 15.992 -8.266 1 67.94 133 ASP B O 1
ATOM 3350 N N . PRO B 1 134 ? 6.895 16.078 -7.871 1 67.94 134 PRO B N 1
ATOM 3351 C CA . PRO B 1 134 ? 6.645 17.062 -6.812 1 67.94 134 PRO B CA 1
ATOM 3352 C C . PRO B 1 134 ? 5.902 18.297 -7.316 1 67.94 134 PRO B C 1
ATOM 3354 O O . PRO B 1 134 ? 5.277 19 -6.523 1 67.94 134 PRO B O 1
ATOM 3357 N N . HIS B 1 135 ? 6.051 18.531 -8.57 1 64.88 135 HIS B N 1
ATOM 3358 C CA . HIS B 1 135 ? 5.438 19.734 -9.125 1 64.88 135 HIS B CA 1
ATOM 3359 C C . HIS B 1 135 ? 3.971 19.484 -9.469 1 64.88 135 HIS B C 1
ATOM 3361 O O . HIS B 1 135 ? 3.209 20.438 -9.656 1 64.88 135 HIS B O 1
ATOM 3367 N N . LEU B 1 136 ? 3.637 18.234 -9.445 1 64.69 136 LEU B N 1
ATOM 3368 C CA . LEU B 1 136 ? 2.271 17.891 -9.844 1 64.69 136 LEU B CA 1
ATOM 3369 C C . LEU B 1 136 ? 1.473 17.375 -8.656 1 64.69 136 LEU B C 1
ATOM 3371 O O . LEU B 1 136 ? 0.251 17.234 -8.734 1 64.69 136 LEU B O 1
ATOM 3375 N N . THR B 1 137 ? 2.217 17.312 -7.629 1 72.56 137 THR B N 1
ATOM 3376 C CA . THR B 1 137 ? 1.546 16.75 -6.469 1 72.56 137 THR B CA 1
ATOM 3377 C C . THR B 1 137 ? 0.839 17.828 -5.664 1 72.56 137 THR B C 1
ATOM 3379 O O . THR B 1 137 ? 1.286 18.984 -5.633 1 72.56 137 THR B O 1
ATOM 3382 N N . ASP B 1 138 ? -0.326 17.438 -5.055 1 77 138 ASP B N 1
ATOM 3383 C CA . ASP B 1 138 ? -1.029 18.344 -4.152 1 77 138 ASP B CA 1
ATOM 3384 C C . ASP B 1 138 ? -0.503 18.219 -2.725 1 77 138 ASP B C 1
ATOM 3386 O O . ASP B 1 138 ? -1.011 18.875 -1.811 1 77 138 ASP B O 1
ATOM 3390 N N . ALA B 1 139 ? 0.501 17.5 -2.596 1 89.06 139 ALA B N 1
ATOM 3391 C CA . ALA B 1 139 ? 1.085 17.328 -1.269 1 89.06 139 ALA B CA 1
ATOM 3392 C C . ALA B 1 139 ? 1.876 18.562 -0.851 1 89.06 139 ALA B C 1
ATOM 3394 O O . ALA B 1 139 ? 2.555 19.188 -1.674 1 89.06 139 ALA B O 1
ATOM 3395 N N . ASP B 1 140 ? 1.7 18.922 0.422 1 90.5 140 ASP B N 1
ATOM 3396 C CA . ASP B 1 140 ? 2.502 20 0.982 1 90.5 140 ASP B CA 1
ATOM 3397 C C . ASP B 1 140 ? 3.959 19.578 1.149 1 90.5 140 ASP B C 1
ATOM 3399 O O . ASP B 1 140 ? 4.867 20.391 1.021 1 90.5 140 ASP B O 1
ATOM 3403 N N . MET B 1 141 ? 4.09 18.312 1.527 1 93.62 141 MET B N 1
ATOM 3404 C CA . MET B 1 141 ? 5.406 17.734 1.782 1 93.62 141 MET B CA 1
ATOM 3405 C C . MET B 1 141 ? 5.477 16.297 1.285 1 93.62 141 MET B C 1
ATOM 3407 O O . MET B 1 141 ? 4.441 15.656 1.082 1 93.62 141 MET B O 1
ATOM 3411 N N . MET B 1 142 ? 6.742 15.891 1.172 1 93.25 142 MET B N 1
ATOM 3412 C CA . MET B 1 142 ? 6.969 14.508 0.759 1 93.25 142 MET B CA 1
ATOM 3413 C C . MET B 1 142 ? 8.172 13.914 1.485 1 93.25 142 MET B C 1
ATOM 3415 O O . MET B 1 142 ? 9.141 14.625 1.771 1 93.25 142 MET B O 1
ATOM 3419 N N . ILE B 1 143 ? 8.008 12.68 1.734 1 93.94 143 ILE B N 1
ATOM 3420 C CA . ILE B 1 143 ? 9.172 11.914 2.146 1 93.94 143 ILE B CA 1
ATOM 3421 C C . ILE B 1 143 ? 9.695 11.094 0.97 1 93.94 143 ILE B C 1
ATOM 3423 O O . ILE B 1 143 ? 8.922 10.422 0.281 1 93.94 143 ILE B O 1
ATOM 3427 N N . ARG B 1 144 ? 10.992 11.188 0.781 1 91.31 144 ARG B N 1
ATOM 3428 C CA . ARG B 1 144 ? 11.609 10.438 -0.308 1 91.31 144 ARG B CA 1
ATOM 3429 C C . ARG B 1 144 ? 12.844 9.68 0.177 1 91.31 144 ARG B C 1
ATOM 3431 O O . ARG B 1 144 ? 13.562 10.164 1.051 1 91.31 144 ARG B O 1
ATOM 3438 N N . ILE B 1 145 ? 12.977 8.602 -0.464 1 90.62 145 ILE B N 1
ATOM 3439 C CA . ILE B 1 145 ? 14.141 7.766 -0.194 1 90.62 145 ILE B CA 1
ATOM 3440 C C . ILE B 1 145 ? 15.047 7.73 -1.422 1 90.62 145 ILE B C 1
ATOM 3442 O O . ILE B 1 145 ? 14.594 7.426 -2.527 1 90.62 145 ILE B O 1
ATOM 3446 N N . GLY B 1 146 ? 16.281 7.945 -1.202 1 86.75 146 GLY B N 1
ATOM 3447 C CA . GLY B 1 146 ? 17.234 7.949 -2.295 1 86.75 146 GLY B CA 1
ATOM 3448 C C . GLY B 1 146 ? 17.844 9.312 -2.551 1 86.75 146 GLY B C 1
ATOM 3449 O O . GLY B 1 146 ? 17.484 10.297 -1.891 1 86.75 146 GLY B O 1
ATOM 3450 N N . ASN B 1 147 ? 18.719 9.328 -3.508 1 77.56 147 ASN B N 1
ATOM 3451 C CA . ASN B 1 147 ? 19.406 10.57 -3.848 1 77.56 147 ASN B CA 1
ATOM 3452 C C . ASN B 1 147 ? 18.484 11.508 -4.637 1 77.56 147 ASN B C 1
ATOM 3454 O O . ASN B 1 147 ? 17.703 11.062 -5.48 1 77.56 147 ASN B O 1
ATOM 3458 N N . LEU B 1 148 ? 18.469 12.695 -4.148 1 74.62 148 LEU B N 1
ATOM 3459 C CA . LEU B 1 148 ? 17.609 13.695 -4.762 1 74.62 148 LEU B CA 1
ATOM 3460 C C . LEU B 1 148 ? 18.266 14.312 -5.988 1 74.62 148 LEU B C 1
ATOM 3462 O O . LEU B 1 148 ? 19.484 14.547 -5.992 1 74.62 148 LEU B O 1
ATOM 3466 N N . GLU B 1 149 ? 17.516 14.195 -7.07 1 65.94 149 GLU B N 1
ATOM 3467 C CA . GLU B 1 149 ? 18.031 14.992 -8.18 1 65.94 149 GLU B CA 1
ATOM 3468 C C . GLU B 1 149 ? 17.859 16.484 -7.922 1 65.94 149 GLU B C 1
ATOM 3470 O O . GLU B 1 149 ? 17.094 16.875 -7.035 1 65.94 149 GLU B O 1
ATOM 3475 N N . ASP B 1 150 ? 18.672 17.359 -8.641 1 57 150 ASP B N 1
ATOM 3476 C CA . ASP B 1 150 ? 18.672 18.812 -8.5 1 57 150 ASP B CA 1
ATOM 3477 C C . ASP B 1 150 ? 17.25 19.375 -8.555 1 57 150 ASP B C 1
ATOM 3479 O O . ASP B 1 150 ? 16.609 19.359 -9.609 1 57 150 ASP B O 1
ATOM 3483 N N . SER B 1 151 ? 16.625 19.297 -7.324 1 63.06 151 SER B N 1
ATOM 3484 C CA . SER B 1 151 ? 15.266 19.812 -7.375 1 63.06 151 SER B CA 1
ATOM 3485 C C . SER B 1 151 ? 15.148 21.156 -6.656 1 63.06 151 SER B C 1
ATOM 3487 O O . SER B 1 151 ? 16.016 21.516 -5.855 1 63.06 151 SER B O 1
ATOM 3489 N N . ALA B 1 152 ? 14.398 22.047 -7.223 1 73.19 152 ALA B N 1
ATOM 3490 C CA . ALA B 1 152 ? 14.008 23.312 -6.637 1 73.19 152 ALA B CA 1
ATOM 3491 C C . ALA B 1 152 ? 13.312 23.109 -5.293 1 73.19 152 ALA B C 1
ATOM 3493 O O . ALA B 1 152 ? 12.93 24.078 -4.625 1 73.19 152 ALA B O 1
ATOM 3494 N N . LEU B 1 153 ? 13.477 21.875 -4.789 1 83.12 153 LEU B N 1
ATOM 3495 C CA . LEU B 1 153 ? 12.797 21.578 -3.531 1 83.12 153 LEU B CA 1
ATOM 3496 C C . LEU B 1 153 ? 13.758 21.688 -2.354 1 83.12 153 LEU B C 1
ATOM 3498 O O . LEU B 1 153 ? 14.961 21.469 -2.508 1 83.12 153 LEU B O 1
ATOM 3502 N N . VAL B 1 154 ? 13.219 22.141 -1.228 1 88.25 154 VAL B N 1
ATOM 3503 C CA . VAL B 1 154 ? 13.953 22.062 0.029 1 88.25 154 VAL B CA 1
ATOM 3504 C C . VAL B 1 154 ? 13.992 20.625 0.523 1 88.25 154 VAL B C 1
ATOM 3506 O O . VAL B 1 154 ? 12.969 19.938 0.547 1 88.25 154 VAL B O 1
ATOM 3509 N N . ALA B 1 155 ? 15.195 20.219 0.896 1 91.88 155 ALA B N 1
ATOM 3510 C CA . ALA B 1 155 ? 15.383 18.844 1.381 1 91.88 155 ALA B CA 1
ATOM 3511 C C . ALA B 1 155 ? 15.977 18.844 2.785 1 91.88 155 ALA B C 1
ATOM 3513 O O . ALA B 1 155 ? 17.031 19.438 3.023 1 91.88 155 ALA B O 1
ATOM 3514 N N . ARG B 1 156 ? 15.258 18.172 3.691 1 92.62 156 ARG B N 1
ATOM 3515 C CA . ARG B 1 156 ? 15.773 17.984 5.043 1 92.62 156 ARG B CA 1
ATOM 3516 C C . ARG B 1 156 ? 16.047 16.516 5.328 1 92.62 156 ARG B C 1
ATOM 3518 O O . ARG B 1 156 ? 15.172 15.664 5.152 1 92.62 156 ARG B O 1
ATOM 3525 N N . TYR B 1 157 ? 17.234 16.266 5.824 1 93.19 157 TYR B N 1
ATOM 3526 C CA . TYR B 1 157 ? 17.672 14.906 6.078 1 93.19 157 TYR B CA 1
ATOM 3527 C C . TYR B 1 157 ? 17 14.328 7.312 1 93.19 157 TYR B C 1
ATOM 3529 O O . TYR B 1 157 ? 16.969 14.969 8.367 1 93.19 157 TYR B O 1
ATOM 3537 N N . LEU B 1 158 ? 16.438 13.109 7.141 1 94.56 158 LEU B N 1
ATOM 3538 C CA . LEU B 1 158 ? 15.727 12.469 8.25 1 94.56 158 LEU B CA 1
ATOM 3539 C C . LEU B 1 158 ? 16.516 11.266 8.766 1 94.56 158 LEU B C 1
ATOM 3541 O O . LEU B 1 158 ? 16.297 10.82 9.898 1 94.56 158 LEU B O 1
ATOM 3545 N N . GLY B 1 159 ? 17.328 10.68 8 1 92.75 159 GLY B N 1
ATOM 3546 C CA . GLY B 1 159 ? 18.062 9.469 8.352 1 92.75 159 GLY B CA 1
ATOM 3547 C C . GLY B 1 159 ? 18.406 8.609 7.148 1 92.75 159 GLY B C 1
ATOM 3548 O O . GLY B 1 159 ? 18.344 9.078 6.008 1 92.75 159 GLY B O 1
ATOM 3549 N N . ASP B 1 160 ? 18.844 7.367 7.496 1 92.88 160 ASP B N 1
ATOM 3550 C CA . ASP B 1 160 ? 19.266 6.441 6.441 1 92.88 160 ASP B CA 1
ATOM 3551 C C . ASP B 1 160 ? 18.297 5.262 6.344 1 92.88 160 ASP B C 1
ATOM 3553 O O . ASP B 1 160 ? 17.797 4.77 7.363 1 92.88 160 ASP B O 1
ATOM 3557 N N . TYR B 1 161 ? 18.031 4.965 5.145 1 92.56 161 TYR B N 1
ATOM 3558 C CA . TYR B 1 161 ? 17.234 3.783 4.82 1 92.56 161 TYR B CA 1
ATOM 3559 C C . TYR B 1 161 ? 18.141 2.592 4.52 1 92.56 161 TYR B C 1
ATOM 3561 O O . TYR B 1 161 ? 18.766 2.533 3.461 1 92.56 161 TYR B O 1
ATOM 3569 N N . THR B 1 162 ? 18.172 1.604 5.461 1 93.12 162 THR B N 1
ATOM 3570 C CA . THR B 1 162 ? 19.078 0.474 5.355 1 93.12 162 THR B CA 1
ATOM 3571 C C . THR B 1 162 ? 18.344 -0.793 4.953 1 93.12 162 THR B C 1
ATOM 3573 O O . THR B 1 162 ? 17.297 -1.117 5.531 1 93.12 162 THR B O 1
ATOM 3576 N N . LEU B 1 163 ? 18.906 -1.429 3.957 1 93.5 163 LEU B N 1
ATOM 3577 C CA . LEU B 1 163 ? 18.375 -2.717 3.529 1 93.5 163 LEU B CA 1
ATOM 3578 C C . LEU B 1 163 ? 19.234 -3.863 4.043 1 93.5 163 LEU B C 1
ATOM 3580 O O . LEU B 1 163 ? 20.453 -3.707 4.191 1 93.5 163 LEU B O 1
ATOM 3584 N N . ILE B 1 164 ? 18.578 -5.016 4.23 1 95 164 ILE B N 1
ATOM 3585 C CA . ILE B 1 164 ? 19.328 -6.199 4.641 1 95 164 ILE B CA 1
ATOM 3586 C C . ILE B 1 164 ? 18.797 -7.43 3.916 1 95 164 ILE B C 1
ATOM 3588 O O . ILE B 1 164 ? 17.625 -7.473 3.541 1 95 164 ILE B O 1
ATOM 3592 N N . PHE B 1 165 ? 19.688 -8.398 3.771 1 96 165 PHE B N 1
ATOM 3593 C CA . PHE B 1 165 ? 19.266 -9.734 3.361 1 96 165 PHE B CA 1
ATOM 3594 C C . PHE B 1 165 ? 18.812 -10.555 4.566 1 96 165 PHE B C 1
ATOM 3596 O O . PHE B 1 165 ? 19.5 -10.586 5.59 1 96 165 PHE B O 1
ATOM 3603 N N . CYS B 1 166 ? 17.688 -11.219 4.445 1 97.44 166 CYS B N 1
ATOM 3604 C CA . CYS B 1 166 ? 17.281 -12.07 5.559 1 97.44 166 CYS B CA 1
ATOM 3605 C C . CYS B 1 166 ? 16.406 -13.219 5.07 1 97.44 166 CYS B C 1
ATOM 3607 O O . CYS B 1 166 ? 15.875 -13.172 3.957 1 97.44 166 CYS B O 1
ATOM 3609 N N . ALA B 1 167 ? 16.328 -14.211 5.816 1 98.12 167 ALA B N 1
ATOM 3610 C CA . ALA B 1 167 ? 15.523 -15.406 5.598 1 98.12 167 ALA B CA 1
ATOM 3611 C C . ALA B 1 167 ? 15.164 -16.078 6.918 1 98.12 167 ALA B C 1
ATOM 3613 O O . ALA B 1 167 ? 15.734 -15.75 7.965 1 98.12 167 ALA B O 1
ATOM 3614 N N . SER B 1 168 ? 14.203 -16.953 6.82 1 98.44 168 SER B N 1
ATOM 3615 C CA . SER B 1 168 ? 13.836 -17.703 8.023 1 98.44 168 SER B CA 1
ATOM 3616 C C . SER B 1 168 ? 14.906 -18.734 8.391 1 98.44 168 SER B C 1
ATOM 3618 O O . SER B 1 168 ? 15.609 -19.234 7.52 1 98.44 168 SER B O 1
ATOM 3620 N N . PRO B 1 169 ? 15.023 -19.047 9.695 1 98.19 169 PRO B N 1
ATOM 3621 C CA . PRO B 1 169 ? 15.938 -20.109 10.102 1 98.19 169 PRO B CA 1
ATOM 3622 C C . PRO B 1 169 ? 15.641 -21.438 9.414 1 98.19 169 PRO B C 1
ATOM 3624 O O . PRO B 1 169 ? 16.562 -22.172 9.039 1 98.19 169 PRO B O 1
ATOM 3627 N N . ALA B 1 170 ? 14.438 -21.719 9.266 1 96.62 170 ALA B N 1
ATOM 3628 C CA . ALA B 1 170 ? 14.031 -22.953 8.625 1 96.62 170 ALA B CA 1
ATOM 3629 C C . ALA B 1 170 ? 14.547 -23.031 7.191 1 96.62 170 ALA B C 1
ATOM 3631 O O . ALA B 1 170 ? 15.047 -24.062 6.754 1 96.62 170 ALA B O 1
ATOM 3632 N N . TYR B 1 171 ? 14.43 -21.969 6.477 1 97.12 171 TYR B N 1
ATOM 3633 C CA . TYR B 1 171 ? 14.938 -21.938 5.109 1 97.12 171 TYR B CA 1
ATOM 3634 C C . TYR B 1 171 ? 16.438 -22.172 5.086 1 97.12 171 TYR B C 1
ATOM 3636 O O . TYR B 1 171 ? 16.938 -22.953 4.273 1 97.12 171 TYR B O 1
ATOM 3644 N N . LEU B 1 172 ? 17.141 -21.453 5.934 1 97.19 172 LEU B N 1
ATOM 3645 C CA . LEU B 1 172 ? 18.594 -21.516 5.957 1 97.19 172 LEU B CA 1
ATOM 3646 C C . LEU B 1 172 ? 19.062 -22.922 6.348 1 97.19 172 LEU B C 1
ATOM 3648 O O . LEU B 1 172 ? 20.094 -23.391 5.859 1 97.19 172 LEU B O 1
ATOM 3652 N N . ALA B 1 173 ? 18.297 -23.578 7.176 1 96.56 173 ALA B N 1
ATOM 3653 C CA . ALA B 1 173 ? 18.641 -24.922 7.617 1 96.56 173 ALA B CA 1
ATOM 3654 C C . ALA B 1 173 ? 18.406 -25.938 6.504 1 96.56 173 ALA B C 1
ATOM 3656 O O . ALA B 1 173 ? 19.125 -26.953 6.414 1 96.56 173 ALA B O 1
ATOM 3657 N N . ALA B 1 174 ? 17.531 -25.688 5.652 1 95.25 174 ALA B N 1
ATOM 3658 C CA . ALA B 1 174 ? 17.094 -26.672 4.66 1 95.25 174 ALA B CA 1
ATOM 3659 C C . ALA B 1 174 ? 17.828 -26.469 3.332 1 95.25 174 ALA B C 1
ATOM 3661 O O . ALA B 1 174 ? 17.672 -27.266 2.406 1 95.25 174 ALA B O 1
ATOM 3662 N N . ASN B 1 175 ? 18.609 -25.422 3.227 1 95.44 175 ASN B N 1
ATOM 3663 C CA . ASN B 1 175 ? 19.25 -25.094 1.954 1 95.44 175 ASN B CA 1
ATOM 3664 C C . ASN B 1 175 ? 20.75 -24.891 2.117 1 95.44 175 ASN B C 1
ATOM 3666 O O . ASN B 1 175 ? 21.25 -24.844 3.238 1 95.44 175 ASN B O 1
ATOM 3670 N N . ALA B 1 176 ? 21.438 -24.812 0.992 1 93.75 176 ALA B N 1
ATOM 3671 C CA . ALA B 1 176 ? 22.891 -24.625 0.993 1 93.75 176 ALA B CA 1
ATOM 3672 C C . ALA B 1 176 ? 23.266 -23.328 1.688 1 93.75 176 ALA B C 1
ATOM 3674 O O . ALA B 1 176 ? 22.484 -22.375 1.724 1 93.75 176 ALA B O 1
ATOM 3675 N N . LEU B 1 177 ? 24.453 -23.312 2.164 1 94 177 LEU B N 1
ATOM 3676 C CA . LEU B 1 177 ? 24.953 -22.125 2.859 1 94 177 LEU B CA 1
ATOM 3677 C C . LEU B 1 177 ? 25.094 -20.953 1.898 1 94 177 LEU B C 1
ATOM 3679 O O . LEU B 1 177 ? 25.547 -21.125 0.769 1 94 177 LEU B O 1
ATOM 3683 N N . ILE B 1 178 ? 24.672 -19.844 2.383 1 95.38 178 ILE B N 1
ATOM 3684 C CA . ILE B 1 178 ? 24.797 -18.609 1.617 1 95.38 178 ILE B CA 1
ATOM 3685 C C . ILE B 1 178 ? 25.953 -17.781 2.164 1 95.38 178 ILE B C 1
ATOM 3687 O O . ILE B 1 178 ? 25.859 -17.219 3.262 1 95.38 178 ILE B O 1
ATOM 3691 N N . GLN B 1 179 ? 27.016 -17.641 1.401 1 92.62 179 GLN B N 1
ATOM 3692 C CA . GLN B 1 179 ? 28.203 -16.969 1.889 1 92.62 179 GLN B CA 1
ATOM 3693 C C . GLN B 1 179 ? 28.469 -15.672 1.107 1 92.62 179 GLN B C 1
ATOM 3695 O O . GLN B 1 179 ? 29.188 -14.797 1.574 1 92.62 179 GLN B O 1
ATOM 3700 N N . SER B 1 180 ? 27.906 -15.648 -0.068 1 91.56 180 SER B N 1
ATOM 3701 C CA . SER B 1 180 ? 28.062 -14.469 -0.914 1 91.56 180 SER B CA 1
ATOM 3702 C C . SER B 1 180 ? 26.781 -14.203 -1.714 1 91.56 180 SER B C 1
ATOM 3704 O O . SER B 1 180 ? 25.906 -15.062 -1.806 1 91.56 180 SER B O 1
ATOM 3706 N N . VAL B 1 181 ? 26.734 -13.07 -2.316 1 90.81 181 VAL B N 1
ATOM 3707 C CA . VAL B 1 181 ? 25.578 -12.672 -3.102 1 90.81 181 VAL B CA 1
ATOM 3708 C C . VAL B 1 181 ? 25.438 -13.586 -4.316 1 90.81 181 VAL B C 1
ATOM 3710 O O . VAL B 1 181 ? 24.312 -13.898 -4.73 1 90.81 181 VAL B O 1
ATOM 3713 N N . SER B 1 182 ? 26.531 -14.039 -4.832 1 88.38 182 SER B N 1
ATOM 3714 C CA . SER B 1 182 ? 26.5 -14.93 -5.988 1 88.38 182 SER B CA 1
ATOM 3715 C C . SER B 1 182 ? 25.781 -16.234 -5.66 1 88.38 182 SER B C 1
ATOM 3717 O O . SER B 1 182 ? 25.172 -16.859 -6.535 1 88.38 182 SER B O 1
ATOM 3719 N N . ASP B 1 183 ? 25.828 -16.641 -4.391 1 92.12 183 ASP B N 1
ATOM 3720 C CA . ASP B 1 183 ? 25.172 -17.875 -3.961 1 92.12 183 ASP B CA 1
ATOM 3721 C C . ASP B 1 183 ? 23.656 -17.75 -4.102 1 92.12 183 ASP B C 1
ATOM 3723 O O . ASP B 1 183 ? 22.953 -18.766 -4.188 1 92.12 183 ASP B O 1
ATOM 3727 N N . LEU B 1 184 ? 23.141 -16.547 -4.176 1 91.94 184 LEU B N 1
ATOM 3728 C CA . LEU B 1 184 ? 21.703 -16.328 -4.207 1 91.94 184 LEU B CA 1
ATOM 3729 C C . LEU B 1 184 ? 21.094 -16.828 -5.516 1 91.94 184 LEU B C 1
ATOM 3731 O O . LEU B 1 184 ? 19.906 -17.109 -5.586 1 91.94 184 LEU B O 1
ATOM 3735 N N . THR B 1 185 ? 21.859 -16.953 -6.508 1 87.56 185 THR B N 1
ATOM 3736 C CA . THR B 1 185 ? 21.375 -17.453 -7.789 1 87.56 185 THR B CA 1
ATOM 3737 C C . THR B 1 185 ? 20.922 -18.906 -7.672 1 87.56 185 THR B C 1
ATOM 3739 O O . THR B 1 185 ? 20.156 -19.375 -8.516 1 87.56 185 THR B O 1
ATOM 3742 N N . GLN B 1 186 ? 21.375 -19.594 -6.629 1 89.5 186 GLN B N 1
ATOM 3743 C CA . GLN B 1 186 ? 21 -20.984 -6.402 1 89.5 186 GLN B CA 1
ATOM 3744 C C . GLN B 1 186 ? 19.922 -21.094 -5.336 1 89.5 186 GLN B C 1
ATOM 3746 O O . GLN B 1 186 ? 19.594 -22.188 -4.875 1 89.5 186 GLN B O 1
ATOM 3751 N N . HIS B 1 187 ? 19.453 -19.969 -4.957 1 93.44 187 HIS B N 1
ATOM 3752 C CA . HIS B 1 187 ? 18.438 -19.938 -3.904 1 93.44 187 HIS B CA 1
ATOM 3753 C C . HIS B 1 187 ? 17.141 -19.297 -4.402 1 93.44 187 HIS B C 1
ATOM 3755 O O . HIS B 1 187 ? 17.125 -18.688 -5.473 1 93.44 187 HIS B O 1
ATOM 3761 N N . GLN B 1 188 ? 16.125 -19.594 -3.676 1 94.12 188 GLN B N 1
ATOM 3762 C CA . GLN B 1 188 ? 14.859 -18.906 -3.918 1 94.12 188 GLN B CA 1
ATOM 3763 C C . GLN B 1 188 ? 14.898 -17.484 -3.346 1 94.12 188 GLN B C 1
ATOM 3765 O O . GLN B 1 188 ? 15.289 -17.281 -2.193 1 94.12 188 GLN B O 1
ATOM 3770 N N . CYS B 1 189 ? 14.562 -16.578 -4.238 1 95.31 189 CYS B N 1
ATOM 3771 C CA . CYS B 1 189 ? 14.586 -15.18 -3.805 1 95.31 189 CYS B CA 1
ATOM 3772 C C . CYS B 1 189 ? 13.195 -14.555 -3.924 1 95.31 189 CYS B C 1
ATOM 3774 O O . CYS B 1 189 ? 12.383 -14.992 -4.742 1 95.31 189 CYS B O 1
ATOM 3776 N N . LEU B 1 190 ? 12.914 -13.664 -3.043 1 96.25 190 LEU B N 1
ATOM 3777 C CA . LEU B 1 190 ? 11.695 -12.867 -3.018 1 96.25 190 LEU B CA 1
ATOM 3778 C C . LEU B 1 190 ? 11.977 -11.43 -3.422 1 96.25 190 LEU B C 1
ATOM 3780 O O . LEU B 1 190 ? 12.695 -10.711 -2.719 1 96.25 190 LEU B O 1
ATOM 3784 N N . GLY B 1 191 ? 11.344 -11.008 -4.516 1 93.25 191 GLY B N 1
ATOM 3785 C CA . GLY B 1 191 ? 11.758 -9.75 -5.113 1 93.25 191 GLY B CA 1
ATOM 3786 C C . GLY B 1 191 ? 10.727 -8.648 -4.957 1 93.25 191 GLY B C 1
ATOM 3787 O O . GLY B 1 191 ? 9.523 -8.898 -5.059 1 93.25 191 GLY B O 1
ATOM 3788 N N . PHE B 1 192 ? 11.219 -7.5 -4.668 1 91.69 192 PHE B N 1
ATOM 3789 C CA . PHE B 1 192 ? 10.352 -6.32 -4.652 1 91.69 192 PHE B CA 1
ATOM 3790 C C . PHE B 1 192 ? 10.219 -5.734 -6.051 1 91.69 192 PHE B C 1
ATOM 3792 O O . PHE B 1 192 ? 11.219 -5.504 -6.738 1 91.69 192 PHE B O 1
ATOM 3799 N N . SER B 1 193 ? 8.922 -5.508 -6.414 1 86.19 193 SER B N 1
ATOM 3800 C CA . SER B 1 193 ? 8.648 -4.965 -7.742 1 86.19 193 SER B CA 1
ATOM 3801 C C . SER B 1 193 ? 8.203 -3.512 -7.664 1 86.19 193 SER B C 1
ATOM 3803 O O . SER B 1 193 ? 7.336 -3.166 -6.855 1 86.19 193 SER B O 1
ATOM 3805 N N . TYR B 1 194 ? 8.805 -2.693 -8.383 1 74.12 194 TYR B N 1
ATOM 3806 C CA . TYR B 1 194 ? 8.422 -1.291 -8.492 1 74.12 194 TYR B CA 1
ATOM 3807 C C . TYR B 1 194 ? 7.617 -1.046 -9.766 1 74.12 194 TYR B C 1
ATOM 3809 O O . TYR B 1 194 ? 7.777 -1.759 -10.758 1 74.12 194 TYR B O 1
ATOM 3817 N N . SER B 1 195 ? 6.379 -0.387 -9.672 1 58.81 195 SER B N 1
ATOM 3818 C CA . SER B 1 195 ? 5.598 -0.091 -10.867 1 58.81 195 SER B CA 1
ATOM 3819 C C . SER B 1 195 ? 6.473 0.479 -11.977 1 58.81 195 SER B C 1
ATOM 3821 O O . SER B 1 195 ? 7.516 1.08 -11.703 1 58.81 195 SER B O 1
ATOM 3823 N N . GLU B 1 196 ? 6.023 0.168 -13.188 1 44.75 196 GLU B N 1
ATOM 3824 C CA . GLU B 1 196 ? 6.664 0.541 -14.445 1 44.75 196 GLU B CA 1
ATOM 3825 C C . GLU B 1 196 ? 6.816 2.055 -14.562 1 44.75 196 GLU B C 1
ATOM 3827 O O . GLU B 1 196 ? 5.906 2.805 -14.203 1 44.75 196 GLU B O 1
ATOM 3832 N N . GLY B 1 197 ? 8.047 2.711 -14.508 1 42.25 197 GLY B N 1
ATOM 3833 C CA . GLY B 1 197 ? 8.531 4.078 -14.586 1 42.25 197 GLY B CA 1
ATOM 3834 C C . GLY B 1 197 ? 9.359 4.488 -13.383 1 42.25 197 GLY B C 1
ATOM 3835 O O . GLY B 1 197 ? 9.93 5.582 -13.359 1 42.25 197 GLY B O 1
ATOM 3836 N N . SER B 1 198 ? 8.773 4.105 -12.445 1 40.38 198 SER B N 1
ATOM 3837 C CA . SER B 1 198 ? 9.648 4.465 -11.336 1 40.38 198 SER B CA 1
ATOM 3838 C C . SER B 1 198 ? 11.039 3.863 -11.516 1 40.38 198 SER B C 1
ATOM 3840 O O . SER B 1 198 ? 11.172 2.662 -11.758 1 40.38 198 SER B O 1
ATOM 3842 N N . ALA B 1 199 ? 11.82 4.547 -12.102 1 35.72 199 ALA B N 1
ATOM 3843 C CA . ALA B 1 199 ? 13.234 4.176 -12.141 1 35.72 199 ALA B CA 1
ATOM 3844 C C . ALA B 1 199 ? 13.578 3.201 -11.023 1 35.72 199 ALA B C 1
ATOM 3846 O O . ALA B 1 199 ? 13.18 3.402 -9.875 1 35.72 199 ALA B O 1
ATOM 3847 N N . SER B 1 200 ? 13.719 1.94 -11.422 1 38.75 200 SER B N 1
ATOM 3848 C CA . SER B 1 200 ? 14.273 0.896 -10.57 1 38.75 200 SER B CA 1
ATOM 3849 C C . SER B 1 200 ? 15.078 1.492 -9.414 1 38.75 200 SER B C 1
ATOM 3851 O O . SER B 1 200 ? 16.062 2.199 -9.641 1 38.75 200 SER B O 1
ATOM 3853 N N . ILE B 1 201 ? 14.484 2.156 -8.555 1 38.06 201 ILE B N 1
ATOM 3854 C CA . ILE B 1 201 ? 15.453 2.021 -7.477 1 38.06 201 ILE B CA 1
ATOM 3855 C C . ILE B 1 201 ? 16.203 0.694 -7.617 1 38.06 201 ILE B C 1
ATOM 3857 O O . ILE B 1 201 ? 15.766 -0.328 -7.082 1 38.06 201 ILE B O 1
ATOM 3861 N N . THR B 1 202 ? 16.094 0.208 -8.812 1 38.25 202 THR B N 1
ATOM 3862 C CA . THR B 1 202 ? 17.031 -0.905 -8.961 1 38.25 202 THR B CA 1
ATOM 3863 C C . THR B 1 202 ? 18.203 -0.76 -7.996 1 38.25 202 THR B C 1
ATOM 3865 O O . THR B 1 202 ? 19.016 0.153 -8.133 1 38.25 202 THR B O 1
ATOM 3868 N N . THR B 1 203 ? 17.781 -0.79 -6.812 1 43.09 203 THR B N 1
ATOM 3869 C CA . THR B 1 203 ? 18.922 -1.116 -5.973 1 43.09 203 THR B CA 1
ATOM 3870 C C . THR B 1 203 ? 20.016 -1.808 -6.785 1 43.09 203 THR B C 1
ATOM 3872 O O . THR B 1 203 ? 19.719 -2.678 -7.609 1 43.09 203 THR B O 1
ATOM 3875 N N . GLN B 1 204 ? 20.766 -1.073 -7.262 1 46.41 204 GLN B N 1
ATOM 3876 C CA . GLN B 1 204 ? 22.031 -1.733 -7.566 1 46.41 204 GLN B CA 1
ATOM 3877 C C . GLN B 1 204 ? 22.125 -3.088 -6.871 1 46.41 204 GLN B C 1
ATOM 3879 O O . GLN B 1 204 ? 22.859 -3.236 -5.891 1 46.41 204 GLN B O 1
ATOM 3884 N N . ILE B 1 205 ? 20.938 -3.559 -6.559 1 51.53 205 ILE B N 1
ATOM 3885 C CA . ILE B 1 205 ? 21.203 -4.855 -5.949 1 51.53 205 ILE B CA 1
ATOM 3886 C C . ILE B 1 205 ? 22 -5.727 -6.918 1 51.53 205 ILE B C 1
ATOM 3888 O O . ILE B 1 205 ? 21.609 -5.895 -8.078 1 51.53 205 ILE B O 1
ATOM 3892 N N . ALA B 1 206 ? 23.078 -6.035 -6.52 1 53.91 206 ALA B N 1
ATOM 3893 C CA . ALA B 1 206 ? 24.188 -6.719 -7.18 1 53.91 206 ALA B CA 1
ATOM 3894 C C . ALA B 1 206 ? 23.734 -8.07 -7.738 1 53.91 206 ALA B C 1
ATOM 3896 O O . ALA B 1 206 ? 24.516 -8.742 -8.43 1 53.91 206 ALA B O 1
ATOM 3897 N N . SER B 1 207 ? 22.5 -8.508 -7.336 1 63.16 207 SER B N 1
ATOM 3898 C CA . SER B 1 207 ? 22.375 -9.875 -7.852 1 63.16 207 SER B CA 1
ATOM 3899 C C . SER B 1 207 ? 21.125 -10.023 -8.727 1 63.16 207 SER B C 1
ATOM 3901 O O . SER B 1 207 ? 20.062 -9.516 -8.391 1 63.16 207 SER B O 1
ATOM 3903 N N . SER B 1 208 ? 21.234 -10.523 -9.859 1 67.44 208 SER B N 1
ATOM 3904 C CA . SER B 1 208 ? 20.172 -10.883 -10.805 1 67.44 208 SER B CA 1
ATOM 3905 C C . SER B 1 208 ? 19.141 -11.805 -10.156 1 67.44 208 SER B C 1
ATOM 3907 O O . SER B 1 208 ? 18.047 -11.977 -10.68 1 67.44 208 SER B O 1
ATOM 3909 N N . ALA B 1 209 ? 19.422 -12.227 -8.953 1 70.25 209 ALA B N 1
ATOM 3910 C CA . ALA B 1 209 ? 18.562 -13.188 -8.258 1 70.25 209 ALA B CA 1
ATOM 3911 C C . ALA B 1 209 ? 17.25 -12.539 -7.844 1 70.25 209 ALA B C 1
ATOM 3913 O O . ALA B 1 209 ? 16.25 -13.242 -7.602 1 70.25 209 ALA B O 1
ATOM 3914 N N . PHE B 1 210 ? 17.219 -11.219 -7.875 1 73.38 210 PHE B N 1
ATOM 3915 C CA . PHE B 1 210 ? 16.031 -10.547 -7.363 1 73.38 210 PHE B CA 1
ATOM 3916 C C . PHE B 1 210 ? 15.227 -9.922 -8.5 1 73.38 210 PHE B C 1
ATOM 3918 O O . PHE B 1 210 ? 14.25 -9.211 -8.258 1 73.38 210 PHE B O 1
ATOM 3925 N N . LEU B 1 211 ? 15.625 -10.234 -9.648 1 68.75 211 LEU B N 1
ATOM 3926 C CA . LEU B 1 211 ? 14.93 -9.664 -10.805 1 68.75 211 LEU B CA 1
ATOM 3927 C C . LEU B 1 211 ? 13.609 -10.383 -11.055 1 68.75 211 LEU B C 1
ATOM 3929 O O . LEU B 1 211 ? 13.484 -11.578 -10.766 1 68.75 211 LEU B O 1
ATOM 3933 N N . ARG B 1 212 ? 12.805 -9.578 -11.594 1 65.5 212 ARG B N 1
ATOM 3934 C CA . ARG B 1 212 ? 11.508 -10.133 -11.977 1 65.5 212 ARG B CA 1
ATOM 3935 C C . ARG B 1 212 ? 11.68 -11.328 -12.914 1 65.5 212 ARG B C 1
ATOM 3937 O O . ARG B 1 212 ? 12.508 -11.297 -13.82 1 65.5 212 ARG B O 1
ATOM 3944 N N . GLY B 1 213 ? 10.914 -12.32 -12.633 1 68.69 213 GLY B N 1
ATOM 3945 C CA . GLY B 1 213 ? 11 -13.531 -13.43 1 68.69 213 GLY B CA 1
ATOM 3946 C C . GLY B 1 213 ? 11.945 -14.562 -12.852 1 68.69 213 GLY B C 1
ATOM 3947 O O . GLY B 1 213 ? 11.898 -15.734 -13.234 1 68.69 213 GLY B O 1
ATOM 3948 N N . GLN B 1 214 ? 12.734 -14.094 -11.922 1 77.75 214 GLN B N 1
ATOM 3949 C CA . GLN B 1 214 ? 13.695 -15.016 -11.32 1 77.75 214 GLN B CA 1
ATOM 3950 C C . GLN B 1 214 ? 13.352 -15.281 -9.859 1 77.75 214 GLN B C 1
ATOM 3952 O O . GLN B 1 214 ? 14.023 -16.078 -9.188 1 77.75 214 GLN B O 1
ATOM 3957 N N . THR B 1 215 ? 12.336 -14.641 -9.477 1 91.06 215 THR B N 1
ATOM 3958 C CA . THR B 1 215 ? 11.992 -14.734 -8.062 1 91.06 215 THR B CA 1
ATOM 3959 C C . THR B 1 215 ? 10.867 -15.734 -7.848 1 91.06 215 THR B C 1
ATOM 3961 O O . THR B 1 215 ? 10.039 -15.953 -8.742 1 91.06 215 THR B O 1
ATOM 3964 N N . ARG B 1 216 ? 10.898 -16.312 -6.664 1 95 216 ARG B N 1
ATOM 3965 C CA . ARG B 1 216 ? 9.82 -17.172 -6.215 1 95 216 ARG B CA 1
ATOM 3966 C C . ARG B 1 216 ? 8.523 -16.391 -6.039 1 95 216 ARG B C 1
ATOM 3968 O O . ARG B 1 216 ? 7.438 -16.891 -6.328 1 95 216 ARG B O 1
ATOM 3975 N N . LEU B 1 217 ? 8.656 -15.234 -5.578 1 96.75 217 LEU B N 1
ATOM 3976 C CA . LEU B 1 217 ? 7.594 -14.258 -5.363 1 96.75 217 LEU B CA 1
ATOM 3977 C C . LEU B 1 217 ? 8.086 -12.844 -5.641 1 96.75 217 LEU B C 1
ATOM 3979 O O . LEU B 1 217 ? 9.156 -12.453 -5.172 1 96.75 217 LEU B O 1
ATOM 3983 N N . ALA B 1 218 ? 7.352 -12.148 -6.441 1 95.06 218 ALA B N 1
ATOM 3984 C CA . ALA B 1 218 ? 7.586 -10.727 -6.645 1 95.06 218 ALA B CA 1
ATOM 3985 C C . ALA B 1 218 ? 6.375 -9.898 -6.215 1 95.06 218 ALA B C 1
ATOM 3987 O O . ALA B 1 218 ? 5.23 -10.297 -6.457 1 95.06 218 ALA B O 1
ATOM 3988 N N . SER B 1 219 ? 6.645 -8.805 -5.512 1 95.25 219 SER B N 1
ATOM 3989 C CA . SER B 1 219 ? 5.551 -7.953 -5.066 1 95.25 219 SER B CA 1
ATOM 3990 C C . SER B 1 219 ? 6.008 -6.508 -4.902 1 95.25 219 SER B C 1
ATOM 3992 O O . SER B 1 219 ? 7.191 -6.25 -4.672 1 95.25 219 SER B O 1
ATOM 3994 N N . ASN B 1 220 ? 5.043 -5.629 -4.98 1 91.81 220 ASN B N 1
ATOM 3995 C CA . ASN B 1 220 ? 5.312 -4.219 -4.727 1 91.81 220 ASN B CA 1
ATOM 3996 C C . ASN B 1 220 ? 5.09 -3.855 -3.264 1 91.81 220 ASN B C 1
ATOM 3998 O O . ASN B 1 220 ? 5.02 -2.676 -2.914 1 91.81 220 ASN B O 1
ATOM 4002 N N . ASN B 1 221 ? 4.945 -4.824 -2.514 1 94.69 221 ASN B N 1
ATOM 4003 C CA . ASN B 1 221 ? 4.641 -4.621 -1.1 1 94.69 221 ASN B CA 1
ATOM 4004 C C . ASN B 1 221 ? 5.562 -5.445 -0.206 1 94.69 221 ASN B C 1
ATOM 4006 O O . ASN B 1 221 ? 5.605 -6.672 -0.313 1 94.69 221 ASN B O 1
ATOM 4010 N N . GLY B 1 222 ? 6.238 -4.727 0.662 1 95.69 222 GLY B N 1
ATOM 4011 C CA . GLY B 1 222 ? 7.219 -5.379 1.516 1 95.69 222 GLY B CA 1
ATOM 4012 C C . GLY B 1 222 ? 6.602 -6.359 2.496 1 95.69 222 GLY B C 1
ATOM 4013 O O . GLY B 1 222 ? 7.211 -7.379 2.826 1 95.69 222 GLY B O 1
ATOM 4014 N N . GLU B 1 223 ? 5.426 -6.117 2.971 1 96.38 223 GLU B N 1
ATOM 4015 C CA . GLU B 1 223 ? 4.758 -6.996 3.928 1 96.38 223 GLU B CA 1
ATOM 4016 C C . GLU B 1 223 ? 4.457 -8.359 3.309 1 96.38 223 GLU B C 1
ATOM 4018 O O . GLU B 1 223 ? 4.523 -9.383 3.99 1 96.38 223 GLU B O 1
ATOM 4023 N N . VAL B 1 224 ? 4.129 -8.32 2.053 1 96.94 224 VAL B N 1
ATOM 4024 C CA . VAL B 1 224 ? 3.887 -9.562 1.327 1 96.94 224 VAL B CA 1
ATOM 4025 C C . VAL B 1 224 ? 5.152 -10.414 1.322 1 96.94 224 VAL B C 1
ATOM 4027 O O . VAL B 1 224 ? 5.105 -11.609 1.627 1 96.94 224 VAL B O 1
ATOM 4030 N N . LEU B 1 225 ? 6.227 -9.812 1.025 1 97.38 225 LEU B N 1
ATOM 4031 C CA . LEU B 1 225 ? 7.504 -10.516 0.966 1 97.38 225 LEU B CA 1
ATOM 4032 C C . LEU B 1 225 ? 7.922 -11 2.352 1 97.38 225 LEU B C 1
ATOM 4034 O O . LEU B 1 225 ? 8.445 -12.109 2.494 1 97.38 225 LEU B O 1
ATOM 4038 N N . ARG B 1 226 ? 7.691 -10.164 3.324 1 97.75 226 ARG B N 1
ATOM 4039 C CA . ARG B 1 226 ? 7.984 -10.555 4.699 1 97.75 226 ARG B CA 1
ATOM 4040 C C . ARG B 1 226 ? 7.211 -11.805 5.098 1 97.75 226 ARG B C 1
ATOM 4042 O O . ARG B 1 226 ? 7.785 -12.742 5.66 1 97.75 226 ARG B O 1
ATOM 4049 N N . SER B 1 227 ? 5.945 -11.836 4.773 1 96.44 227 SER B N 1
ATOM 4050 C CA . SER B 1 227 ? 5.105 -12.992 5.09 1 96.44 227 SER B CA 1
ATOM 4051 C C . SER B 1 227 ? 5.645 -14.258 4.438 1 96.44 227 SER B C 1
ATOM 4053 O O . SER B 1 227 ? 5.719 -15.312 5.082 1 96.44 227 SER B O 1
ATOM 4055 N N . ALA B 1 228 ? 6.027 -14.109 3.24 1 97.19 228 ALA B N 1
ATOM 4056 C CA . ALA B 1 228 ? 6.562 -15.258 2.508 1 97.19 228 ALA B CA 1
ATOM 4057 C C . ALA B 1 228 ? 7.883 -15.727 3.115 1 97.19 228 ALA B C 1
ATOM 4059 O O . ALA B 1 228 ? 8.102 -16.938 3.268 1 97.19 228 ALA B O 1
ATOM 4060 N N . ALA B 1 229 ? 8.734 -14.789 3.463 1 97.94 229 ALA B N 1
ATOM 4061 C CA . ALA B 1 229 ? 10.023 -15.141 4.059 1 97.94 229 ALA B CA 1
ATOM 4062 C C . ALA B 1 229 ? 9.836 -15.867 5.383 1 97.94 229 ALA B C 1
ATOM 4064 O O . ALA B 1 229 ? 10.508 -16.859 5.656 1 97.94 229 ALA B O 1
ATOM 4065 N N . LEU B 1 230 ? 8.93 -15.383 6.156 1 97.56 230 LEU B N 1
ATOM 4066 C CA . LEU B 1 230 ? 8.641 -15.984 7.453 1 97.56 230 LEU B CA 1
ATOM 4067 C C . LEU B 1 230 ? 8.18 -17.438 7.293 1 97.56 230 LEU B C 1
ATOM 4069 O O . LEU B 1 230 ? 8.445 -18.281 8.148 1 97.56 230 LEU B O 1
ATOM 4073 N N . SER B 1 231 ? 7.566 -17.703 6.188 1 95.62 231 SER B N 1
ATOM 4074 C CA . SER B 1 231 ? 7.047 -19.031 5.914 1 95.62 231 SER B CA 1
ATOM 4075 C C . SER B 1 231 ? 8.102 -19.922 5.25 1 95.62 231 SER B C 1
ATOM 4077 O O . SER B 1 231 ? 7.809 -21.047 4.852 1 95.62 231 SER B O 1
ATOM 4079 N N . GLY B 1 232 ? 9.211 -19.359 5.066 1 96.31 232 GLY B N 1
ATOM 4080 C CA . GLY B 1 232 ? 10.32 -20.141 4.535 1 96.31 232 GLY B CA 1
ATOM 4081 C C . GLY B 1 232 ? 10.32 -20.203 3.02 1 96.31 232 GLY B C 1
ATOM 4082 O O . GLY B 1 232 ? 10.82 -21.172 2.441 1 96.31 232 GLY B O 1
ATOM 4083 N N . ALA B 1 233 ? 9.797 -19.172 2.391 1 96 233 ALA B N 1
ATOM 4084 C CA . ALA B 1 233 ? 9.656 -19.234 0.938 1 96 233 ALA B CA 1
ATOM 4085 C C . ALA B 1 233 ? 10.953 -18.812 0.248 1 96 233 ALA B C 1
ATOM 4087 O O . ALA B 1 233 ? 11.133 -19.047 -0.948 1 96 233 ALA B O 1
ATOM 4088 N N . GLY B 1 234 ? 11.805 -18.125 0.982 1 96.62 234 GLY B N 1
ATOM 4089 C CA . GLY B 1 234 ? 13.047 -17.719 0.341 1 96.62 234 GLY B CA 1
ATOM 4090 C C . GLY B 1 234 ? 13.742 -16.578 1.056 1 96.62 234 GLY B C 1
ATOM 4091 O O . GLY B 1 234 ? 13.406 -16.25 2.195 1 96.62 234 GLY B O 1
ATOM 4092 N N . VAL B 1 235 ? 14.766 -16.016 0.299 1 96.56 235 VAL B N 1
ATOM 4093 C CA . VAL B 1 235 ? 15.586 -14.914 0.777 1 96.56 235 VAL B CA 1
ATOM 4094 C C . VAL B 1 235 ? 15.055 -13.594 0.22 1 96.56 235 VAL B C 1
ATOM 4096 O O . VAL B 1 235 ? 14.68 -13.516 -0.952 1 96.56 235 VAL B O 1
ATOM 4099 N N . MET B 1 236 ? 15.039 -12.625 1.06 1 95.94 236 MET B N 1
ATOM 4100 C CA . MET B 1 236 ? 14.602 -11.32 0.579 1 95.94 236 MET B CA 1
ATOM 4101 C C . MET B 1 236 ? 15.602 -10.234 0.964 1 95.94 236 MET B C 1
ATOM 4103 O O . MET B 1 236 ? 16.453 -10.445 1.823 1 95.94 236 MET B O 1
ATOM 4107 N N . LEU B 1 237 ? 15.562 -9.102 0.235 1 94.62 237 LEU B N 1
ATOM 4108 C CA . LEU B 1 237 ? 16.219 -7.84 0.546 1 94.62 237 LEU B CA 1
ATOM 4109 C C . LEU B 1 237 ? 15.203 -6.766 0.901 1 94.62 237 LEU B C 1
ATOM 4111 O O . LEU B 1 237 ? 14.461 -6.293 0.033 1 94.62 237 LEU B O 1
ATOM 4115 N N . GLN B 1 238 ? 15.148 -6.453 2.217 1 95.25 238 GLN B N 1
ATOM 4116 C CA . GLN B 1 238 ? 14.117 -5.523 2.676 1 95.25 238 GLN B CA 1
ATOM 4117 C C . GLN B 1 238 ? 14.672 -4.559 3.719 1 95.25 238 GLN B C 1
ATOM 4119 O O . GLN B 1 238 ? 15.719 -4.824 4.32 1 95.25 238 GLN B O 1
ATOM 4124 N N . PRO B 1 239 ? 14 -3.406 3.904 1 95.31 239 PRO B N 1
ATOM 4125 C CA . PRO B 1 239 ? 14.477 -2.465 4.922 1 95.31 239 PRO B CA 1
ATOM 4126 C C . PRO B 1 239 ? 14.414 -3.041 6.332 1 95.31 239 PRO B C 1
ATOM 4128 O O . PRO B 1 239 ? 13.469 -3.76 6.672 1 95.31 239 PRO B O 1
ATOM 4131 N N . THR B 1 240 ? 15.375 -2.629 7.152 1 96 240 THR B N 1
ATOM 4132 C CA . THR B 1 240 ? 15.469 -3.094 8.531 1 96 240 THR B CA 1
ATOM 4133 C C . THR B 1 240 ? 14.211 -2.73 9.312 1 96 240 THR B C 1
ATOM 4135 O O . THR B 1 240 ? 13.75 -3.508 10.148 1 96 240 THR B O 1
ATOM 4138 N N . ILE B 1 241 ? 13.625 -1.656 9.023 1 95 241 ILE B N 1
ATOM 4139 C CA . ILE B 1 241 ? 12.477 -1.172 9.781 1 95 241 ILE B CA 1
ATOM 4140 C C . ILE B 1 241 ? 11.289 -2.107 9.562 1 95 241 ILE B C 1
ATOM 4142 O O . ILE B 1 241 ? 10.367 -2.154 10.391 1 95 241 ILE B O 1
ATOM 4146 N N . LEU B 1 242 ? 11.281 -2.803 8.477 1 96.69 242 LEU B N 1
ATOM 4147 C CA . LEU B 1 242 ? 10.188 -3.717 8.172 1 96.69 242 LEU B CA 1
ATOM 4148 C C . LEU B 1 242 ? 10.328 -5.016 8.961 1 96.69 242 LEU B C 1
ATOM 4150 O O . LEU B 1 242 ? 9.336 -5.664 9.281 1 96.69 242 LEU B O 1
ATOM 4154 N N . VAL B 1 243 ? 11.578 -5.422 9.289 1 97.69 243 VAL B N 1
ATOM 4155 C CA . VAL B 1 243 ? 11.789 -6.781 9.781 1 97.69 243 VAL B CA 1
ATOM 4156 C C . VAL B 1 243 ? 12.445 -6.738 11.156 1 97.69 243 VAL B C 1
ATOM 4158 O O . VAL B 1 243 ? 12.914 -7.762 11.664 1 97.69 243 VAL B O 1
ATOM 4161 N N . GLU B 1 244 ? 12.469 -5.621 11.789 1 96.25 244 GLU B N 1
ATOM 4162 C CA . GLU B 1 244 ? 13.172 -5.441 13.055 1 96.25 244 GLU B CA 1
ATOM 4163 C C . GLU B 1 244 ? 12.648 -6.406 14.117 1 96.25 244 GLU B C 1
ATOM 4165 O O . GLU B 1 244 ? 13.438 -7.074 14.797 1 96.25 244 GLU B O 1
ATOM 4170 N N . ASP B 1 245 ? 11.367 -6.512 14.258 1 95.69 245 ASP B N 1
ATOM 4171 C CA . ASP B 1 245 ? 10.766 -7.387 15.258 1 95.69 245 ASP B CA 1
ATOM 4172 C C . ASP B 1 245 ? 11.086 -8.852 14.969 1 95.69 245 ASP B C 1
ATOM 4174 O O . ASP B 1 245 ? 11.32 -9.633 15.898 1 95.69 245 ASP B O 1
ATOM 4178 N N . ASP B 1 246 ? 11.078 -9.172 13.719 1 98 246 ASP B N 1
ATOM 4179 C CA . ASP B 1 246 ? 11.344 -10.547 13.32 1 98 246 ASP B CA 1
ATOM 4180 C C . ASP B 1 246 ? 12.797 -10.93 13.594 1 98 246 ASP B C 1
ATOM 4182 O O . ASP B 1 246 ? 13.078 -12.055 14.023 1 98 246 ASP B O 1
ATOM 4186 N N . LEU B 1 247 ? 13.672 -10.016 13.391 1 97.81 247 LEU B N 1
ATOM 4187 C CA . LEU B 1 247 ? 15.078 -10.25 13.688 1 97.81 247 LEU B CA 1
ATOM 4188 C C . LEU B 1 247 ? 15.297 -10.391 15.195 1 97.81 247 LEU B C 1
ATOM 4190 O O . LEU B 1 247 ? 15.977 -11.312 15.641 1 97.81 247 LEU B O 1
ATOM 4194 N N . ALA B 1 248 ? 14.664 -9.578 15.93 1 97.38 248 ALA B N 1
ATOM 4195 C CA . ALA B 1 248 ? 14.82 -9.555 17.375 1 97.38 248 ALA B CA 1
ATOM 4196 C C . ALA B 1 248 ? 14.297 -10.836 18.016 1 97.38 248 ALA B C 1
ATOM 4198 O O . ALA B 1 248 ? 14.844 -11.32 19.016 1 97.38 248 ALA B O 1
ATOM 4199 N N . ASN B 1 249 ? 13.312 -11.445 17.406 1 97.56 249 ASN B N 1
ATOM 4200 C CA . ASN B 1 249 ? 12.68 -12.625 17.984 1 97.56 249 ASN B CA 1
ATOM 4201 C C . ASN B 1 249 ? 13.164 -13.906 17.297 1 97.56 249 ASN B C 1
ATOM 4203 O O . ASN B 1 249 ? 12.641 -14.984 17.547 1 97.56 249 ASN B O 1
ATOM 4207 N N . GLY B 1 250 ? 14.008 -13.703 16.406 1 97.69 250 GLY B N 1
ATOM 4208 C CA . GLY B 1 250 ? 14.648 -14.852 15.781 1 97.69 250 GLY B CA 1
ATOM 4209 C C . GLY B 1 250 ? 13.789 -15.508 14.719 1 97.69 250 GLY B C 1
ATOM 4210 O O . GLY B 1 250 ? 14.055 -16.641 14.32 1 97.69 250 GLY B O 1
ATOM 4211 N N . ARG B 1 251 ? 12.797 -14.836 14.273 1 98.25 251 ARG B N 1
ATOM 4212 C CA . ARG B 1 251 ? 11.93 -15.383 13.234 1 98.25 251 ARG B CA 1
ATOM 4213 C C . ARG B 1 251 ? 12.562 -15.234 11.852 1 98.25 251 ARG B C 1
ATOM 4215 O O . ARG B 1 251 ? 12.258 -16 10.938 1 98.25 251 ARG B O 1
ATOM 4222 N N . LEU B 1 252 ? 13.422 -14.242 11.727 1 98.56 252 LEU B N 1
ATOM 4223 C CA . LEU B 1 252 ? 14.281 -14.039 10.57 1 98.56 252 LEU B CA 1
ATOM 4224 C C . LEU B 1 252 ? 15.742 -13.883 10.992 1 98.56 252 LEU B C 1
ATOM 4226 O O . LEU B 1 252 ? 16.016 -13.477 12.125 1 98.56 252 LEU B O 1
ATOM 4230 N N . VAL B 1 253 ? 16.594 -14.195 10.078 1 98.31 253 VAL B N 1
ATOM 4231 C CA . VAL B 1 253 ? 18.031 -14.078 10.312 1 98.31 253 VAL B CA 1
ATOM 4232 C C . VAL B 1 253 ? 18.672 -13.242 9.211 1 98.31 253 VAL B C 1
ATOM 4234 O O . VAL B 1 253 ? 18.438 -13.484 8.023 1 98.31 253 VAL B O 1
ATOM 4237 N N . GLU B 1 254 ? 19.438 -12.273 9.648 1 97.75 254 GLU B N 1
ATOM 4238 C CA . GLU B 1 254 ? 20.203 -11.484 8.688 1 97.75 254 GLU B CA 1
ATOM 4239 C C . GLU B 1 254 ? 21.375 -12.289 8.117 1 97.75 254 GLU B C 1
ATOM 4241 O O . GLU B 1 254 ? 22.094 -12.961 8.852 1 97.75 254 GLU B O 1
ATOM 4246 N N . ILE B 1 255 ? 21.5 -12.227 6.859 1 96.81 255 ILE B N 1
ATOM 4247 C CA . ILE B 1 255 ? 22.609 -12.898 6.184 1 96.81 255 ILE B CA 1
ATOM 4248 C C . ILE B 1 255 ? 23.328 -11.914 5.273 1 96.81 255 ILE B C 1
ATOM 4250 O O . ILE B 1 255 ? 22.844 -10.805 5.031 1 96.81 255 ILE B O 1
ATOM 4254 N N . LEU B 1 256 ? 24.578 -12.297 4.863 1 94.38 256 LEU B N 1
ATOM 4255 C CA . LEU B 1 256 ? 25.375 -11.492 3.936 1 94.38 256 LEU B CA 1
ATOM 4256 C C . LEU B 1 256 ? 25.547 -10.07 4.465 1 94.38 256 LEU B C 1
ATOM 4258 O O . LEU B 1 256 ? 25.328 -9.102 3.738 1 94.38 256 LEU B O 1
ATOM 4262 N N . LYS B 1 257 ? 25.859 -9.93 5.668 1 93.31 257 LYS B N 1
ATOM 4263 C CA . LYS B 1 257 ? 25.938 -8.656 6.371 1 93.31 257 LYS B CA 1
ATOM 4264 C C . LYS B 1 257 ? 26.953 -7.719 5.707 1 93.31 257 LYS B C 1
ATOM 4266 O O . LYS B 1 257 ? 26.797 -6.496 5.766 1 93.31 257 LYS B O 1
ATOM 4271 N N . GLN B 1 258 ? 27.875 -8.266 5.055 1 89.88 258 GLN B N 1
ATOM 4272 C CA . GLN B 1 258 ? 28.938 -7.453 4.477 1 89.88 258 GLN B CA 1
ATOM 4273 C C . GLN B 1 258 ? 28.609 -7.062 3.037 1 89.88 258 GLN B C 1
ATOM 4275 O O . GLN B 1 258 ? 29.328 -6.262 2.428 1 89.88 258 GLN B O 1
ATOM 4280 N N . ASP B 1 259 ? 27.609 -7.574 2.488 1 88.38 259 ASP B N 1
ATOM 4281 C CA . ASP B 1 259 ? 27.297 -7.375 1.076 1 88.38 259 ASP B CA 1
ATOM 4282 C C . ASP B 1 259 ? 26.031 -6.52 0.906 1 88.38 259 ASP B C 1
ATOM 4284 O O . ASP B 1 259 ? 25.5 -6.402 -0.201 1 88.38 259 ASP B O 1
ATOM 4288 N N . VAL B 1 260 ? 25.656 -5.918 1.935 1 87.19 260 VAL B N 1
ATOM 4289 C CA . VAL B 1 260 ? 24.438 -5.137 1.867 1 87.19 260 VAL B CA 1
ATOM 4290 C C . VAL B 1 260 ? 24.672 -3.854 1.075 1 87.19 260 VAL B C 1
ATOM 4292 O O . VAL B 1 260 ? 25.766 -3.295 1.111 1 87.19 260 VAL B O 1
ATOM 4295 N N . PRO B 1 261 ? 23.594 -3.422 0.309 1 87.06 261 PRO B N 1
ATOM 4296 C CA . PRO B 1 261 ? 23.75 -2.146 -0.393 1 87.06 261 PRO B CA 1
ATOM 4297 C C . PRO B 1 261 ? 24 -0.975 0.556 1 87.06 261 PRO B C 1
ATOM 4299 O O . PRO B 1 261 ? 23.609 -1.037 1.729 1 87.06 261 PRO B O 1
ATOM 4302 N N . ALA B 1 262 ? 24.594 0.045 -0.04 1 88.44 262 ALA B N 1
ATOM 4303 C CA . ALA B 1 262 ? 24.781 1.266 0.74 1 88.44 262 ALA B CA 1
ATOM 4304 C C . ALA B 1 262 ? 23.422 1.848 1.169 1 88.44 262 ALA B C 1
ATOM 4306 O O . ALA B 1 262 ? 22.469 1.84 0.396 1 88.44 262 ALA B O 1
ATOM 4307 N N . PRO B 1 263 ? 23.438 2.299 2.418 1 91.75 263 PRO B N 1
ATOM 4308 C CA . PRO B 1 263 ? 22.203 2.949 2.854 1 91.75 263 PRO B CA 1
ATOM 4309 C C . PRO B 1 263 ? 21.812 4.133 1.968 1 91.75 263 PRO B C 1
ATOM 4311 O O . PRO B 1 263 ? 22.688 4.816 1.431 1 91.75 263 PRO B O 1
ATOM 4314 N N . LYS B 1 264 ? 20.516 4.305 1.847 1 90.75 264 LYS B N 1
ATOM 4315 C CA . LYS B 1 264 ? 20 5.445 1.101 1 90.75 264 LYS B CA 1
ATOM 4316 C C . LYS B 1 264 ? 19.484 6.531 2.043 1 90.75 264 LYS B C 1
ATOM 4318 O O . LYS B 1 264 ? 18.859 6.227 3.064 1 90.75 264 LYS B O 1
ATOM 4323 N N . PRO B 1 265 ? 19.688 7.746 1.666 1 91.62 265 PRO B N 1
ATOM 4324 C CA . PRO B 1 265 ? 19.188 8.812 2.533 1 91.62 265 PRO B CA 1
ATOM 4325 C C . PRO B 1 265 ? 17.672 8.992 2.434 1 91.62 265 PRO B C 1
ATOM 4327 O O . PRO B 1 265 ? 17.094 8.812 1.356 1 91.62 265 PRO B O 1
ATOM 4330 N N . ILE B 1 266 ? 17.078 9.305 3.561 1 93.88 266 ILE B N 1
ATOM 4331 C CA . ILE B 1 266 ? 15.68 9.688 3.639 1 93.88 266 ILE B CA 1
ATOM 4332 C C . ILE B 1 266 ? 15.57 11.203 3.812 1 93.88 266 ILE B C 1
ATOM 4334 O O . ILE B 1 266 ? 16.25 11.789 4.66 1 93.88 266 ILE B O 1
ATOM 4338 N N . HIS B 1 267 ? 14.688 11.836 2.982 1 93.12 267 HIS B N 1
ATOM 4339 C CA . HIS B 1 267 ? 14.531 13.281 3.09 1 93.12 267 HIS B CA 1
ATOM 4340 C C . HIS B 1 267 ? 13.062 13.672 3.195 1 93.12 267 HIS B C 1
ATOM 4342 O O . HIS B 1 267 ? 12.203 13.039 2.578 1 93.12 267 HIS B O 1
ATOM 4348 N N . LEU B 1 268 ? 12.828 14.656 4.043 1 94.56 268 LEU B N 1
ATOM 4349 C CA . LEU B 1 268 ? 11.594 15.43 3.967 1 94.56 268 LEU B CA 1
ATOM 4350 C C . LEU B 1 268 ? 11.719 16.547 2.932 1 94.56 268 LEU B C 1
ATOM 4352 O O . LEU B 1 268 ? 12.609 17.391 3.021 1 94.56 268 LEU B O 1
ATOM 4356 N N . LEU B 1 269 ? 10.812 16.547 1.969 1 92.56 269 LEU B N 1
ATOM 4357 C CA . LEU B 1 269 ? 10.883 17.516 0.875 1 92.56 269 LEU B CA 1
ATOM 4358 C C . LEU B 1 269 ? 9.68 18.453 0.904 1 92.56 269 LEU B C 1
ATOM 4360 O O . LEU B 1 269 ? 8.562 18.016 1.174 1 92.56 269 LEU B O 1
ATOM 4364 N N . TYR B 1 270 ? 9.906 19.656 0.616 1 90.12 270 TYR B N 1
ATOM 4365 C CA . TYR B 1 270 ? 8.82 20.609 0.396 1 90.12 270 TYR B CA 1
ATOM 4366 C C . TYR B 1 270 ? 9.281 21.781 -0.472 1 90.12 270 TYR B C 1
ATOM 4368 O O . TYR B 1 270 ? 10.484 21.984 -0.65 1 90.12 270 TYR B O 1
ATOM 4376 N N . LYS B 1 271 ? 8.344 22.422 -1.209 1 79.88 271 LYS B N 1
ATOM 4377 C CA . LYS B 1 271 ? 8.586 23.328 -2.324 1 79.88 271 LYS B CA 1
ATOM 4378 C C . LYS B 1 271 ? 9.273 24.609 -1.852 1 79.88 271 LYS B C 1
ATOM 4380 O O . LYS B 1 271 ? 10.102 25.172 -2.566 1 79.88 271 LYS B O 1
ATOM 4385 N N . SER B 1 272 ? 8.852 25.25 -0.779 1 75 272 SER B N 1
ATOM 4386 C CA . SER B 1 272 ? 9.414 26.547 -0.412 1 75 272 SER B CA 1
ATOM 4387 C C . SER B 1 272 ? 9.844 26.562 1.053 1 75 272 SER B C 1
ATOM 4389 O O . SER B 1 272 ? 9.258 25.875 1.885 1 75 272 SER B O 1
ATOM 4391 N N . LYS B 1 273 ? 10.859 27.312 1.195 1 69.62 273 LYS B N 1
ATOM 4392 C CA . LYS B 1 273 ? 11.297 27.531 2.574 1 69.62 273 LYS B CA 1
ATOM 4393 C C . LYS B 1 273 ? 10.25 28.328 3.361 1 69.62 273 LYS B C 1
ATOM 4395 O O . LYS B 1 273 ? 10.242 28.297 4.594 1 69.62 273 LYS B O 1
ATOM 4400 N N . ARG B 1 274 ? 9.539 29.047 2.623 1 76.25 274 ARG B N 1
ATOM 4401 C CA . ARG B 1 274 ? 8.477 29.797 3.291 1 76.25 274 ARG B CA 1
ATOM 4402 C C . ARG B 1 274 ? 7.227 28.938 3.469 1 76.25 274 ARG B C 1
ATOM 4404 O O . ARG B 1 274 ? 6.305 29 2.654 1 76.25 274 ARG B O 1
ATOM 4411 N N . LEU B 1 275 ? 7.273 28.141 4.605 1 82.81 275 LEU B N 1
ATOM 4412 C CA . LEU B 1 275 ? 6.168 27.234 4.918 1 82.81 275 LEU B CA 1
ATOM 4413 C C . LEU B 1 275 ? 5.078 27.969 5.699 1 82.81 275 LEU B C 1
ATOM 4415 O O . LEU B 1 275 ? 5.375 28.844 6.512 1 82.81 275 LEU B O 1
ATOM 4419 N N . SER B 1 276 ? 3.809 27.641 5.367 1 83.12 276 SER B N 1
ATOM 4420 C CA . SER B 1 276 ? 2.748 28.062 6.277 1 83.12 276 SER B CA 1
ATOM 4421 C C . SER B 1 276 ? 3.023 27.578 7.699 1 83.12 276 SER B C 1
ATOM 4423 O O . SER B 1 276 ? 3.84 26.688 7.914 1 83.12 276 SER B O 1
ATOM 4425 N N . LEU B 1 277 ? 2.383 28.141 8.625 1 83.75 277 LEU B N 1
ATOM 4426 C CA . LEU B 1 277 ? 2.637 27.797 10.023 1 83.75 277 LEU B CA 1
ATOM 4427 C C . LEU B 1 277 ? 2.307 26.328 10.289 1 83.75 277 LEU B C 1
ATOM 4429 O O . LEU B 1 277 ? 3.037 25.641 11.016 1 83.75 277 LEU B O 1
ATOM 4433 N N . LYS B 1 278 ? 1.172 25.828 9.805 1 89.94 278 LYS B N 1
ATOM 4434 C CA . LYS B 1 278 ? 0.807 24.438 10.016 1 89.94 278 LYS B CA 1
ATOM 4435 C C . LYS B 1 278 ? 1.868 23.5 9.438 1 89.94 278 LYS B C 1
ATOM 4437 O O . LYS B 1 278 ? 2.232 22.5 10.07 1 89.94 278 LYS B O 1
ATOM 4442 N N . ASN B 1 279 ? 2.352 23.859 8.25 1 93.94 279 ASN B N 1
ATOM 4443 C CA . ASN B 1 279 ? 3.359 23.031 7.605 1 93.94 279 ASN B CA 1
ATOM 4444 C C . ASN B 1 279 ? 4.691 23.078 8.344 1 93.94 279 ASN B C 1
ATOM 4446 O O . ASN B 1 279 ? 5.383 22.062 8.477 1 93.94 279 ASN B O 1
ATOM 4450 N N . ARG B 1 280 ? 5.039 24.234 8.781 1 91 280 ARG B N 1
ATOM 4451 C CA . ARG B 1 280 ? 6.266 24.391 9.562 1 91 280 ARG B CA 1
ATOM 4452 C C . ARG B 1 280 ? 6.188 23.594 10.867 1 91 280 ARG B C 1
ATOM 4454 O O . ARG B 1 280 ? 7.141 22.922 11.25 1 91 280 ARG B O 1
ATOM 4461 N N . THR B 1 281 ? 5.07 23.766 11.523 1 92.81 281 THR B N 1
ATOM 4462 C CA . THR B 1 281 ? 4.855 23.031 12.773 1 92.81 281 THR B CA 1
ATOM 4463 C C . THR B 1 281 ? 4.984 21.531 12.562 1 92.81 281 THR B C 1
ATOM 4465 O O . THR B 1 281 ? 5.633 20.844 13.352 1 92.81 281 THR B O 1
ATOM 4468 N N . PHE B 1 282 ? 4.41 21.094 11.523 1 96.44 282 PHE B N 1
ATOM 4469 C CA . PHE B 1 282 ? 4.453 19.672 11.188 1 96.44 282 PHE B CA 1
ATOM 4470 C C . PHE B 1 282 ? 5.875 19.25 10.844 1 96.44 282 PHE B C 1
ATOM 4472 O O . PHE B 1 282 ? 6.371 18.25 11.375 1 96.44 282 PHE B O 1
ATOM 4479 N N . ALA B 1 283 ? 6.523 19.969 9.984 1 95.06 283 ALA B N 1
ATOM 4480 C CA . ALA B 1 283 ? 7.887 19.656 9.578 1 95.06 283 ALA B CA 1
ATOM 4481 C C . ALA B 1 283 ? 8.82 19.594 10.781 1 95.06 283 ALA B C 1
ATOM 4483 O O . ALA B 1 283 ? 9.617 18.672 10.914 1 95.06 283 ALA B O 1
ATOM 4484 N N . ASP B 1 284 ? 8.727 20.562 11.641 1 93.25 284 ASP B N 1
ATOM 4485 C CA . ASP B 1 284 ? 9.562 20.609 12.836 1 93.25 284 ASP B CA 1
ATOM 4486 C C . ASP B 1 284 ? 9.312 19.391 13.727 1 93.25 284 ASP B C 1
ATOM 4488 O O . ASP B 1 284 ? 10.258 18.828 14.273 1 93.25 284 ASP B O 1
ATOM 4492 N N . PHE B 1 285 ? 8.086 19.047 13.836 1 95.69 285 PHE B N 1
ATOM 4493 C CA . PHE B 1 285 ? 7.742 17.891 14.656 1 95.69 285 PHE B CA 1
ATOM 4494 C C . PHE B 1 285 ? 8.391 16.625 14.109 1 95.69 285 PHE B C 1
ATOM 4496 O O . PHE B 1 285 ? 8.984 15.852 14.859 1 95.69 285 PHE B O 1
ATOM 4503 N N . ILE B 1 286 ? 8.242 16.438 12.812 1 96.31 286 ILE B N 1
ATOM 4504 C CA . ILE B 1 286 ? 8.805 15.25 12.18 1 96.31 286 ILE B CA 1
ATOM 4505 C C . ILE B 1 286 ? 10.32 15.242 12.336 1 96.31 286 ILE B C 1
ATOM 4507 O O . ILE B 1 286 ? 10.914 14.219 12.695 1 96.31 286 ILE B O 1
ATOM 4511 N N . LEU B 1 287 ? 10.938 16.344 12.094 1 94.06 287 LEU B N 1
ATOM 4512 C CA . LEU B 1 287 ? 12.391 16.453 12.156 1 94.06 287 LEU B CA 1
ATOM 4513 C C . LEU B 1 287 ? 12.891 16.172 13.57 1 94.06 287 LEU B C 1
ATOM 4515 O O . LEU B 1 287 ? 13.914 15.516 13.758 1 94.06 287 LEU B O 1
ATOM 4519 N N . ASN B 1 288 ? 12.172 16.625 14.539 1 92.06 288 ASN B N 1
ATOM 4520 C CA . ASN B 1 288 ? 12.594 16.484 15.93 1 92.06 288 ASN B CA 1
ATOM 4521 C C . ASN B 1 288 ? 12.398 15.047 16.422 1 92.06 288 ASN B C 1
ATOM 4523 O O . ASN B 1 288 ? 13.133 14.586 17.297 1 92.06 288 ASN B O 1
ATOM 4527 N N . ASN B 1 289 ? 11.438 14.297 15.852 1 91.94 289 ASN B N 1
ATOM 4528 C CA . ASN B 1 289 ? 11.086 12.992 16.406 1 91.94 289 ASN B CA 1
ATOM 4529 C C . ASN B 1 289 ? 11.617 11.859 15.539 1 91.94 289 ASN B C 1
ATOM 4531 O O . ASN B 1 289 ? 11.664 10.703 15.977 1 91.94 289 ASN B O 1
ATOM 4535 N N . CYS B 1 290 ? 11.844 12.047 14.273 1 85.38 290 CYS B N 1
ATOM 4536 C CA . CYS B 1 290 ? 12.438 11.008 13.438 1 85.38 290 CYS B CA 1
ATOM 4537 C C . CYS B 1 290 ? 13.891 10.766 13.828 1 85.38 290 CYS B C 1
ATOM 4539 O O . CYS B 1 290 ? 14.383 9.641 13.758 1 85.38 290 CYS B O 1
ATOM 4541 N N . ARG B 1 291 ? 14.695 11.852 14.055 1 59.81 291 ARG B N 1
ATOM 4542 C CA . ARG B 1 291 ? 16.094 11.727 14.43 1 59.81 291 ARG B CA 1
ATOM 4543 C C . ARG B 1 291 ? 16.25 10.805 15.633 1 59.81 291 ARG B C 1
ATOM 4545 O O . ARG B 1 291 ? 17.234 10.055 15.727 1 59.81 291 ARG B O 1
ATOM 4552 N N . GLN B 1 292 ? 15.273 10.867 16.547 1 49.56 292 GLN B N 1
ATOM 4553 C CA . GLN B 1 292 ? 15.391 10.086 17.766 1 49.56 292 GLN B CA 1
ATOM 4554 C C . GLN B 1 292 ? 15.008 8.633 17.531 1 49.56 292 GLN B C 1
ATOM 4556 O O . GLN B 1 292 ? 15.531 7.73 18.203 1 49.56 292 GLN B O 1
ATOM 4561 N N . GLY B 1 293 ? 14.062 8.227 16.828 1 46.75 293 GLY B N 1
ATOM 4562 C CA . GLY B 1 293 ? 13.57 6.875 16.641 1 46.75 293 GLY B CA 1
ATOM 4563 C C . GLY B 1 293 ? 14.531 5.984 15.883 1 46.75 293 GLY B C 1
ATOM 4564 O O . GLY B 1 293 ? 14.391 4.762 15.883 1 46.75 293 GLY B O 1
ATOM 4565 N N .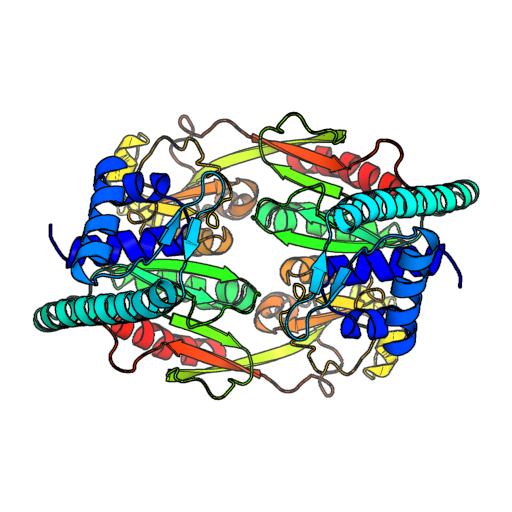 GLN B 1 294 ? 15.172 6.406 14.859 1 44.59 294 GLN B N 1
ATOM 4566 C CA . GLN B 1 294 ? 16.266 5.605 14.312 1 44.59 294 GLN B CA 1
ATOM 4567 C C . GLN B 1 294 ? 17.281 5.254 15.391 1 44.59 294 GLN B C 1
ATOM 4569 O O . GLN B 1 294 ? 18.062 4.312 15.227 1 44.59 294 GLN B O 1
ATOM 4574 N N . LEU B 1 295 ? 17.484 6 16.438 1 34.69 295 LEU B N 1
ATOM 4575 C CA . LEU B 1 295 ? 18.391 5.684 17.531 1 34.69 295 LEU B CA 1
ATOM 4576 C C . LEU B 1 295 ? 17.734 4.734 18.531 1 34.69 295 LEU B C 1
ATOM 4578 O O . LEU B 1 295 ? 18.359 4.301 19.484 1 34.69 295 LEU B O 1
ATOM 4582 N N . ARG B 1 296 ? 16.406 4.555 18.578 1 30.55 296 ARG B N 1
ATOM 4583 C CA . ARG B 1 296 ? 16.062 3.516 19.547 1 30.55 296 ARG B CA 1
ATOM 4584 C C . ARG B 1 296 ? 16.156 2.131 18.906 1 30.55 296 ARG B C 1
ATOM 4586 O O . ARG B 1 296 ? 15.758 1.945 17.766 1 30.55 296 ARG B O 1
#

Radius of gyration: 25.72 Å; Cα contacts (8 Å, |Δi|>4): 985; chains: 2; bounding box: 55×72×72 Å

Sequence (592 aa):
MDKFTSMKVFAYVVEHGSFRSAASHFALSPTMISKHISHLENHLATQLIHRTTRKQTLTESGQLYYKECQRILEDLANAENLIQTLENSPKGVVKINCPVTYGNKVLAPLIADFLAQHPNINVEMELSNELIDPHLTDADMMIRIGNLEDSALVARYLGDYTLIFCASPAYLAANALIQSVSDLTQHQCLGFSYSEGSASITTQIASSAFLRGQTRLASNNGEVLRSAALSGAGVMLQPTILVEDDLANGRLVEILKQDVPAPKPIHLLYKSKRLSLKNRTFADFILNNCRQGQLRMDKFTSMKVFAYVVEHGSFRSAASHFALSPTMISKHISHLENHLATQLIHRTTRKQTLTESGQLYYKECQRILEDLANAENLIQTLENSPKGVVKINCPVTYGNKVLAPLIADFLAQHPNINVEMELSNELIDPHLTDADMMIRIGNLEDSALVARYLGDYTLIFCASPAYLAANALIQSVSDLTQHQCLGFSYSEGSASITTQIASSAFLRGQTRLASNNGEVLRSAALSGAGVMLQPTILVEDDLANGRLVEILKQDVPAPKPIHLLYKSKRLSLKNRTFADFILNNCRQGQLR